Protein AF-0000000073402491 (afdb_homodimer)

Foldseek 3Di:
DDCPPPPPPPPPPPPPPPPQFDKDKDKKWKWKKWWKWKAQFDDPVDTGIDIDIATPQQHFTKMWMKMWTDPDPQKIKIWIAMWGATPVPTATALQRDRRNADGWIWMAGPAWFIKIWFKHAAVQLVWALCQACLHSVHRNQQRADALVQQCNSVLKIWGGKIKTKGDQDQFKIKIKMWWFQPDPVGQAFIKIKIKMWGDDVQKIKMKMKIKTAHQPPADPPGPTTTHQVSHPSAPAQQAHNGARMKMKIWMKMWGDDVQKIKMKIWMKMKGALDCGQNARGHIKMKIKIKIKMKGDPDPFKIKIKMWIKIWMAGPRHDQWFGIKIKIKIKIKMWGHPDPFKIKMKIKMKMFMDTHSGFDDGGSNNGTGPHRIMIMIMMIMMGID/DPPPPPPPPPPPPPPPVPPQFPKDKDKKWKWKKWWKWKAQFDDVVDTGIDIDIATPQQHFTKMWMKMWTDPDPQKIKIWIAMWGAGPRPGATALQRDRRNEGGWIWMAGPAWFIKIWFKHAAVQLVWALCQACLRSVHRNQQRADFLVQQCNSVLKIWGGKIKTKGDQDQFKIKIKMWWAQPDPVGQAFIKIKIKMWGDDVQKIKMKMKIKTAHQPPADPPGPTTTHQVSRPSAPAQQAHNGARMKMKIWMKMWGDDVQKIKMKIWMKMKGALDCGQNAHGHIKMKIKIKIKMKGDPDPFKIKIKMWIKIWMAGPRHDQWFGIKIKIKIKIKMWGHPDPFKIKMKIKMKMFMDTHSGFDDGGSNNGTGPHRIMIMIIMIMMGID

Secondary structure (DSSP, 8-state):
----------------------EEEEEEEEEEEEEEEEEEEEETTEEEEEEEEEE-SSS--EEEEEEEEEEETTEEEEEEEE--B-TTT--BSTTT-TT-SEEEEEEEETTTEEEEEEEE--HHHHHHGGGSTTSTTTTGGGGPPGGGTT-TT-SS-EEEEEEEEPPPBTTEEEEEEEE---SSSTTTTEEEEEEEEEEETTEEEEEEEEEEE--TT--TT--SS--GGG-TTTTSTT-----SEEEEEEEEEEEEETTEEEEEEEEEEEEET--GGG-SS-EEEEEEEEEEEEEESSSSEEEEEEEEEEEEEE-S-SSS-S--EEEEEEEEEEEESSSSEEEEEEEEEEEEESTT-----TTSSS-BSSSEEEEEEEEEEEE-/----------------------EEEEEEEEEEEEEEEEEEEEETTEEEEEEEEEE-SSS--EEEEEEEEEEETTEEEEEEEE--B-TTT--BSTTT-TT-SEEEEEEEETTTEEEEEEEE--HHHHHHGGGSTTSTTTTGGGGPPGGGTT-TT-SS-EEEEEEEE---BTTEEEEEEEE---SSSTTTTEEEEEEEEEEETTEEEEEEEEEEE--TT--TT--SS--GGG-TTTTSTT-----SEEEEEEEEEEEEETTEEEEEEEEEEEEET--GGG-SS-EEEEEEEEEEEEEESSSSEEEEEEEEEEEEEE-S-SSS-SS-EEEEEEEEEEEESSSSEEEEEEEEEEEEESTT-----TTSSS-BSSSEEEEEEEEEEEE-

Nearest PDB structures (foldseek):
  8jto-assembly1_A  TM=9.408E-01  e=2.697E-39  Burkholderia pseudomallei
  8wv0-assembly1_B  TM=9.517E-01  e=4.691E-37  Burkholderia pseudomallei
  8wv0-assembly1_A  TM=9.507E-01  e=8.094E-36  Burkholderia pseudomallei
  4y25-assembly1_A  TM=4.866E-01  e=7.760E-08  Escherichia coli K-12
  6r2q-assembly1_B  TM=3.104E-01  e=4.402E-05  Shewanella baltica

InterPro domains:
  IPR023614 Porin domain superfamily [G3DSA:2.40.160.10] (11-384)
  IPR033900 Porin domain, Gram-negative type [PF13609] (9-353)
  IPR033900 Porin domain, Gram-negative type [cd00342] (23-384)
  IPR050298 Gram-negative bacterial outer membrane porin [PTHR34501] (8-384)

Radius of gyration: 30.48 Å; Cα contacts (8 Å, |Δi|>4): 2407; chains: 2; bounding box: 100×81×113 Å

Sequence (768 aa):
MKNIRFACATAGVLAATAAHAQSSVTLYGLIDAGIMYTNNVASGNSHGGLVQATTGAVNGTRFGLRGTEDLGGGLKALFVLENGFNVENGKLGQDGRLFGRFAYVGLSDDRFGTLTIGRQYDSLVDFVAPLSATAGTFGDASFAHPFDNDNLNHSLRINNAIKYTSNTYAGLKFGGMYAMSNSTDFATNRAYSFGASYTRGPLNVAAGYLQINGSKGTTAGSPGAVDIVESAANGKGGFSLGADRMRSYGGGLNYAFGPATLGFVYTRAEYENTASFGSTGGTVRFDNYELNGKYQLTPAFSVGGAYTYTNGHVENTVKYGSDPKWHQVDLMAVYRLSVRTDVYLEGMYQHASGRNYVAMINTAGGASSTGNQVVAAVGLRTRFMKNIRFACATAGVLAATAAHAQSSVTLYGLIDAGIMYTNNVASGNSHGGLVQATTGAVNGTRFGLRGTEDLGGGLKALFVLENGFNVENGKLGQDGRLFGRFAYVGLSDDRFGTLTIGRQYDSLVDFVAPLSATAGTFGDASFAHPFDNDNLNHSLRINNAIKYTSNTYAGLKFGGMYAMSNSTDFATNRAYSFGASYTRGPLNVAAGYLQINGSKGTTAGSPGAVDIVESAANGKGGFSLGADRMRSYGGGLNYAFGPATLGFVYTRAEYENTASFGSTGGTVRFDNYELNGKYQLTPAFSVGGAYTYTNGHVENTVKYGSDPKWHQVDLMAVYRLSVRTDVYLEGMYQHASGRNYVAMINTAGGASSTGNQVVAAVGLRTRF

Structure (mmCIF, N/CA/C/O backbone):
data_AF-0000000073402491-model_v1
#
loop_
_entity.id
_entity.type
_entity.pdbx_description
1 polymer 'Outer membrane porin OpcP'
#
loop_
_atom_site.group_PDB
_atom_site.id
_atom_site.type_symbol
_atom_site.label_atom_id
_atom_site.label_alt_id
_atom_site.label_comp_id
_atom_site.label_asym_id
_atom_site.label_entity_id
_atom_site.label_seq_id
_atom_site.pdbx_PDB_ins_code
_atom_site.Cartn_x
_atom_site.Cartn_y
_atom_site.Cartn_z
_atom_site.occupancy
_atom_site.B_iso_or_equiv
_atom_site.auth_seq_id
_atom_site.auth_comp_id
_atom_site.auth_asym_id
_atom_site.auth_atom_id
_atom_site.pdbx_PDB_model_num
ATOM 1 N N . MET A 1 1 ? 23.281 13.438 -76.312 1 21.66 1 MET A N 1
ATOM 2 C CA . MET A 1 1 ? 23.078 12.273 -75.438 1 21.66 1 MET A CA 1
ATOM 3 C C . MET A 1 1 ? 22.906 12.695 -74 1 21.66 1 MET A C 1
ATOM 5 O O . MET A 1 1 ? 23.859 13.141 -73.312 1 21.66 1 MET A O 1
ATOM 9 N N . LYS A 1 2 ? 21.812 13.492 -73.812 1 25.69 2 LYS A N 1
ATOM 10 C CA . LYS A 1 2 ? 21.484 14.43 -72.75 1 25.69 2 LYS A CA 1
ATOM 11 C C . LYS A 1 2 ? 21.406 13.727 -71.438 1 25.69 2 LYS A C 1
ATOM 13 O O . LYS A 1 2 ? 21.062 12.547 -71.375 1 25.69 2 LYS A O 1
ATOM 18 N N . ASN A 1 3 ? 22.188 14.227 -70.438 1 23.7 3 ASN A N 1
ATOM 19 C CA . ASN A 1 3 ? 22.547 13.938 -69.062 1 23.7 3 ASN A CA 1
ATOM 20 C C . ASN A 1 3 ? 21.312 13.703 -68.188 1 23.7 3 ASN A C 1
ATOM 22 O O . ASN A 1 3 ? 20.516 14.625 -68 1 23.7 3 ASN A O 1
ATOM 26 N N . ILE A 1 4 ? 20.562 12.766 -68.5 1 27.23 4 ILE A N 1
ATOM 27 C CA . ILE A 1 4 ? 19.344 12.453 -67.75 1 27.23 4 ILE A CA 1
ATOM 28 C C . ILE A 1 4 ? 19.672 12.156 -66.312 1 27.23 4 ILE A C 1
ATOM 30 O O . ILE A 1 4 ? 20.234 11.109 -66 1 27.23 4 ILE A O 1
ATOM 34 N N . ARG A 1 5 ? 20.422 13.078 -65.688 1 25.62 5 ARG A N 1
ATOM 35 C CA . ARG A 1 5 ? 20.766 12.648 -64.312 1 25.62 5 ARG A CA 1
ATOM 36 C C . ARG A 1 5 ? 19.5 12.266 -63.531 1 25.62 5 ARG A C 1
ATOM 38 O O . ARG A 1 5 ? 18.469 12.906 -63.656 1 25.62 5 ARG A O 1
ATOM 45 N N . PHE A 1 6 ? 19.375 10.969 -63.344 1 24.23 6 PHE A N 1
ATOM 46 C CA . PHE A 1 6 ? 18.406 10.266 -62.5 1 24.23 6 PHE A CA 1
ATOM 47 C C . PHE A 1 6 ? 18.391 10.836 -61.094 1 24.23 6 PHE A C 1
ATOM 49 O O . PHE A 1 6 ? 19.438 10.891 -60.438 1 24.23 6 PHE A O 1
ATOM 56 N N . ALA A 1 7 ? 17.703 11.961 -60.875 1 27.27 7 ALA A N 1
ATOM 57 C CA . ALA A 1 7 ? 17.438 12.539 -59.562 1 27.27 7 ALA A CA 1
ATOM 58 C C . ALA A 1 7 ? 16.953 11.469 -58.594 1 27.27 7 ALA A C 1
ATOM 60 O O . ALA A 1 7 ? 15.961 10.781 -58.844 1 27.27 7 ALA A O 1
ATOM 61 N N . CYS A 1 8 ? 17.922 10.742 -57.969 1 23.72 8 CYS A N 1
ATOM 62 C CA . CYS A 1 8 ? 17.719 9.797 -56.875 1 23.72 8 CYS A CA 1
ATOM 63 C C . CYS A 1 8 ? 16.797 10.383 -55.812 1 23.72 8 CYS A C 1
ATOM 65 O O . CYS A 1 8 ? 17.109 11.43 -55.219 1 23.72 8 CYS A O 1
ATOM 67 N N . ALA A 1 9 ? 15.5 10.391 -56 1 24.05 9 ALA A N 1
ATOM 68 C CA . ALA A 1 9 ? 14.492 10.719 -55 1 24.05 9 ALA A CA 1
ATOM 69 C C . ALA A 1 9 ? 14.75 9.984 -53.688 1 24.05 9 ALA A C 1
ATOM 71 O O . ALA A 1 9 ? 14.695 8.758 -53.625 1 24.05 9 ALA A O 1
ATOM 72 N N . THR A 1 10 ? 15.758 10.414 -52.938 1 24.11 10 THR A N 1
ATOM 73 C CA . THR A 1 10 ? 15.938 9.883 -51.594 1 24.11 10 THR A CA 1
ATOM 74 C C . THR A 1 10 ? 14.641 9.984 -50.812 1 24.11 10 THR A C 1
ATOM 76 O O . THR A 1 10 ? 14.078 11.078 -50.656 1 24.11 10 THR A O 1
ATOM 79 N N . ALA A 1 11 ? 13.68 9.055 -50.969 1 25.31 11 ALA A N 1
ATOM 80 C CA . ALA A 1 11 ? 12.508 8.914 -50.125 1 25.31 11 ALA A CA 1
ATOM 81 C C . ALA A 1 11 ? 12.891 8.977 -48.656 1 25.31 11 ALA A C 1
ATOM 83 O O . ALA A 1 11 ? 13.664 8.148 -48.156 1 25.31 11 ALA A O 1
ATOM 8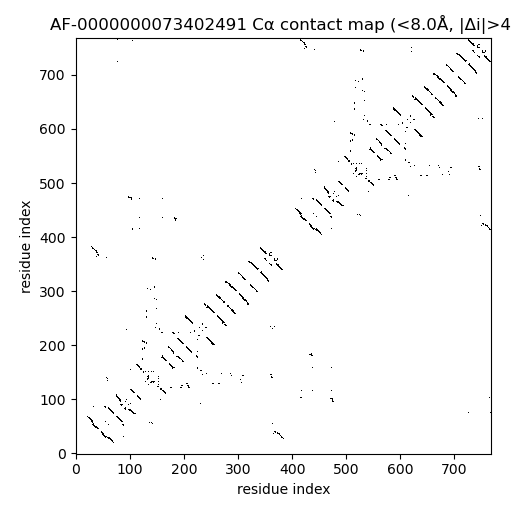4 N N . GLY A 1 12 ? 13.102 10.172 -48.188 1 25.34 12 GLY A N 1
ATOM 85 C CA . GLY A 1 12 ? 13.25 10.367 -46.75 1 25.34 12 GLY A CA 1
ATOM 86 C C . GLY A 1 12 ? 12.203 9.641 -45.938 1 25.34 12 GLY A C 1
ATOM 87 O O . GLY A 1 12 ? 11 9.812 -46.188 1 25.34 12 GLY A O 1
ATOM 88 N N . VAL A 1 13 ? 12.414 8.359 -45.688 1 25.2 13 VAL A N 1
ATOM 89 C CA . VAL A 1 13 ? 11.586 7.633 -44.719 1 25.2 13 VAL A CA 1
ATOM 90 C C . VAL A 1 13 ? 11.344 8.492 -43.469 1 25.2 13 VAL A C 1
ATOM 92 O O . VAL A 1 13 ? 12.289 8.852 -42.781 1 25.2 13 VAL A O 1
ATOM 95 N N . LEU A 1 14 ? 10.438 9.484 -43.562 1 26.42 14 LEU A N 1
ATOM 96 C CA . LEU A 1 14 ? 9.906 10.086 -42.344 1 26.42 14 LEU A CA 1
ATOM 97 C C . LEU A 1 14 ? 9.516 9.016 -41.312 1 26.42 14 LEU A C 1
ATOM 99 O O . LEU A 1 14 ? 8.531 8.297 -41.531 1 26.42 14 LEU A O 1
ATOM 103 N N . ALA A 1 15 ? 10.5 8.336 -40.781 1 28.12 15 ALA A N 1
ATOM 104 C CA . ALA A 1 15 ? 10.203 7.512 -39.625 1 28.12 15 ALA A CA 1
ATOM 105 C C . ALA A 1 15 ? 9.297 8.25 -38.625 1 28.12 15 ALA A C 1
ATOM 107 O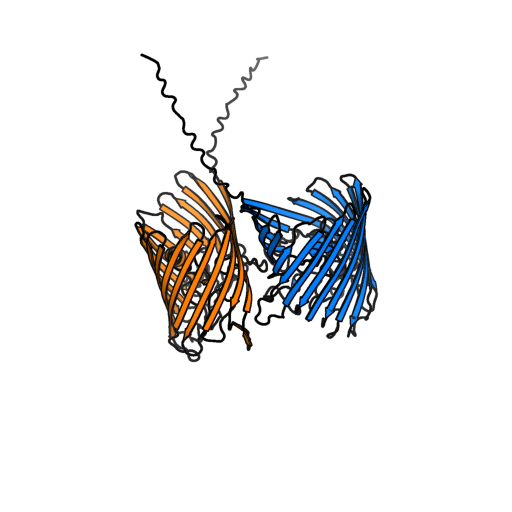 O . ALA A 1 15 ? 9.656 9.32 -38.125 1 28.12 15 ALA A O 1
ATOM 108 N N . ALA A 1 16 ? 8.07 8.242 -38.875 1 29.84 16 ALA A N 1
ATOM 109 C CA . ALA A 1 16 ? 7.105 8.664 -37.844 1 29.84 16 ALA A CA 1
ATOM 110 C C . ALA A 1 16 ? 7.594 8.32 -36.438 1 29.84 16 ALA A C 1
ATOM 112 O O . ALA A 1 16 ? 7.723 7.141 -36.094 1 29.84 16 ALA A O 1
ATOM 113 N N . THR A 1 17 ? 8.477 9.023 -35.906 1 31.31 17 THR A N 1
ATOM 114 C CA . THR A 1 17 ? 8.766 8.906 -34.469 1 31.31 17 THR A CA 1
ATOM 115 C C . THR A 1 17 ? 7.477 8.727 -33.688 1 31.31 17 THR A C 1
ATOM 117 O O . THR A 1 17 ? 6.609 9.602 -33.688 1 31.31 17 THR A O 1
ATOM 120 N N . ALA A 1 18 ? 6.805 7.633 -33.719 1 33.31 18 ALA A N 1
ATOM 121 C CA . ALA A 1 18 ? 5.746 7.359 -32.75 1 33.31 18 ALA A CA 1
ATOM 122 C C . ALA A 1 18 ? 5.965 8.148 -31.469 1 33.31 18 ALA A C 1
ATOM 124 O O . ALA A 1 18 ? 7.074 8.188 -30.938 1 33.31 18 ALA A O 1
ATOM 125 N N . ALA A 1 19 ? 5.285 9.258 -31.266 1 36.12 19 ALA A N 1
ATOM 126 C CA . ALA A 1 19 ? 5.234 10.047 -30.031 1 36.12 19 ALA A CA 1
ATOM 127 C C . ALA A 1 19 ? 5.387 9.156 -28.812 1 36.12 19 ALA A C 1
ATOM 129 O O . ALA A 1 19 ? 4.477 8.398 -28.469 1 36.12 19 ALA A O 1
ATOM 130 N N . HIS A 1 20 ? 6.469 8.492 -28.578 1 43.81 20 HIS A N 1
ATOM 131 C CA . HIS A 1 20 ? 6.766 7.754 -27.359 1 43.81 20 HIS A CA 1
ATOM 132 C C . HIS A 1 20 ? 6.262 8.508 -26.125 1 43.81 20 HIS A C 1
ATOM 134 O O . HIS A 1 20 ? 6.551 9.695 -25.953 1 43.81 20 HIS A O 1
ATOM 140 N N . ALA A 1 21 ? 5.074 8.305 -25.719 1 53.06 21 ALA A N 1
ATOM 141 C CA . ALA A 1 21 ? 4.609 8.82 -24.422 1 53.06 21 ALA A CA 1
ATOM 142 C C . ALA A 1 21 ? 5.77 9.016 -23.453 1 53.06 21 ALA A C 1
ATOM 144 O O . ALA A 1 21 ? 6.492 8.07 -23.141 1 53.06 21 ALA A O 1
ATOM 145 N N . GLN A 1 22 ? 6.387 10.211 -23.391 1 62.53 22 GLN A N 1
ATOM 146 C CA . GLN A 1 22 ? 7.477 10.594 -22.5 1 62.53 22 GLN A CA 1
ATOM 147 C C . GLN A 1 22 ? 7.133 10.281 -21.047 1 62.53 22 GLN A C 1
ATOM 149 O O . GLN A 1 22 ? 6.121 10.758 -20.531 1 62.53 22 GLN A O 1
ATOM 154 N N . SER A 1 23 ? 7.52 9.07 -20.516 1 73.69 23 SER A N 1
ATOM 155 C CA . SER A 1 23 ? 7.398 8.664 -19.109 1 73.69 23 SER A CA 1
ATOM 156 C C . SER A 1 23 ? 8.594 9.148 -18.297 1 73.69 23 SER A C 1
ATOM 158 O O . SER A 1 23 ? 9.711 9.211 -18.797 1 73.69 23 SER A O 1
ATOM 160 N N . SER A 1 24 ? 8.164 9.852 -17.266 1 87.94 24 SER A N 1
ATOM 161 C CA . SER A 1 24 ? 9.211 10.281 -16.344 1 87.94 24 SER A CA 1
ATOM 162 C C . SER A 1 24 ? 8.961 9.75 -14.938 1 87.94 24 SER A C 1
ATOM 164 O O . SER A 1 24 ? 7.809 9.625 -14.508 1 87.94 24 SER A O 1
ATOM 166 N N . VAL A 1 25 ? 9.969 9.148 -14.398 1 93.94 25 VAL A N 1
ATOM 167 C CA . VAL A 1 25 ? 9.984 8.789 -12.984 1 93.94 25 VAL A CA 1
ATOM 168 C C . VAL A 1 25 ? 11.039 9.617 -12.25 1 93.94 25 VAL A C 1
ATOM 170 O O . VAL A 1 25 ? 12.188 9.703 -12.695 1 93.94 25 VAL A O 1
ATOM 173 N N . THR A 1 26 ? 10.609 10.234 -11.172 1 96.19 26 THR A N 1
ATOM 174 C CA . THR A 1 26 ? 11.508 11.094 -10.406 1 96.19 26 THR A CA 1
ATOM 175 C C . THR A 1 26 ? 11.609 10.617 -8.961 1 96.19 26 THR A C 1
ATOM 177 O O . THR A 1 26 ? 10.594 10.352 -8.312 1 96.19 26 THR A O 1
ATOM 180 N N . LEU A 1 27 ? 12.906 10.453 -8.578 1 96.38 27 LEU A N 1
ATOM 181 C CA . LEU A 1 27 ? 13.172 10.297 -7.156 1 96.38 27 LEU A CA 1
ATOM 182 C C . LEU A 1 27 ? 13.273 11.648 -6.465 1 96.38 27 LEU A C 1
ATOM 184 O O . LEU A 1 27 ? 13.922 12.57 -6.98 1 96.38 27 LEU A O 1
ATOM 188 N N . TYR A 1 28 ? 12.602 11.781 -5.344 1 97.69 28 TYR A N 1
ATOM 189 C CA . TYR A 1 28 ? 12.672 13.031 -4.594 1 97.69 28 TYR A CA 1
ATOM 190 C C . TYR A 1 28 ? 12.695 12.766 -3.094 1 97.69 28 TYR A C 1
ATOM 192 O O . TYR A 1 28 ? 12.516 11.625 -2.656 1 97.69 28 TYR A O 1
ATOM 200 N N . GLY A 1 29 ? 13.008 13.867 -2.344 1 98.25 29 GLY A N 1
ATOM 201 C CA . GLY A 1 29 ? 13 13.68 -0.902 1 98.25 29 GLY A CA 1
ATOM 202 C C . GLY A 1 29 ? 13.328 14.945 -0.134 1 98.25 29 GLY A C 1
ATOM 203 O O . GLY A 1 29 ? 13.539 16 -0.731 1 98.25 29 GLY A O 1
ATOM 204 N N . LEU A 1 30 ? 13.18 14.75 1.15 1 98.5 30 LEU A N 1
ATOM 205 C CA . LEU A 1 30 ? 13.453 15.797 2.133 1 98.5 30 LEU A CA 1
ATOM 206 C C . LEU A 1 30 ? 13.992 15.195 3.428 1 98.5 30 LEU A C 1
ATOM 208 O O . LEU A 1 30 ? 13.453 14.203 3.928 1 98.5 30 LEU A O 1
ATOM 212 N N . ILE A 1 31 ? 15.141 15.703 3.883 1 98.62 31 ILE A N 1
ATOM 213 C CA . ILE A 1 31 ? 15.695 15.289 5.164 1 98.62 31 ILE A CA 1
ATOM 214 C C . ILE A 1 31 ? 15.742 16.484 6.117 1 98.62 31 ILE A C 1
ATOM 216 O O . ILE A 1 31 ? 16.328 17.531 5.793 1 98.62 31 ILE A O 1
ATOM 220 N N . ASP A 1 32 ? 15.07 16.391 7.188 1 98.69 32 ASP A N 1
ATOM 221 C CA . ASP A 1 32 ? 15.055 17.375 8.266 1 98.69 32 ASP A CA 1
ATOM 222 C C . ASP A 1 32 ? 15.586 16.781 9.562 1 98.69 32 ASP A C 1
ATOM 224 O O . ASP A 1 32 ? 14.93 15.938 10.18 1 98.69 32 ASP A O 1
ATOM 228 N N . ALA A 1 33 ? 16.75 17.219 9.969 1 98.5 33 ALA A N 1
ATOM 229 C CA . ALA A 1 33 ? 17.406 16.734 11.18 1 98.5 33 ALA A CA 1
ATOM 230 C C . ALA A 1 33 ? 17.906 17.891 12.039 1 98.5 33 ALA A C 1
ATOM 232 O O . ALA A 1 33 ? 18.312 18.938 11.516 1 98.5 33 ALA A O 1
ATOM 233 N N . GLY A 1 34 ? 17.812 17.656 13.359 1 98.19 34 GLY A N 1
ATOM 234 C CA . GLY A 1 34 ? 18.25 18.734 14.242 1 98.19 34 GLY A CA 1
ATOM 235 C C . GLY A 1 34 ? 18.344 18.312 15.695 1 98.19 34 GLY A C 1
ATOM 236 O O . GLY A 1 34 ? 18.5 17.125 15.992 1 98.19 34 GLY A O 1
ATOM 237 N N . ILE A 1 35 ? 18.438 19.344 16.516 1 98.56 35 ILE A N 1
ATOM 238 C CA . ILE A 1 35 ? 18.469 19.188 17.969 1 98.56 35 ILE A CA 1
ATOM 239 C C . ILE A 1 35 ? 17.328 20 18.594 1 98.56 35 ILE A C 1
ATOM 241 O O . ILE A 1 35 ? 17.047 21.125 18.156 1 98.56 35 ILE A O 1
ATOM 245 N N . MET A 1 36 ? 16.719 19.422 19.656 1 98.62 36 MET A N 1
ATOM 246 C CA . MET A 1 36 ? 15.57 20.062 20.297 1 98.62 36 MET A CA 1
ATOM 247 C C . MET A 1 36 ? 15.664 19.969 21.812 1 98.62 36 MET A C 1
ATOM 249 O O . MET A 1 36 ? 16.078 18.938 22.344 1 98.62 36 MET A O 1
ATOM 253 N N . TYR A 1 37 ? 15.352 21.016 22.391 1 98.75 37 TYR A N 1
ATOM 254 C CA . TYR A 1 37 ? 15.125 21.031 23.844 1 98.75 37 TYR A CA 1
ATOM 255 C C . TYR A 1 37 ? 13.648 21.219 24.156 1 98.75 37 TYR A C 1
ATOM 257 O O . TYR A 1 37 ? 12.984 22.078 23.578 1 98.75 37 TYR A O 1
ATOM 265 N N . THR A 1 38 ? 13.094 20.422 25.047 1 98.62 38 THR A N 1
ATOM 266 C CA . THR A 1 38 ? 11.734 20.547 25.578 1 98.62 38 THR A CA 1
ATOM 267 C C . THR A 1 38 ? 11.734 20.484 27.094 1 98.62 38 THR A C 1
ATOM 269 O O . THR A 1 38 ? 12.32 19.578 27.688 1 98.62 38 THR A O 1
ATOM 272 N N . ASN A 1 39 ? 11.039 21.406 27.719 1 98.25 39 ASN A N 1
ATOM 273 C CA . ASN A 1 39 ? 10.977 21.359 29.172 1 98.25 39 ASN A CA 1
ATOM 274 C C . ASN A 1 39 ? 9.781 20.531 29.656 1 98.25 39 ASN A C 1
ATOM 276 O O . ASN A 1 39 ? 8.875 20.234 28.875 1 98.25 39 ASN A O 1
ATOM 280 N N . ASN A 1 40 ? 9.805 20.062 30.922 1 97.06 40 ASN A N 1
ATOM 281 C CA . ASN A 1 40 ? 8.711 19.5 31.703 1 97.06 40 ASN A CA 1
ATOM 282 C C . ASN A 1 40 ? 8.133 18.25 31.016 1 97.06 40 ASN A C 1
ATOM 284 O O . ASN A 1 40 ? 6.922 18.031 31.047 1 97.06 40 ASN A O 1
ATOM 288 N N . VAL A 1 41 ? 8.984 17.562 30.297 1 97.44 41 VAL A N 1
ATOM 289 C CA . VAL A 1 41 ? 8.484 16.359 29.656 1 97.44 41 VAL A CA 1
ATOM 290 C C . VAL A 1 41 ? 8.188 15.281 30.703 1 97.44 41 VAL A C 1
ATOM 292 O O . VAL A 1 41 ? 9.062 14.93 31.5 1 97.44 41 VAL A O 1
ATOM 295 N N . ALA A 1 42 ? 6.973 14.82 30.688 1 94.94 42 ALA A N 1
ATOM 296 C CA . ALA A 1 42 ? 6.582 13.766 31.625 1 94.94 42 ALA A CA 1
ATOM 297 C C . ALA A 1 42 ? 7.25 12.445 31.266 1 94.94 42 ALA A C 1
ATOM 299 O O . ALA A 1 42 ? 7.379 12.102 30.094 1 94.94 42 ALA A O 1
ATOM 300 N N . SER A 1 43 ? 7.695 11.719 32.25 1 91.56 43 SER A N 1
ATOM 301 C CA . SER A 1 43 ? 8.273 10.383 32.125 1 91.56 43 SER A CA 1
ATOM 302 C C . SER A 1 43 ? 7.879 9.5 33.312 1 91.56 43 SER A C 1
ATOM 304 O O . SER A 1 43 ? 8.609 9.414 34.312 1 91.56 43 SER A O 1
ATOM 306 N N . GLY A 1 44 ? 6.812 8.82 33.156 1 86.31 44 GLY A N 1
ATOM 307 C CA . GLY A 1 44 ? 6.285 8.086 34.281 1 86.31 44 GLY A CA 1
ATOM 308 C C . GLY A 1 44 ? 5.953 8.984 35.469 1 86.31 44 GLY A C 1
ATOM 309 O O . GLY A 1 44 ? 5.191 9.938 35.344 1 86.31 44 GLY A O 1
ATOM 310 N N . ASN A 1 45 ? 6.621 8.633 36.594 1 89.25 45 ASN A N 1
ATOM 311 C CA . ASN A 1 45 ? 6.418 9.414 37.812 1 89.25 45 ASN A CA 1
ATOM 312 C C . ASN A 1 45 ? 7.426 10.547 37.906 1 89.25 45 ASN A C 1
ATOM 314 O O . ASN A 1 45 ? 7.453 11.266 38.938 1 89.25 45 ASN A O 1
ATOM 318 N N . SER A 1 46 ? 8.156 10.703 36.906 1 92.44 46 SER A N 1
ATOM 319 C CA . SER A 1 46 ? 9.148 11.773 36.875 1 92.44 46 SER A CA 1
ATOM 320 C C . SER A 1 46 ? 8.922 12.734 35.719 1 92.44 46 SER A C 1
ATOM 322 O O . SER A 1 46 ? 7.969 12.57 34.969 1 92.44 46 SER A O 1
ATOM 324 N N . HIS A 1 47 ? 9.578 13.844 35.75 1 94.12 47 HIS A N 1
ATOM 325 C CA . HIS A 1 47 ? 9.555 14.828 34.656 1 94.12 47 HIS A CA 1
ATOM 326 C C . HIS A 1 47 ? 10.891 15.555 34.562 1 94.12 47 HIS A C 1
ATOM 328 O O . HIS A 1 47 ? 11.719 15.492 35.469 1 94.12 47 HIS A O 1
ATOM 334 N N . GLY A 1 48 ? 11.18 16.156 33.375 1 95.56 48 GLY A N 1
ATOM 335 C CA . GLY A 1 48 ? 12.398 16.938 33.219 1 95.56 48 GLY A CA 1
ATOM 336 C C . GLY A 1 48 ? 12.586 17.484 31.812 1 95.56 48 GLY A C 1
ATOM 337 O O . GLY A 1 48 ? 11.688 17.375 30.984 1 95.56 48 GLY A O 1
ATOM 338 N N . GLY A 1 49 ? 13.688 18.156 31.703 1 97.31 49 GLY A N 1
ATOM 339 C CA . GLY A 1 49 ? 14.078 18.625 30.391 1 97.31 49 GLY A CA 1
ATOM 340 C C . GLY A 1 49 ? 14.547 17.516 29.484 1 97.31 49 GLY A C 1
ATOM 341 O O . GLY A 1 49 ? 15.219 16.578 29.922 1 97.31 49 GLY A O 1
ATOM 342 N N . LEU A 1 50 ? 14.117 17.625 28.219 1 97.75 50 LEU A N 1
ATOM 343 C CA . LEU A 1 50 ? 14.516 16.656 27.203 1 97.75 50 LEU A CA 1
ATOM 344 C C . LEU A 1 50 ? 15.336 17.328 26.109 1 97.75 50 LEU A C 1
ATOM 346 O O . LEU A 1 50 ? 14.891 18.297 25.484 1 97.75 50 LEU A O 1
ATOM 350 N N . VAL A 1 51 ? 16.594 16.875 25.953 1 97.94 51 VAL A N 1
ATOM 351 C CA . VAL A 1 51 ? 17.406 17.219 24.797 1 97.94 51 VAL A CA 1
ATOM 352 C C . VAL A 1 51 ? 17.484 16.031 23.844 1 97.94 51 VAL A C 1
ATOM 354 O O . VAL A 1 51 ? 17.891 14.938 24.25 1 97.94 51 VAL A O 1
ATOM 357 N N . GLN A 1 52 ? 17.125 16.281 22.594 1 97.25 52 GLN A N 1
ATOM 358 C CA . GLN A 1 52 ? 17.078 15.133 21.703 1 97.25 52 GLN A CA 1
ATOM 359 C C . GLN A 1 52 ? 17.469 15.523 20.281 1 97.25 52 GLN A C 1
ATOM 361 O O . GLN A 1 52 ? 17.266 16.672 19.859 1 97.25 52 GLN A O 1
ATOM 366 N N . ALA A 1 53 ? 18.078 14.531 19.578 1 97.75 53 ALA A N 1
ATOM 367 C CA . ALA A 1 53 ? 18.109 14.609 18.125 1 97.75 53 ALA A CA 1
ATOM 368 C C . ALA A 1 53 ? 16.719 14.461 17.531 1 97.75 53 ALA A C 1
ATOM 370 O O . ALA A 1 53 ? 15.883 13.742 18.078 1 97.75 53 ALA A O 1
ATOM 371 N N . THR A 1 54 ? 16.516 15.172 16.438 1 96.5 54 THR A N 1
ATOM 372 C CA . THR A 1 54 ? 15.164 15.133 15.891 1 96.5 54 THR A CA 1
ATOM 373 C C . THR A 1 54 ? 15.18 14.656 14.445 1 96.5 54 THR A C 1
ATOM 375 O O . THR A 1 54 ? 16.188 14.789 13.75 1 96.5 54 THR A O 1
ATOM 378 N N . THR A 1 55 ? 14.156 14.07 14.031 1 96.81 55 THR A N 1
ATOM 379 C CA . THR A 1 55 ? 13.789 13.773 12.656 1 96.81 55 THR A CA 1
ATOM 380 C C . THR A 1 55 ? 12.484 14.469 12.289 1 96.81 55 THR A C 1
ATOM 382 O O . THR A 1 55 ? 11.422 14.117 12.805 1 96.81 55 THR A O 1
ATOM 385 N N . GLY A 1 56 ? 12.57 15.414 11.406 1 96.06 56 GLY A N 1
ATOM 386 C CA . GLY A 1 56 ? 11.344 16.047 10.938 1 96.06 56 GLY A CA 1
ATOM 387 C C . GLY A 1 56 ? 10.672 16.891 12 1 96.06 56 GLY A C 1
ATOM 388 O O . GLY A 1 56 ? 9.445 16.844 12.156 1 96.06 56 GLY A O 1
ATOM 389 N N . ALA A 1 57 ? 11.461 17.609 12.727 1 96.06 57 ALA A N 1
ATOM 390 C CA . ALA A 1 57 ? 10.836 18.516 13.695 1 96.06 57 ALA A CA 1
ATOM 391 C C . ALA A 1 57 ? 9.859 19.453 13.008 1 96.06 57 ALA A C 1
ATOM 393 O O . ALA A 1 57 ? 8.773 19.719 13.516 1 96.06 57 ALA A O 1
ATOM 394 N N . VAL A 1 58 ? 10.2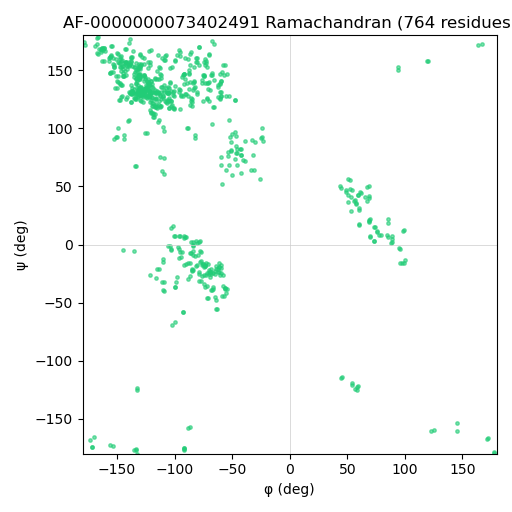81 19.953 11.828 1 97.19 58 VAL A N 1
ATOM 395 C CA . VAL A 1 58 ? 9.406 20.797 11.031 1 97.19 58 VAL A CA 1
ATOM 396 C C . VAL A 1 58 ? 8.758 19.984 9.922 1 97.19 58 VAL A C 1
ATOM 398 O O . VAL A 1 58 ? 7.559 19.688 9.984 1 97.19 58 VAL A O 1
ATOM 401 N N . ASN A 1 59 ? 9.555 19.547 9.008 1 97.62 59 ASN A N 1
ATOM 402 C CA . ASN A 1 59 ? 9.047 18.75 7.895 1 97.62 59 ASN A CA 1
ATOM 403 C C . ASN A 1 59 ? 9.43 17.281 8.047 1 97.62 59 ASN A C 1
ATOM 405 O O . ASN A 1 59 ? 10.617 16.953 8.117 1 97.62 59 ASN A O 1
ATOM 409 N N . GLY A 1 60 ? 8.453 16.406 8.023 1 97.12 60 GLY A N 1
ATOM 410 C CA . GLY A 1 60 ? 8.758 14.992 8.102 1 97.12 60 GLY A CA 1
ATOM 411 C C . GLY A 1 60 ? 9.734 14.531 7.039 1 97.12 60 GLY A C 1
ATOM 412 O O . GLY A 1 60 ? 9.539 14.789 5.852 1 97.12 60 GLY A O 1
ATOM 413 N N . THR A 1 61 ? 10.805 13.852 7.473 1 98.25 61 THR A N 1
ATOM 414 C CA . THR A 1 61 ? 11.789 13.266 6.574 1 98.25 61 THR A CA 1
ATOM 415 C C . THR A 1 61 ? 11.141 12.203 5.688 1 98.25 61 THR A C 1
ATOM 417 O O . THR A 1 61 ? 10.328 11.406 6.16 1 98.25 61 THR A O 1
ATOM 420 N N . ARG A 1 62 ? 11.523 12.281 4.355 1 98.56 62 ARG A N 1
ATOM 421 C CA . ARG A 1 62 ? 10.844 11.398 3.414 1 98.56 62 ARG A CA 1
ATOM 422 C C . ARG A 1 62 ? 11.641 11.242 2.127 1 98.56 62 ARG A C 1
ATOM 424 O O . ARG A 1 62 ? 12.5 12.078 1.818 1 98.56 62 ARG A O 1
ATOM 431 N N . PHE A 1 63 ? 11.375 10.203 1.473 1 97.94 63 PHE A N 1
ATOM 432 C CA . PHE A 1 63 ? 11.711 10.086 0.059 1 97.94 63 PHE A CA 1
ATOM 433 C C . PHE A 1 63 ? 10.57 9.445 -0.717 1 97.94 63 PHE A C 1
ATOM 435 O O . PHE A 1 63 ? 9.656 8.867 -0.124 1 97.94 63 PHE A O 1
ATOM 442 N N . GLY A 1 64 ? 10.602 9.648 -2.023 1 97.88 64 GLY A N 1
ATOM 443 C CA . GLY A 1 64 ? 9.516 9.102 -2.822 1 97.88 64 GLY A CA 1
ATOM 444 C C . GLY A 1 64 ? 9.852 9.016 -4.301 1 97.88 64 GLY A C 1
ATOM 445 O O . GLY A 1 64 ? 10.93 9.438 -4.723 1 97.88 64 GLY A O 1
ATOM 446 N N . LEU A 1 65 ? 8.992 8.289 -5.004 1 97.56 65 LEU A N 1
ATOM 447 C CA . LEU A 1 65 ? 8.961 8.203 -6.457 1 97.56 65 LEU A CA 1
ATOM 448 C C . LEU A 1 65 ? 7.672 8.797 -7.012 1 97.56 65 LEU A C 1
ATOM 450 O O . LEU A 1 65 ? 6.59 8.539 -6.484 1 97.56 65 LEU A O 1
ATOM 454 N N . ARG A 1 66 ? 7.816 9.602 -7.953 1 97.75 66 ARG A N 1
ATOM 455 C CA . ARG A 1 66 ? 6.637 10.062 -8.672 1 97.75 66 ARG A CA 1
ATOM 456 C C . ARG A 1 66 ? 6.828 9.938 -10.18 1 97.75 66 ARG A C 1
ATOM 458 O O . ARG A 1 66 ? 7.945 10.102 -10.68 1 97.75 66 ARG A O 1
ATOM 465 N N . GLY A 1 67 ? 5.719 9.609 -10.859 1 96.75 67 GLY A N 1
ATOM 466 C CA . GLY A 1 67 ? 5.785 9.438 -12.297 1 96.75 67 GLY A CA 1
ATOM 467 C C . GLY A 1 67 ? 4.566 9.984 -13.023 1 96.75 67 GLY A C 1
ATOM 468 O O . GLY A 1 67 ? 3.486 10.086 -12.438 1 96.75 67 GLY A O 1
ATOM 469 N N . THR A 1 68 ? 4.852 10.383 -14.234 1 96.56 68 THR A N 1
ATOM 470 C CA . THR A 1 68 ? 3.789 10.773 -15.148 1 96.56 68 THR A CA 1
ATOM 471 C C . THR A 1 68 ? 4.023 10.172 -16.531 1 96.56 68 THR A C 1
ATOM 473 O O . THR A 1 68 ? 5.168 9.953 -16.938 1 96.56 68 THR A O 1
ATOM 476 N N . GLU A 1 69 ? 2.941 9.836 -17.094 1 96.94 69 GLU A N 1
ATOM 477 C CA . GLU A 1 69 ? 2.951 9.352 -18.469 1 96.94 69 GLU A CA 1
ATOM 478 C C . GLU A 1 69 ? 1.887 10.055 -19.312 1 96.94 69 GLU A C 1
ATOM 480 O O . GLU A 1 69 ? 0.701 10.016 -18.969 1 96.94 69 GLU A O 1
ATOM 485 N N . ASP A 1 70 ? 2.352 10.609 -20.438 1 96.56 70 ASP A N 1
ATOM 486 C CA . ASP A 1 70 ? 1.4 11.195 -21.375 1 96.56 70 ASP A CA 1
ATOM 487 C C . ASP A 1 70 ? 0.654 10.109 -22.156 1 96.56 70 ASP A C 1
ATOM 489 O O . ASP A 1 70 ? 1.275 9.258 -22.781 1 96.56 70 ASP A O 1
ATOM 493 N N . LEU A 1 71 ? -0.646 10.133 -22.078 1 96.5 71 LEU A N 1
ATOM 494 C CA . LEU A 1 71 ? -1.461 9.109 -22.734 1 96.5 71 LEU A CA 1
ATOM 495 C C . LEU A 1 71 ? -2.092 9.656 -24 1 96.5 71 LEU A C 1
ATOM 497 O O . LEU A 1 71 ? -2.83 8.938 -24.688 1 96.5 71 LEU A O 1
ATOM 501 N N . GLY A 1 72 ? -1.833 10.914 -24.266 1 94.69 72 GLY A N 1
ATOM 502 C CA . GLY A 1 72 ? -2.395 11.562 -25.438 1 94.69 72 GLY A CA 1
ATOM 503 C C . GLY A 1 72 ? -3.691 12.297 -25.156 1 94.69 72 GLY A C 1
ATOM 504 O O . GLY A 1 72 ? -4.414 11.953 -24.219 1 94.69 72 GLY A O 1
ATOM 505 N N . GLY A 1 73 ? -4.016 13.43 -25.922 1 95.56 73 GLY A N 1
ATOM 506 C CA . GLY A 1 73 ? -5.27 14.164 -25.844 1 95.56 73 GLY A CA 1
ATOM 507 C C . GLY A 1 73 ? -5.426 14.938 -24.531 1 95.56 73 GLY A C 1
ATOM 508 O O . GLY A 1 73 ? -6.543 15.195 -24.094 1 95.56 73 GLY A O 1
ATOM 509 N N . GLY A 1 74 ? -4.332 15.219 -23.875 1 96.38 74 GLY A N 1
ATOM 510 C CA . GLY A 1 74 ? -4.395 15.953 -22.625 1 96.38 74 GLY A CA 1
ATOM 511 C C . GLY A 1 74 ? -4.57 15.062 -21.406 1 96.38 74 GLY A C 1
ATOM 512 O O . GLY A 1 74 ? -4.695 15.547 -20.281 1 96.38 74 GLY A O 1
ATOM 513 N N . LEU A 1 75 ? -4.602 13.758 -21.594 1 96.88 75 LEU A N 1
ATOM 514 C CA . LEU A 1 75 ? -4.719 12.773 -20.531 1 96.88 75 LEU A CA 1
ATOM 515 C C . LEU A 1 75 ? -3.346 12.25 -20.125 1 96.88 75 LEU A C 1
ATOM 517 O O . LEU A 1 75 ? -2.502 11.977 -20.969 1 96.88 75 LEU A O 1
ATOM 521 N N . LYS A 1 76 ? -3.143 12.188 -18.844 1 97.75 76 LYS A N 1
ATOM 522 C CA . LYS A 1 76 ? -1.902 11.648 -18.297 1 97.75 76 LYS A CA 1
ATOM 523 C C . LYS A 1 76 ? -2.188 10.633 -17.188 1 97.75 76 LYS A C 1
ATOM 525 O O . LYS A 1 76 ? -3.15 10.781 -16.438 1 97.75 76 LYS A O 1
ATOM 530 N N . ALA A 1 77 ? -1.399 9.609 -17.156 1 98.12 77 ALA A N 1
ATOM 531 C CA . ALA A 1 77 ? -1.327 8.766 -15.961 1 98.12 77 ALA A CA 1
ATOM 532 C C . ALA A 1 77 ? -0.295 9.297 -14.969 1 98.12 77 ALA A C 1
ATOM 534 O O . ALA A 1 77 ? 0.708 9.898 -15.375 1 98.12 77 ALA A O 1
ATOM 535 N N . LEU A 1 78 ? -0.573 9.094 -13.758 1 98.38 78 LEU A N 1
ATOM 536 C CA . LEU A 1 78 ? 0.394 9.523 -12.758 1 98.38 78 LEU A CA 1
ATOM 537 C C . LEU A 1 78 ? 0.378 8.586 -11.555 1 98.38 78 LEU A C 1
ATOM 539 O O . LEU A 1 78 ? -0.59 7.848 -11.344 1 98.38 78 LEU A O 1
ATOM 543 N N . PHE A 1 79 ? 1.499 8.57 -10.859 1 98.38 79 PHE A N 1
ATOM 544 C CA . PHE A 1 79 ? 1.553 7.918 -9.555 1 98.38 79 PHE A CA 1
ATOM 545 C C . PHE A 1 79 ? 2.498 8.656 -8.617 1 98.38 79 PHE A C 1
ATOM 547 O O . PHE A 1 79 ? 3.383 9.391 -9.07 1 98.38 79 PHE A O 1
ATOM 554 N N . VAL A 1 80 ? 2.203 8.492 -7.312 1 98.62 80 VAL A N 1
ATOM 555 C CA . VAL A 1 80 ? 3.096 8.961 -6.258 1 98.62 80 VAL A CA 1
ATOM 556 C C . VAL A 1 80 ? 3.258 7.875 -5.199 1 98.62 80 VAL A C 1
ATOM 558 O O . VAL A 1 80 ? 2.27 7.324 -4.707 1 98.62 80 VAL A O 1
ATOM 561 N N . LEU A 1 81 ? 4.484 7.535 -4.914 1 98.69 81 LEU A N 1
ATOM 562 C CA . LEU A 1 81 ? 4.91 6.672 -3.816 1 98.69 81 LEU A CA 1
ATOM 563 C C . LEU A 1 81 ? 5.875 7.406 -2.891 1 98.69 81 LEU A C 1
ATOM 565 O O . LEU A 1 81 ? 6.977 7.777 -3.305 1 98.69 81 LEU A O 1
ATOM 569 N N . GLU A 1 82 ? 5.438 7.613 -1.637 1 98.69 82 GLU A N 1
ATOM 570 C CA . GLU A 1 82 ? 6.258 8.406 -0.726 1 98.69 82 GLU A CA 1
ATOM 571 C C . GLU A 1 82 ? 6.309 7.777 0.664 1 98.69 82 GLU A C 1
ATOM 573 O O . GLU A 1 82 ? 5.27 7.441 1.236 1 98.69 82 GLU A O 1
ATOM 578 N N . ASN A 1 83 ? 7.5 7.625 1.146 1 97.75 83 ASN A N 1
ATOM 579 C CA . ASN A 1 83 ? 7.711 7.098 2.488 1 97.75 83 ASN A CA 1
ATOM 580 C C . ASN A 1 83 ? 7.887 8.219 3.51 1 97.75 83 ASN A C 1
ATOM 582 O O . ASN A 1 83 ? 8.062 9.383 3.141 1 97.75 83 ASN A O 1
ATOM 586 N N . GLY A 1 84 ? 7.719 7.887 4.727 1 97.81 84 GLY A N 1
ATOM 587 C CA . GLY A 1 84 ? 8.273 8.594 5.867 1 97.81 84 GLY A CA 1
ATOM 588 C C . GLY A 1 84 ? 9.25 7.762 6.672 1 97.81 84 GLY A C 1
ATOM 589 O O . GLY A 1 84 ? 8.992 6.594 6.957 1 97.81 84 GLY A O 1
ATOM 590 N N . PHE A 1 85 ? 10.453 8.391 6.941 1 97.81 85 PHE A N 1
ATOM 591 C CA . PHE A 1 85 ? 11.398 7.621 7.742 1 97.81 85 PHE A CA 1
ATOM 592 C C . PHE A 1 85 ? 12.062 8.508 8.789 1 97.81 85 PHE A C 1
ATOM 594 O O . PHE A 1 85 ? 11.93 9.734 8.75 1 97.81 85 PHE A O 1
ATOM 601 N N . ASN A 1 86 ? 12.586 7.805 9.719 1 97.62 86 ASN A N 1
ATOM 602 C CA . ASN A 1 86 ? 13.297 8.469 10.812 1 97.62 86 ASN A CA 1
ATOM 603 C C . ASN A 1 86 ? 14.797 8.523 10.555 1 97.62 86 ASN A C 1
ATOM 605 O O . ASN A 1 86 ? 15.461 7.484 10.484 1 97.62 86 ASN A O 1
ATOM 609 N N . VAL A 1 87 ? 15.305 9.672 10.43 1 97.19 87 VAL A N 1
ATOM 610 C CA . VAL A 1 87 ? 16.719 9.82 10.117 1 97.19 87 VAL A CA 1
ATOM 611 C C . VAL A 1 87 ? 17.562 9.539 11.359 1 97.19 87 VAL A C 1
ATOM 613 O O . VAL A 1 87 ? 18.75 9.242 11.258 1 97.19 87 VAL A O 1
ATOM 616 N N . GLU A 1 88 ? 16.922 9.578 12.516 1 95.81 88 GLU A N 1
ATOM 617 C CA . GLU A 1 88 ? 17.656 9.336 13.766 1 95.81 88 GLU A CA 1
ATOM 618 C C . GLU A 1 88 ? 18 7.859 13.922 1 95.81 88 GLU A C 1
ATOM 620 O O . GLU A 1 88 ? 19.047 7.523 14.477 1 95.81 88 GLU A O 1
ATOM 625 N N . ASN A 1 89 ? 17.109 7.035 13.5 1 97 89 ASN A N 1
ATOM 626 C CA . ASN A 1 89 ? 17.328 5.629 13.812 1 97 89 ASN A CA 1
ATOM 627 C C . ASN A 1 89 ? 17.062 4.734 12.609 1 97 89 ASN A C 1
ATOM 629 O O . ASN A 1 89 ? 17.188 3.51 12.695 1 97 89 ASN A O 1
ATOM 633 N N . GLY A 1 90 ? 16.609 5.262 11.602 1 96.62 90 GLY A N 1
ATOM 634 C CA . GLY A 1 90 ? 16.5 4.531 10.352 1 96.62 90 GLY A CA 1
ATOM 635 C C . GLY A 1 90 ? 15.18 3.791 10.219 1 96.62 90 GLY A C 1
ATOM 636 O O . GLY A 1 90 ? 14.984 3.021 9.273 1 96.62 90 GLY A O 1
ATOM 637 N N . LYS A 1 91 ? 14.195 3.93 11.07 1 96.69 91 LYS A N 1
ATOM 638 C CA . LYS A 1 91 ? 12.93 3.197 11.023 1 96.69 91 LYS A CA 1
ATOM 639 C C . LYS A 1 91 ? 11.953 3.848 10.055 1 96.69 91 LYS A C 1
ATOM 641 O O . LYS A 1 91 ? 12 5.062 9.836 1 96.69 91 LYS A O 1
ATOM 646 N N . LEU A 1 92 ? 11.07 3.029 9.523 1 97.31 92 LEU A N 1
ATOM 647 C CA . LEU A 1 92 ? 9.938 3.541 8.758 1 97.31 92 LEU A CA 1
ATOM 648 C C . LEU A 1 92 ? 8.969 4.301 9.664 1 97.31 92 LEU A C 1
ATOM 650 O O . LEU A 1 92 ? 8.766 3.922 10.82 1 97.31 92 LEU A O 1
ATOM 654 N N . GLY A 1 93 ? 8.344 5.328 9.07 1 96.38 93 GLY A N 1
ATOM 655 C CA . GLY A 1 93 ? 7.301 6.066 9.773 1 96.38 93 GLY A CA 1
ATOM 656 C C . GLY A 1 93 ? 5.91 5.512 9.516 1 96.38 93 GLY A C 1
ATOM 657 O O . GLY A 1 93 ? 5.762 4.43 8.945 1 96.38 93 GLY A O 1
ATOM 658 N N . GLN A 1 94 ? 4.859 6.297 10.102 1 96.56 94 GLN A N 1
ATOM 659 C CA . GLN A 1 94 ? 3.443 6.008 9.914 1 96.56 94 GLN A CA 1
ATOM 660 C C . GLN A 1 94 ? 3.127 4.555 10.266 1 96.56 94 GLN A C 1
ATOM 662 O O . GLN A 1 94 ? 2.463 3.855 9.5 1 96.56 94 GLN A O 1
ATOM 667 N N . ASP A 1 95 ? 3.605 4.156 11.359 1 96.38 95 ASP A N 1
ATOM 668 C CA . ASP A 1 95 ? 3.346 2.836 11.922 1 96.38 95 ASP A CA 1
ATOM 669 C C . ASP A 1 95 ? 3.945 1.738 11.047 1 96.38 95 ASP A C 1
ATOM 671 O O . ASP A 1 95 ? 3.281 0.742 10.75 1 96.38 95 ASP A O 1
ATOM 675 N N . GLY A 1 96 ? 5.148 1.954 10.523 1 96.19 96 GLY A N 1
ATOM 676 C CA . GLY A 1 96 ? 5.957 0.929 9.883 1 96.19 96 GLY A CA 1
ATOM 677 C C . GLY A 1 96 ? 5.613 0.726 8.414 1 96.19 96 GLY A C 1
ATOM 678 O O . GLY A 1 96 ? 5.992 -0.285 7.82 1 96.19 96 GLY A O 1
ATOM 679 N N . ARG A 1 97 ? 4.98 1.615 7.773 1 97.31 97 ARG A N 1
ATOM 680 C CA . ARG A 1 97 ? 4.598 1.496 6.371 1 97.31 97 ARG A CA 1
ATOM 681 C C . ARG A 1 97 ? 5.746 1.897 5.453 1 97.31 97 ARG A C 1
ATOM 683 O O . ARG A 1 97 ? 6.453 2.869 5.723 1 97.31 97 ARG A O 1
ATOM 690 N N . LEU A 1 98 ? 5.938 1.18 4.352 1 98 98 LEU A N 1
ATOM 691 C CA . LEU A 1 98 ? 6.941 1.562 3.363 1 98 98 LEU A CA 1
ATOM 692 C C . LEU A 1 98 ? 6.594 2.904 2.73 1 98 98 LEU A C 1
ATOM 694 O O . LEU A 1 98 ? 7.406 3.83 2.744 1 98 98 LEU A O 1
ATOM 698 N N . PHE A 1 99 ? 5.422 2.943 2.197 1 98.44 99 PHE A N 1
ATOM 699 C CA . PHE A 1 99 ? 4.926 4.199 1.645 1 98.44 99 PHE A CA 1
ATOM 700 C C . PHE A 1 99 ? 3.805 4.766 2.508 1 98.44 99 PHE A C 1
ATOM 702 O O . PHE A 1 99 ? 2.648 4.805 2.084 1 98.44 99 PHE A O 1
ATOM 709 N N . GLY A 1 100 ? 4.258 5.297 3.629 1 98 100 GLY A N 1
ATOM 710 C CA . GLY A 1 100 ? 3.311 5.688 4.66 1 98 100 GLY A CA 1
ATOM 711 C C . GLY A 1 100 ? 2.668 7.035 4.402 1 98 100 GLY A C 1
ATOM 712 O O . GLY A 1 100 ? 1.61 7.34 4.957 1 98 100 GLY A O 1
ATOM 713 N N . ARG A 1 101 ? 3.271 7.824 3.564 1 98.19 101 ARG A N 1
ATOM 714 C CA . ARG A 1 101 ? 2.729 9.156 3.324 1 98.19 101 ARG A CA 1
ATOM 715 C C . ARG A 1 101 ? 1.775 9.156 2.135 1 98.19 101 ARG A C 1
ATOM 717 O O . ARG A 1 101 ? 0.596 9.484 2.275 1 98.19 101 ARG A O 1
ATOM 724 N N . PHE A 1 102 ? 2.311 8.734 1.005 1 98.62 102 PHE A N 1
ATOM 725 C CA . PHE A 1 102 ? 1.488 8.633 -0.194 1 98.62 102 PHE A CA 1
ATOM 726 C C . PHE A 1 102 ? 1.722 7.305 -0.9 1 98.62 102 PHE A C 1
ATOM 728 O O . PHE A 1 102 ? 2.857 6.836 -0.99 1 98.62 102 PHE A O 1
ATOM 735 N N . ALA A 1 103 ? 0.697 6.727 -1.337 1 98.81 103 ALA A N 1
ATOM 736 C CA . ALA A 1 103 ? 0.663 5.625 -2.297 1 98.81 103 ALA A CA 1
ATOM 737 C C . ALA A 1 103 ? -0.604 5.68 -3.146 1 98.81 103 ALA A C 1
ATOM 739 O O . ALA A 1 103 ? -1.668 5.23 -2.713 1 98.81 103 ALA A O 1
ATOM 740 N N . TYR A 1 104 ? -0.432 6.203 -4.379 1 98.75 104 TYR A N 1
ATOM 741 C CA . TYR A 1 104 ? -1.625 6.277 -5.215 1 98.75 104 TYR A CA 1
ATOM 742 C C . TYR A 1 104 ? -1.254 6.332 -6.691 1 98.75 104 TYR A C 1
ATOM 744 O O . TYR A 1 104 ? -0.108 6.629 -7.039 1 98.75 104 TYR A O 1
ATOM 752 N N . VAL A 1 105 ? -2.154 5.977 -7.457 1 98.75 105 VAL A N 1
ATOM 753 C CA . VAL A 1 105 ? -2.113 6.074 -8.914 1 98.75 105 VAL A CA 1
ATOM 754 C C . VAL A 1 105 ? -3.375 6.77 -9.422 1 98.75 105 VAL A C 1
ATOM 756 O O . VAL A 1 105 ? -4.391 6.809 -8.727 1 98.75 105 VAL A O 1
ATOM 759 N N . GLY A 1 106 ? -3.258 7.398 -10.617 1 98.5 106 GLY A N 1
ATOM 760 C CA . GLY A 1 106 ? -4.441 8.078 -11.117 1 98.5 106 GLY A CA 1
ATOM 761 C C . GLY A 1 106 ? -4.285 8.578 -12.539 1 98.5 106 GLY A C 1
ATOM 762 O O . GLY A 1 106 ? -3.322 8.234 -13.219 1 98.5 106 GLY A O 1
ATOM 763 N N . LEU A 1 107 ? -5.316 9.289 -12.938 1 98.56 107 LEU A N 1
ATOM 764 C CA . LEU A 1 107 ? -5.395 9.945 -14.234 1 98.56 107 LEU A CA 1
ATOM 765 C C . LEU A 1 107 ? -5.645 11.438 -14.078 1 98.56 107 LEU A C 1
ATOM 767 O O . LEU A 1 107 ? -6.438 11.852 -13.227 1 98.56 107 LEU A O 1
ATOM 771 N N . SER A 1 108 ? -4.926 12.203 -14.844 1 98.31 108 SER A N 1
ATOM 772 C CA . SER A 1 108 ? -5.109 13.656 -14.883 1 98.31 108 SER A CA 1
ATOM 773 C C . SER A 1 108 ? -5.488 14.117 -16.281 1 98.31 108 SER A C 1
ATOM 775 O O . SER A 1 108 ? -4.938 13.633 -17.281 1 98.31 108 SER A O 1
ATOM 777 N N . ASP A 1 109 ? -6.41 15.016 -16.328 1 98.12 109 ASP A N 1
ATOM 778 C CA . ASP A 1 109 ? -6.875 15.617 -17.578 1 98.12 109 ASP A CA 1
ATOM 779 C C . ASP A 1 109 ? -6.73 17.141 -17.531 1 98.12 109 ASP A C 1
ATOM 781 O O . ASP A 1 109 ? -7.055 17.766 -16.531 1 98.12 109 ASP A O 1
ATOM 785 N N . ASP A 1 110 ? -6.309 17.688 -18.641 1 96.69 110 ASP A N 1
ATOM 786 C CA . ASP A 1 110 ? -6.031 19.125 -18.703 1 96.69 110 ASP A CA 1
ATOM 787 C C . ASP A 1 110 ? -7.316 19.938 -18.578 1 96.69 110 ASP A C 1
ATOM 789 O O . ASP A 1 110 ? -7.273 21.125 -18.281 1 96.69 110 ASP A O 1
ATOM 793 N N . ARG A 1 111 ? -8.438 19.375 -18.844 1 96.06 111 ARG A N 1
ATOM 794 C CA . ARG A 1 111 ? -9.703 20.109 -18.844 1 96.06 111 ARG A CA 1
ATOM 795 C C . ARG A 1 111 ? -10.453 19.891 -17.531 1 96.06 111 ARG A C 1
ATOM 797 O O . ARG A 1 111 ? -11.164 20.797 -17.062 1 96.06 111 ARG A O 1
ATOM 804 N N . PHE A 1 112 ? -10.305 18.656 -16.906 1 96.94 112 PHE A N 1
ATOM 805 C CA . PHE A 1 112 ? -11.305 18.281 -15.914 1 96.94 112 PHE A CA 1
ATOM 806 C C . PHE A 1 112 ? -10.68 18.141 -14.531 1 96.94 112 PHE A C 1
ATOM 808 O O . PHE A 1 112 ? -11.375 18.234 -13.523 1 96.94 112 PHE A O 1
ATOM 815 N N . GLY A 1 113 ? -9.445 17.797 -14.461 1 98.56 113 GLY A N 1
ATOM 816 C CA . GLY A 1 113 ? -8.828 17.594 -13.164 1 98.56 113 GLY A CA 1
ATOM 817 C C . GLY A 1 113 ? -8.172 16.234 -13.008 1 98.56 113 GLY A C 1
ATOM 818 O O . GLY A 1 113 ? -7.754 15.633 -14 1 98.56 113 GLY A O 1
ATOM 819 N N . THR A 1 114 ? -7.992 15.867 -11.773 1 98.81 114 THR A N 1
ATOM 820 C CA . THR A 1 114 ? -7.246 14.648 -11.477 1 98.81 114 THR A CA 1
ATOM 821 C C . THR A 1 114 ? -8.07 13.719 -10.594 1 98.81 114 THR A C 1
ATOM 823 O O . THR A 1 114 ? -8.703 14.156 -9.633 1 98.81 114 THR A O 1
ATOM 826 N N . LEU A 1 115 ? -8.156 12.461 -10.945 1 98.81 115 LEU A N 1
ATOM 827 C CA . LEU A 1 115 ? -8.758 11.391 -10.164 1 98.81 115 LEU A CA 1
ATOM 828 C C . LEU A 1 115 ? -7.707 10.375 -9.727 1 98.81 115 LEU A C 1
ATOM 830 O O . LEU A 1 115 ? -6.969 9.844 -10.562 1 98.81 115 LEU A O 1
ATOM 834 N N . THR A 1 116 ? -7.574 10.125 -8.414 1 98.81 116 THR A N 1
ATOM 835 C CA . THR A 1 116 ? -6.59 9.188 -7.895 1 98.81 116 THR A CA 1
ATOM 836 C C . THR A 1 116 ? -7.254 8.148 -6.996 1 98.81 116 THR A C 1
ATOM 838 O O . THR A 1 116 ? -8.359 8.375 -6.492 1 98.81 116 THR A O 1
ATOM 841 N N . ILE A 1 117 ? -6.605 7.039 -6.77 1 98.81 117 ILE A N 1
ATOM 842 C CA . ILE A 1 117 ? -7.023 6.016 -5.82 1 98.81 117 ILE A CA 1
ATOM 843 C C . ILE A 1 117 ? -5.816 5.516 -5.031 1 98.81 117 ILE A C 1
ATOM 845 O O . ILE A 1 117 ? -4.758 5.254 -5.609 1 98.81 117 ILE A O 1
ATOM 849 N N . GLY A 1 118 ? -5.941 5.441 -3.756 1 98.75 118 GLY A N 1
ATOM 850 C CA . GLY A 1 118 ? -4.887 4.969 -2.879 1 98.75 118 GLY A CA 1
ATOM 851 C C . GLY A 1 118 ? -4.855 5.68 -1.541 1 98.75 118 GLY A C 1
ATOM 852 O O . GLY A 1 118 ? -5.902 6.008 -0.981 1 98.75 118 GLY A O 1
ATOM 853 N N . ARG A 1 119 ? -3.641 5.699 -0.978 1 98.75 119 ARG A N 1
ATOM 854 C CA . ARG A 1 119 ? -3.381 6.363 0.296 1 98.75 119 ARG A CA 1
ATOM 855 C C . ARG A 1 119 ? -2.918 7.801 0.08 1 98.75 119 ARG A C 1
ATOM 857 O O . ARG A 1 119 ? -1.953 8.047 -0.647 1 98.75 119 ARG A O 1
ATOM 864 N N . GLN A 1 120 ? -3.576 8.68 0.729 1 98.31 120 GLN A N 1
ATOM 865 C CA . GLN A 1 120 ? -3.293 10.086 0.477 1 98.31 120 GLN A CA 1
ATOM 866 C C . GLN A 1 120 ? -3.936 10.977 1.539 1 98.31 120 GLN A C 1
ATOM 868 O O . GLN A 1 120 ? -4.52 10.477 2.504 1 98.31 120 GLN A O 1
ATOM 873 N N . TYR A 1 121 ? -3.732 12.312 1.495 1 98.5 121 TYR A N 1
ATOM 874 C CA . TYR A 1 121 ? -4.27 13.242 2.479 1 98.5 121 TYR A CA 1
ATOM 875 C C . TYR A 1 121 ? -5.73 13.562 2.186 1 98.5 121 TYR A C 1
ATOM 877 O O . TYR A 1 121 ? -6.195 13.391 1.056 1 98.5 121 TYR A O 1
ATOM 885 N N . ASP A 1 122 ? -6.445 13.992 3.195 1 98.69 122 ASP A N 1
ATOM 886 C CA . ASP A 1 122 ? -7.82 14.43 3.002 1 98.69 122 ASP A CA 1
ATOM 887 C C . ASP A 1 122 ? -7.871 15.844 2.426 1 98.69 122 ASP A C 1
ATOM 889 O O . ASP A 1 122 ? -6.859 16.562 2.422 1 98.69 122 ASP A O 1
ATOM 893 N N . SER A 1 123 ? -9.062 16.234 2.025 1 98.56 123 SER A N 1
ATOM 894 C CA . SER A 1 123 ? -9.219 17.484 1.289 1 98.56 123 SER A CA 1
ATOM 895 C C . SER A 1 123 ? -9.18 18.688 2.227 1 98.56 123 SER A C 1
ATOM 897 O O . SER A 1 123 ? -8.914 19.812 1.794 1 98.56 123 SER A O 1
ATOM 899 N N . LEU A 1 124 ? -9.492 18.516 3.477 1 98.62 124 LEU A N 1
ATOM 900 C CA . LEU A 1 124 ? -9.266 19.594 4.438 1 98.62 124 LEU A CA 1
ATOM 901 C C . LEU A 1 124 ? -7.793 19.984 4.484 1 98.62 124 LEU A C 1
ATOM 903 O O . LEU A 1 124 ? -7.461 21.172 4.461 1 98.62 124 LEU A O 1
ATOM 907 N N . VAL A 1 125 ? -6.977 19 4.504 1 98.31 125 VAL A N 1
ATOM 908 C CA . VAL A 1 125 ? -5.531 19.234 4.496 1 98.31 125 VAL A CA 1
ATOM 909 C C . VAL A 1 125 ? -5.121 19.891 3.184 1 98.31 125 VAL A C 1
ATOM 911 O O . VAL A 1 125 ? -4.398 20.891 3.188 1 98.31 125 VAL A O 1
ATOM 914 N N . ASP A 1 126 ? -5.617 19.391 2.086 1 98.19 126 ASP A N 1
ATOM 915 C CA . ASP A 1 126 ? -5.211 19.891 0.773 1 98.19 126 ASP A CA 1
ATOM 916 C C . ASP A 1 126 ? -5.488 21.375 0.639 1 98.19 126 ASP A C 1
ATOM 918 O O . ASP A 1 126 ? -4.711 22.109 0.016 1 98.19 126 ASP A O 1
ATOM 922 N N . PHE A 1 127 ? -6.543 21.828 1.219 1 98.62 127 PHE A N 1
ATOM 923 C CA . PHE A 1 127 ? -7.008 23.141 0.833 1 98.62 127 PHE A CA 1
ATOM 924 C C . PHE A 1 127 ? -6.805 24.141 1.969 1 98.62 127 PHE A C 1
ATOM 926 O O . PHE A 1 127 ? -6.512 25.312 1.729 1 98.62 127 PHE A O 1
ATOM 933 N N . VAL A 1 128 ? -6.891 23.719 3.203 1 98.75 128 VAL A N 1
ATOM 934 C CA . VAL A 1 128 ? -6.879 24.672 4.312 1 98.75 128 VAL A CA 1
ATOM 935 C C . VAL A 1 128 ? -5.48 24.734 4.922 1 98.75 128 VAL A C 1
ATOM 937 O O . VAL A 1 128 ? -5.008 25.812 5.293 1 98.75 128 VAL A O 1
ATOM 940 N N . ALA A 1 129 ? -4.785 23.641 5 1 98.12 129 ALA A N 1
ATOM 941 C CA . ALA A 1 129 ? -3.484 23.578 5.66 1 98.12 129 ALA A CA 1
ATOM 942 C C . ALA A 1 129 ? -2.514 24.594 5.051 1 98.12 129 ALA A C 1
ATOM 944 O O . ALA A 1 129 ? -1.725 25.219 5.762 1 98.12 129 ALA A O 1
ATOM 945 N N . PRO A 1 130 ? -2.553 24.812 3.713 1 97.5 130 PRO A N 1
ATOM 946 C CA . PRO A 1 130 ? -1.59 25.75 3.121 1 97.5 130 PRO A CA 1
ATOM 947 C C . PRO A 1 130 ? -1.732 27.172 3.662 1 97.5 130 PRO A C 1
ATOM 949 O O . PRO A 1 130 ? -0.823 27.984 3.504 1 97.5 130 PRO A O 1
ATOM 952 N N . LEU A 1 131 ? -2.816 27.469 4.289 1 98.19 131 LEU A N 1
ATOM 953 C CA . LEU A 1 131 ? -3.059 28.812 4.805 1 98.19 131 LEU A CA 1
ATOM 954 C C . LEU A 1 131 ? -2.672 28.906 6.277 1 98.19 131 LEU A C 1
ATOM 956 O O . LEU A 1 131 ? -2.623 30 6.84 1 98.19 131 LEU A O 1
ATOM 960 N N . SER A 1 132 ? -2.428 27.766 6.859 1 98.06 132 SER A N 1
ATOM 961 C CA . SER A 1 132 ? -2.127 27.688 8.281 1 98.06 132 SER A CA 1
ATOM 962 C C . SER A 1 132 ? -0.622 27.672 8.531 1 98.06 132 SER A C 1
ATOM 964 O O . SER A 1 132 ? 0.164 27.5 7.598 1 98.06 132 SER A O 1
ATOM 966 N N . ALA A 1 133 ? -0.298 27.906 9.766 1 96.31 133 ALA A N 1
ATOM 967 C CA . ALA A 1 133 ? 1.099 27.766 10.18 1 96.31 133 ALA A CA 1
ATOM 968 C C . ALA A 1 133 ? 1.593 26.344 9.992 1 96.31 133 ALA A C 1
ATOM 970 O O . ALA A 1 133 ? 2.801 26.094 9.961 1 96.31 133 ALA A O 1
ATOM 971 N N . THR A 1 134 ? 0.691 25.422 9.891 1 93.81 134 THR A N 1
ATOM 972 C CA . THR A 1 134 ? 1.065 24.031 9.711 1 93.81 134 THR A CA 1
ATOM 973 C C . THR A 1 134 ? 1.418 23.75 8.25 1 93.81 134 THR A C 1
ATOM 975 O O . THR A 1 134 ? 1.743 22.609 7.895 1 93.81 134 THR A O 1
ATOM 978 N N . ALA A 1 135 ? 1.361 24.719 7.449 1 89.88 135 ALA A N 1
ATOM 979 C CA . ALA A 1 135 ? 1.758 24.547 6.055 1 89.88 135 ALA A CA 1
ATOM 980 C C . ALA A 1 135 ? 3.176 23.984 5.957 1 89.88 135 ALA A C 1
ATOM 982 O O . ALA A 1 135 ? 4.059 24.375 6.727 1 89.88 135 ALA A O 1
ATOM 983 N N . GLY A 1 136 ? 3.412 23.172 4.918 1 89.12 136 GLY A N 1
ATOM 984 C CA . GLY A 1 136 ? 4.727 22.609 4.668 1 89.12 136 GLY A CA 1
ATOM 985 C C . GLY A 1 136 ? 5.797 23.656 4.449 1 89.12 136 GLY A C 1
ATOM 986 O O . GLY A 1 136 ? 6.98 23.406 4.684 1 89.12 136 GLY A O 1
ATOM 987 N N . THR A 1 137 ? 5.484 24.766 4.047 1 87.81 137 THR A N 1
ATOM 988 C CA . THR A 1 137 ? 6.418 25.844 3.76 1 87.81 137 THR A CA 1
ATOM 989 C C . THR A 1 137 ? 6.617 26.719 4.988 1 87.81 137 THR A C 1
ATOM 991 O O . THR A 1 137 ? 7.223 27.797 4.902 1 87.81 137 THR A O 1
ATOM 994 N N . PHE A 1 138 ? 6.066 26.344 6.09 1 93.88 138 PHE A N 1
ATOM 995 C CA . PHE A 1 138 ? 6.117 27.109 7.336 1 93.88 138 PHE A CA 1
ATOM 996 C C . PHE A 1 138 ? 6.488 26.203 8.508 1 93.88 138 PHE A C 1
ATOM 998 O O . PHE A 1 138 ? 7.543 25.562 8.492 1 93.88 138 PHE A O 1
ATOM 1005 N N . GLY A 1 139 ? 5.73 26.125 9.508 1 95.31 139 GLY A N 1
ATOM 1006 C CA . GLY A 1 139 ? 6.105 25.375 10.688 1 95.31 139 GLY A CA 1
ATOM 1007 C C . GLY A 1 139 ? 5.691 23.922 10.617 1 95.31 139 GLY A C 1
ATOM 1008 O O . GLY A 1 139 ? 6.207 23.078 11.359 1 95.31 139 GLY A O 1
ATOM 1009 N N . ASP A 1 140 ? 4.777 23.609 9.68 1 96.19 140 ASP A N 1
ATOM 1010 C CA . ASP A 1 140 ? 4.352 22.234 9.414 1 96.19 140 ASP A CA 1
ATOM 1011 C C . ASP A 1 140 ? 4.078 21.484 10.719 1 96.19 140 ASP A C 1
ATOM 1013 O O . ASP A 1 140 ? 3.271 21.922 11.539 1 96.19 140 ASP A O 1
ATOM 1017 N N . ALA A 1 141 ? 4.82 20.469 11.086 1 96.31 141 ALA A N 1
ATOM 1018 C CA . ALA A 1 141 ? 4.516 19.578 12.203 1 96.31 141 ALA A CA 1
ATOM 1019 C C . ALA A 1 141 ? 4.645 20.297 13.539 1 96.31 141 ALA A C 1
ATOM 1021 O O . ALA A 1 141 ? 3.826 20.094 14.438 1 96.31 141 ALA A O 1
ATOM 1022 N N . SER A 1 142 ? 5.605 21.141 13.703 1 96.25 142 SER A N 1
ATOM 1023 C CA . SER A 1 142 ? 5.875 21.797 14.984 1 96.25 142 SER A CA 1
ATOM 1024 C C . SER A 1 142 ? 4.785 22.797 15.336 1 96.25 142 SER A C 1
ATOM 1026 O O . SER A 1 142 ? 4.508 23.031 16.516 1 96.25 142 SER A O 1
ATOM 1028 N N . PHE A 1 143 ? 4.137 23.344 14.328 1 98.12 143 PHE A N 1
ATOM 1029 C CA . PHE A 1 143 ? 3.172 24.422 14.555 1 98.12 143 PHE A CA 1
ATOM 1030 C C . PHE A 1 143 ? 1.747 23.875 14.5 1 98.12 143 PHE A C 1
ATOM 1032 O O . PHE A 1 143 ? 0.793 24.641 14.359 1 98.12 143 PHE A O 1
ATOM 1039 N N . ALA A 1 144 ? 1.643 22.562 14.594 1 98 144 ALA A N 1
ATOM 1040 C CA . ALA A 1 144 ? 0.313 21.969 14.57 1 98 144 ALA A CA 1
ATOM 1041 C C . ALA A 1 144 ? -0.538 22.469 15.734 1 98 144 ALA A C 1
ATOM 1043 O O . ALA A 1 144 ? -0.013 22.797 16.797 1 98 144 ALA A O 1
ATOM 1044 N N . HIS A 1 145 ? -1.897 22.578 15.445 1 98.25 145 HIS A N 1
ATOM 1045 C CA . HIS A 1 145 ? -2.805 22.766 16.578 1 98.25 145 HIS A CA 1
ATOM 1046 C C . HIS A 1 145 ? -2.654 21.656 17.594 1 98.25 145 HIS A C 1
ATOM 1048 O O . HIS A 1 145 ? -2.199 20.562 17.266 1 98.25 145 HIS A O 1
ATOM 1054 N N . PRO A 1 146 ? -2.996 21.938 18.875 1 97.19 146 PRO A N 1
ATOM 1055 C CA . PRO A 1 146 ? -2.822 20.922 19.906 1 97.19 146 PRO A CA 1
ATOM 1056 C C . PRO A 1 146 ? -3.377 19.562 19.5 1 97.19 146 PRO A C 1
ATOM 1058 O O . PRO A 1 146 ? -4.535 19.469 19.078 1 97.19 146 PRO A O 1
ATOM 1061 N N . PHE A 1 147 ? -2.494 18.516 19.562 1 96.81 147 PHE A N 1
ATOM 1062 C CA . PHE A 1 147 ? -2.822 17.125 19.297 1 96.81 147 PHE A CA 1
ATOM 1063 C C . PHE A 1 147 ? -3.121 16.906 17.812 1 96.81 147 PHE A C 1
ATOM 1065 O O . PHE A 1 147 ? -3.551 15.828 17.406 1 96.81 147 PHE A O 1
ATOM 1072 N N . ASP A 1 148 ? -2.893 17.969 16.984 1 97.44 148 ASP A N 1
ATOM 1073 C CA . ASP A 1 148 ? -3.4 17.906 15.617 1 97.44 148 ASP A CA 1
ATOM 1074 C C . ASP A 1 148 ? -4.863 17.484 15.594 1 97.44 148 ASP A C 1
ATOM 1076 O O . ASP A 1 148 ? -5.246 16.594 14.82 1 97.44 148 ASP A O 1
ATOM 1080 N N . ASN A 1 149 ? -5.668 18.094 16.484 1 98.06 149 ASN A N 1
ATOM 1081 C CA . ASN A 1 149 ? -7.035 17.641 16.703 1 98.06 149 ASN A CA 1
ATOM 1082 C C . ASN A 1 149 ? -7.883 17.75 15.438 1 98.06 149 ASN A C 1
ATOM 1084 O O . ASN A 1 149 ? -8.898 17.078 15.305 1 98.06 149 ASN A O 1
ATOM 1088 N N . ASP A 1 150 ? -7.543 18.562 14.547 1 98.44 150 ASP A N 1
ATOM 1089 C CA . ASP A 1 150 ? -8.336 18.828 13.352 1 98.44 150 ASP A CA 1
ATOM 1090 C C . ASP A 1 150 ? -7.73 18.125 12.133 1 98.44 150 ASP A C 1
ATOM 1092 O O . ASP A 1 150 ? -8.234 18.266 11.016 1 98.44 150 ASP A O 1
ATOM 1096 N N . ASN A 1 151 ? -6.625 17.484 12.25 1 97.81 151 ASN A N 1
ATOM 1097 C CA . ASN A 1 151 ? -5.852 16.75 11.258 1 97.81 151 ASN A CA 1
ATOM 1098 C C . ASN A 1 151 ? -5.23 17.688 10.219 1 97.81 151 ASN A C 1
ATOM 1100 O O . ASN A 1 151 ? -4.84 17.25 9.141 1 97.81 151 ASN A O 1
ATOM 1104 N N . LEU A 1 152 ? -5.09 18.906 10.484 1 97.75 152 LEU A N 1
ATOM 1105 C CA . LEU A 1 152 ? -4.512 19.844 9.516 1 97.75 152 LEU A CA 1
ATOM 1106 C C . LEU A 1 152 ? -3.039 19.516 9.273 1 97.75 152 LEU A C 1
ATOM 1108 O O . LEU A 1 152 ? -2.488 19.875 8.227 1 97.75 152 LEU A O 1
ATOM 1112 N N . ASN A 1 153 ? -2.453 18.891 10.211 1 96.94 153 ASN A N 1
ATOM 1113 C CA . ASN A 1 153 ? -1.068 18.469 10.039 1 96.94 153 ASN A CA 1
ATOM 1114 C C . ASN A 1 153 ? -0.983 17.031 9.547 1 96.94 153 ASN A C 1
ATOM 1116 O O . ASN A 1 153 ? 0.079 16.406 9.617 1 96.94 153 ASN A O 1
ATOM 1120 N N . HIS A 1 154 ? -2.031 16.469 9.227 1 96.12 154 HIS A N 1
ATOM 1121 C CA . HIS A 1 154 ? -2.127 15.188 8.539 1 96.12 154 HIS A CA 1
ATOM 1122 C C . HIS A 1 154 ? -1.454 14.078 9.344 1 96.12 154 HIS A C 1
ATOM 1124 O O . HIS A 1 154 ? -0.643 13.32 8.805 1 96.12 154 HIS A O 1
ATOM 1130 N N . SER A 1 155 ? -1.689 14.094 10.594 1 94.19 155 SER A N 1
ATOM 1131 C CA . SER A 1 155 ? -1.171 12.969 11.375 1 94.19 155 SER A CA 1
ATOM 1132 C C . SER A 1 155 ? -1.906 11.68 11.039 1 94.19 155 SER A C 1
ATOM 1134 O O . SER A 1 155 ? -1.401 10.586 11.297 1 94.19 155 SER A O 1
ATOM 1136 N N . LEU A 1 156 ? -3.127 11.859 10.578 1 95.62 156 LEU A N 1
ATOM 1137 C CA . LEU A 1 156 ? -3.844 10.742 9.961 1 95.62 156 LEU A CA 1
ATOM 1138 C C . LEU A 1 156 ? -3.848 10.875 8.445 1 95.62 156 LEU A C 1
ATOM 1140 O O . LEU A 1 156 ? -4.215 11.914 7.902 1 95.62 156 LEU A O 1
ATOM 1144 N N . ARG A 1 157 ? -3.369 9.883 7.859 1 97.56 157 ARG A N 1
ATOM 1145 C CA . ARG A 1 157 ? -3.506 9.75 6.414 1 97.56 157 ARG A CA 1
ATOM 1146 C C . ARG A 1 157 ? -4.645 8.797 6.059 1 97.56 157 ARG A C 1
ATOM 1148 O O . ARG A 1 157 ? -5.062 7.984 6.883 1 97.56 157 ARG A O 1
ATOM 1155 N N . ILE A 1 158 ? -5.148 8.953 4.855 1 98.75 158 ILE A N 1
ATOM 1156 C CA . ILE A 1 158 ? -6.371 8.242 4.492 1 98.75 158 ILE A CA 1
ATOM 1157 C C . ILE A 1 158 ? -6.043 7.117 3.514 1 98.75 158 ILE A C 1
ATOM 1159 O O . ILE A 1 158 ? -5.508 7.367 2.43 1 98.75 158 ILE A O 1
ATOM 1163 N N . ASN A 1 159 ? -6.387 5.863 3.867 1 98.69 159 ASN A N 1
ATOM 1164 C CA . ASN A 1 159 ? -6.266 4.676 3.031 1 98.69 159 ASN A CA 1
ATOM 1165 C C . ASN A 1 159 ? -7.488 4.496 2.135 1 98.69 159 ASN A C 1
ATOM 1167 O O . ASN A 1 159 ? -8.531 5.102 2.375 1 98.69 159 ASN A O 1
ATOM 1171 N N . ASN A 1 160 ? -7.406 3.645 1.136 1 98.69 160 ASN A N 1
ATOM 1172 C CA . ASN A 1 160 ? -8.539 3.18 0.346 1 98.69 160 ASN A CA 1
ATOM 1173 C C . ASN A 1 160 ? -9.312 4.348 -0.26 1 98.69 160 ASN A C 1
ATOM 1175 O O . ASN A 1 160 ? -10.547 4.32 -0.31 1 98.69 160 ASN A O 1
ATOM 1179 N N . ALA A 1 161 ? -8.609 5.371 -0.674 1 98.81 161 ALA A N 1
ATOM 1180 C CA . ALA A 1 161 ? -9.336 6.602 -0.993 1 98.81 161 ALA A CA 1
ATOM 1181 C C . ALA A 1 161 ? -9.406 6.816 -2.502 1 98.81 161 ALA A C 1
ATOM 1183 O O . ALA A 1 161 ? -8.398 6.691 -3.203 1 98.81 161 ALA A O 1
ATOM 1184 N N . ILE A 1 162 ? -10.594 7.102 -2.971 1 98.75 162 ILE A N 1
ATOM 1185 C CA . ILE A 1 162 ? -10.781 7.742 -4.266 1 98.75 162 ILE A CA 1
ATOM 1186 C C . ILE A 1 162 ? -10.891 9.25 -4.082 1 98.75 162 ILE A C 1
ATOM 1188 O O . ILE A 1 162 ? -11.68 9.727 -3.266 1 98.75 162 ILE A O 1
ATOM 1192 N N . LYS A 1 163 ? -10.094 10.062 -4.828 1 98.75 163 LYS A N 1
ATOM 1193 C CA . LYS A 1 163 ? -10.055 11.508 -4.645 1 98.75 163 LYS A CA 1
ATOM 1194 C C . LYS A 1 163 ? -10.055 12.242 -5.984 1 98.75 163 LYS A C 1
ATOM 1196 O O . LYS A 1 163 ? -9.32 11.867 -6.902 1 98.75 163 LYS A O 1
ATOM 1201 N N . TYR A 1 164 ? -10.875 13.172 -6.059 1 98.88 164 TYR A N 1
ATOM 1202 C CA . TYR A 1 164 ? -10.914 14.078 -7.199 1 98.88 164 TYR A CA 1
ATOM 1203 C C . TYR A 1 164 ? -10.453 15.477 -6.805 1 98.88 164 TYR A C 1
ATOM 1205 O O . TYR A 1 164 ? -10.82 15.984 -5.742 1 98.88 164 TYR A O 1
ATOM 1213 N N . THR A 1 165 ? -9.641 16.078 -7.605 1 98.88 165 THR A N 1
ATOM 1214 C CA . THR A 1 165 ? -9.242 17.469 -7.492 1 98.88 165 THR A CA 1
ATOM 1215 C C . THR A 1 165 ? -9.391 18.188 -8.836 1 98.88 165 THR A C 1
ATOM 1217 O O . THR A 1 165 ? -8.852 17.734 -9.844 1 98.88 165 THR A O 1
ATOM 1220 N N . SER A 1 166 ? -9.961 19.344 -8.867 1 98.81 166 SER A N 1
ATOM 1221 C CA . SER A 1 166 ? -10.195 20.078 -10.102 1 98.81 166 SER A CA 1
ATOM 1222 C C . SER A 1 166 ? -8.938 20.812 -10.555 1 98.81 166 SER A C 1
ATOM 1224 O O . SER A 1 166 ? -8.008 21 -9.766 1 98.81 166 SER A O 1
ATOM 1226 N N . ASN A 1 167 ? -8.945 21.156 -11.82 1 98.12 167 ASN A N 1
ATOM 1227 C CA . ASN A 1 167 ? -8.031 22.203 -12.234 1 98.12 167 ASN A CA 1
ATOM 1228 C C . ASN A 1 167 ? -8.398 23.547 -11.602 1 98.12 167 ASN A C 1
ATOM 1230 O O . ASN A 1 167 ? -9.383 23.641 -10.867 1 98.12 167 ASN A O 1
ATOM 1234 N N . THR A 1 168 ? -7.504 24.5 -11.828 1 98 168 THR A N 1
ATOM 1235 C CA . THR A 1 168 ? -7.84 25.844 -11.375 1 98 168 THR A CA 1
ATOM 1236 C C . THR A 1 168 ? -8.68 26.578 -12.422 1 98 168 THR A C 1
ATOM 1238 O O . THR A 1 168 ? -8.234 26.766 -13.562 1 98 168 THR A O 1
ATOM 1241 N N . TYR A 1 169 ? -9.906 26.984 -12.086 1 98 169 TYR A N 1
ATOM 1242 C CA . TYR A 1 169 ? -10.805 27.75 -12.953 1 98 169 TYR A CA 1
ATOM 1243 C C . TYR A 1 169 ? -10.945 29.188 -12.461 1 98 169 TYR A C 1
ATOM 1245 O O . TYR A 1 169 ? -11.75 29.469 -11.57 1 98 169 TYR A O 1
ATOM 1253 N N . ALA A 1 170 ? -10.227 30.109 -13.016 1 97.69 170 ALA A N 1
ATOM 1254 C CA . ALA A 1 170 ? -10.258 31.531 -12.648 1 97.69 170 ALA A CA 1
ATOM 1255 C C . ALA A 1 170 ? -10.031 31.719 -11.148 1 97.69 170 ALA A C 1
ATOM 1257 O O . ALA A 1 170 ? -10.797 32.406 -10.484 1 97.69 170 ALA A O 1
ATOM 1258 N N . GLY A 1 171 ? -9.117 30.953 -10.664 1 98.12 171 GLY A N 1
ATOM 1259 C CA . GLY A 1 171 ? -8.719 31.078 -9.273 1 98.12 171 GLY A CA 1
ATOM 1260 C C . GLY A 1 171 ? -9.406 30.078 -8.359 1 98.12 171 GLY A C 1
ATOM 1261 O O . GLY A 1 171 ? -8.984 29.891 -7.219 1 98.12 171 GLY A O 1
ATOM 1262 N N . LEU A 1 172 ? -10.461 29.469 -8.82 1 98.69 172 LEU A N 1
ATOM 1263 C CA . LEU A 1 172 ? -11.219 28.516 -8.023 1 98.69 172 LEU A CA 1
ATOM 1264 C C . LEU A 1 172 ? -10.688 27.109 -8.211 1 98.69 172 LEU A C 1
ATOM 1266 O O . LEU A 1 172 ? -10.477 26.656 -9.344 1 98.69 172 LEU A O 1
ATOM 1270 N N . LYS A 1 173 ? -10.43 26.438 -7.164 1 98.75 173 LYS A N 1
ATOM 1271 C CA . LYS A 1 173 ? -10.078 25.016 -7.125 1 98.75 173 LYS A CA 1
ATOM 1272 C C . LYS A 1 173 ? -10.914 24.281 -6.086 1 98.75 173 LYS A C 1
ATOM 1274 O O . LYS A 1 173 ? -11.195 24.812 -5.012 1 98.75 173 LYS A O 1
ATOM 1279 N N . PHE A 1 174 ? -11.328 23.062 -6.355 1 98.88 174 PHE A N 1
ATOM 1280 C CA . PHE A 1 174 ? -12.133 22.297 -5.41 1 98.88 174 PHE A CA 1
ATOM 1281 C C . PHE A 1 174 ? -11.859 20.797 -5.555 1 98.88 174 PHE A C 1
ATOM 1283 O O . PHE A 1 174 ? -11.234 20.359 -6.527 1 98.88 174 PHE A O 1
ATOM 1290 N N . GLY A 1 175 ? -12.266 20.031 -4.562 1 98.69 175 GLY A N 1
ATOM 1291 C CA . GLY A 1 175 ? -12.047 18.594 -4.59 1 98.69 175 GLY A CA 1
ATOM 1292 C C . GLY A 1 175 ? -12.836 17.844 -3.531 1 98.69 175 GLY A C 1
ATOM 1293 O O . GLY A 1 175 ? -13.484 18.469 -2.686 1 98.69 175 GLY A O 1
ATOM 1294 N N . GLY A 1 176 ? -12.773 16.562 -3.65 1 98.75 176 GLY A N 1
ATOM 1295 C CA . GLY A 1 176 ? -13.438 15.648 -2.725 1 98.75 176 GLY A CA 1
ATOM 1296 C C . GLY A 1 176 ? -12.812 14.266 -2.709 1 98.75 176 GLY A C 1
ATOM 1297 O O . GLY A 1 176 ? -12.086 13.891 -3.631 1 98.75 176 GLY A O 1
ATOM 1298 N N . MET A 1 177 ? -13.125 13.586 -1.608 1 98.69 177 MET A N 1
ATOM 1299 C CA . MET A 1 177 ? -12.539 12.273 -1.378 1 98.69 177 MET A CA 1
ATOM 1300 C C . MET A 1 177 ? -13.516 11.352 -0.654 1 98.69 177 MET A C 1
ATOM 1302 O O . MET A 1 177 ? -14.242 11.797 0.238 1 98.69 177 MET A O 1
ATOM 1306 N N . TYR A 1 178 ? -13.602 10.141 -1.055 1 98.62 178 TYR A N 1
ATOM 1307 C CA . TYR A 1 178 ? -14.281 9.062 -0.345 1 98.62 178 TYR A CA 1
ATOM 1308 C C . TYR A 1 178 ? -13.344 7.883 -0.113 1 98.62 178 TYR A C 1
ATOM 1310 O O . TYR A 1 178 ? -12.688 7.41 -1.045 1 98.62 178 TYR A O 1
ATOM 1318 N N . ALA A 1 179 ? -13.266 7.469 1.141 1 98.81 179 ALA A N 1
ATOM 1319 C CA . ALA A 1 179 ? -12.406 6.344 1.511 1 98.81 179 ALA A CA 1
ATOM 1320 C C . ALA A 1 179 ? -13.242 5.172 2.021 1 98.81 179 ALA A C 1
ATOM 1322 O O . ALA A 1 179 ? -14.055 5.328 2.934 1 98.81 179 ALA A O 1
ATOM 1323 N N . MET A 1 180 ? -12.945 4.059 1.511 1 98.12 180 MET A N 1
ATOM 1324 C CA . MET A 1 180 ? -13.766 2.873 1.751 1 98.12 180 MET A CA 1
ATOM 1325 C C . MET A 1 180 ? -13.336 2.168 3.035 1 98.12 180 MET A C 1
ATOM 1327 O O . MET A 1 180 ? -12.164 2.219 3.416 1 98.12 180 MET A O 1
ATOM 1331 N N . SER A 1 181 ? -14.336 1.447 3.588 1 97.31 181 SER A N 1
ATOM 1332 C CA . SER A 1 181 ? -14.102 0.672 4.801 1 97.31 181 SER A CA 1
ATOM 1333 C C . SER A 1 181 ? -13.32 -0.604 4.5 1 97.31 181 SER A C 1
ATOM 1335 O O . SER A 1 181 ? -12.672 -1.167 5.383 1 97.31 181 SER A O 1
ATOM 1337 N N . ASN A 1 182 ? -13.484 -1.066 3.258 1 96.75 182 ASN A N 1
ATOM 1338 C CA . ASN A 1 182 ? -12.992 -2.379 2.857 1 96.75 182 ASN A CA 1
ATOM 1339 C C . ASN A 1 182 ? -13.445 -3.467 3.828 1 96.75 182 ASN A C 1
ATOM 1341 O O . ASN A 1 182 ? -12.672 -4.367 4.16 1 96.75 182 ASN A O 1
ATOM 1345 N N . SER A 1 183 ? -14.594 -3.303 4.285 1 94.62 183 SER A N 1
ATOM 1346 C CA . SER A 1 183 ? -15.266 -4.223 5.191 1 94.62 183 SER A CA 1
ATOM 1347 C C . SER A 1 183 ? -16.703 -4.496 4.746 1 94.62 183 SER A C 1
ATOM 1349 O O . SER A 1 183 ? -17.297 -3.684 4.035 1 94.62 183 SER A O 1
ATOM 1351 N N . THR A 1 184 ? -17.188 -5.648 5.203 1 94.06 184 THR A N 1
ATOM 1352 C CA . THR A 1 184 ? -18.594 -5.918 4.934 1 94.06 184 THR A CA 1
ATOM 1353 C C . THR A 1 184 ? -19.484 -4.992 5.754 1 94.06 184 THR A C 1
ATOM 1355 O O . THR A 1 184 ? -20.672 -4.832 5.445 1 94.06 184 THR A O 1
ATOM 1358 N N . ASP A 1 185 ? -18.906 -4.551 6.789 1 92.31 185 ASP A N 1
ATOM 1359 C CA . ASP A 1 185 ? -19.562 -3.447 7.48 1 92.31 185 ASP A CA 1
ATOM 1360 C C . ASP A 1 185 ? -19.234 -2.109 6.832 1 92.31 185 ASP A C 1
ATOM 1362 O O . ASP A 1 185 ? -18.312 -1.411 7.277 1 92.31 185 ASP A O 1
ATOM 1366 N N . PHE A 1 186 ? -20.031 -1.688 5.984 1 90.44 186 PHE A N 1
ATOM 1367 C CA . PHE A 1 186 ? -19.75 -0.614 5.039 1 90.44 186 PHE A CA 1
ATOM 1368 C C . PHE A 1 186 ? -19.531 0.708 5.766 1 90.44 186 PHE A C 1
ATOM 1370 O O . PHE A 1 186 ? -18.828 1.587 5.273 1 90.44 186 PHE A O 1
ATOM 1377 N N . ALA A 1 187 ? -20.078 0.838 6.914 1 91.38 187 A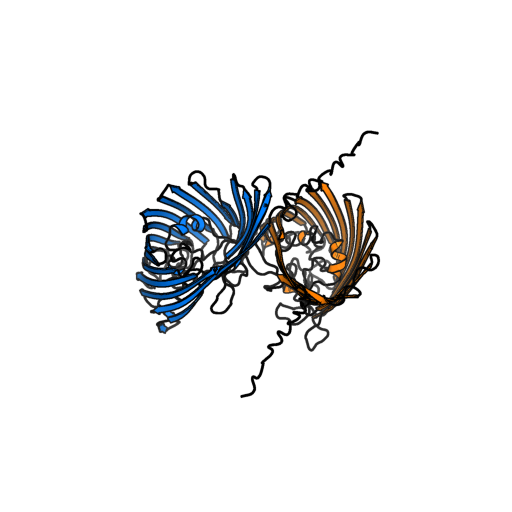LA A N 1
ATOM 1378 C CA . ALA A 1 187 ? -20.109 2.145 7.57 1 91.38 187 ALA A CA 1
ATOM 1379 C C . ALA A 1 187 ? -18.953 2.291 8.555 1 91.38 187 ALA A C 1
ATOM 1381 O O . ALA A 1 187 ? -18.734 3.373 9.102 1 91.38 187 ALA A O 1
ATOM 1382 N N . THR A 1 188 ? -18.234 1.21 8.68 1 92.81 188 THR A N 1
ATOM 1383 C CA . THR A 1 188 ? -17.172 1.283 9.664 1 92.81 188 THR A CA 1
ATOM 1384 C C . THR A 1 188 ? -15.867 1.773 9.023 1 92.81 188 THR A C 1
ATOM 1386 O O . THR A 1 188 ? -15.594 1.476 7.863 1 92.81 188 THR A O 1
ATOM 1389 N N . ASN A 1 189 ? -15.133 2.594 9.805 1 97.44 189 ASN A N 1
ATOM 1390 C CA . ASN A 1 189 ? -13.82 3.08 9.406 1 97.44 189 ASN A CA 1
ATOM 1391 C C . ASN A 1 189 ? -13.805 3.549 7.953 1 97.44 189 ASN A C 1
ATOM 1393 O O . ASN A 1 189 ? -12.961 3.121 7.164 1 97.44 189 ASN A O 1
ATOM 1397 N N . ARG A 1 190 ? -14.703 4.309 7.566 1 98.25 190 ARG A N 1
ATOM 1398 C CA . ARG A 1 190 ? -14.789 5.012 6.289 1 98.25 190 ARG A CA 1
ATOM 1399 C C . ARG A 1 190 ? -14.617 6.516 6.48 1 98.25 190 ARG A C 1
ATOM 1401 O O . ARG A 1 190 ? -14.75 7.023 7.594 1 98.25 190 ARG A O 1
ATOM 1408 N N . ALA A 1 191 ? -14.281 7.23 5.41 1 98.69 191 ALA A N 1
ATOM 1409 C CA . ALA A 1 191 ? -14.062 8.672 5.527 1 98.69 191 ALA A CA 1
ATOM 1410 C C . ALA A 1 191 ? -14.531 9.406 4.277 1 98.69 191 ALA A C 1
ATOM 1412 O O . ALA A 1 191 ? -14.586 8.82 3.191 1 98.69 191 ALA A O 1
ATOM 1413 N N . TYR A 1 192 ? -14.914 10.562 4.379 1 98.12 192 TYR A N 1
ATOM 1414 C CA . TYR A 1 192 ? -15.109 11.453 3.242 1 98.12 192 TYR A CA 1
ATOM 1415 C C . TYR A 1 192 ? -14.664 12.875 3.574 1 98.12 192 TYR A C 1
ATOM 1417 O O . TYR A 1 192 ? -14.625 13.266 4.742 1 98.12 192 TYR A O 1
ATOM 1425 N N . SER A 1 193 ? -14.289 13.625 2.68 1 98.88 193 SER A N 1
ATOM 1426 C CA . SER A 1 193 ? -13.711 14.961 2.805 1 98.88 193 SER A CA 1
ATOM 1427 C C . SER A 1 193 ? -13.977 15.789 1.553 1 98.88 193 SER A C 1
ATOM 1429 O O . SER A 1 193 ? -14.078 15.25 0.451 1 98.88 193 SER A O 1
ATOM 1431 N N . PHE A 1 194 ? -14.117 17.094 1.771 1 98.75 194 PHE A N 1
ATOM 1432 C CA . PHE A 1 194 ? -14.297 18.062 0.694 1 98.75 194 PHE A CA 1
ATOM 1433 C C . PHE A 1 194 ? -13.555 19.359 1.004 1 98.75 194 PHE A C 1
ATOM 1435 O O . PHE A 1 194 ? -13.273 19.656 2.166 1 98.75 194 PHE A O 1
ATOM 1442 N N . GLY A 1 195 ? -13.219 20.109 -0.047 1 98.88 195 GLY A N 1
ATOM 1443 C CA . GLY A 1 195 ? -12.617 21.406 0.147 1 98.88 195 GLY A CA 1
ATOM 1444 C C . GLY A 1 195 ? -12.602 22.25 -1.114 1 98.88 195 GLY A C 1
ATOM 1445 O O . GLY A 1 195 ? -12.859 21.75 -2.207 1 98.88 195 GLY A O 1
ATOM 1446 N N . ALA A 1 196 ? -12.383 23.453 -0.929 1 98.88 196 ALA A N 1
ATOM 1447 C CA . ALA A 1 196 ? -12.25 24.406 -2.025 1 98.88 196 ALA A CA 1
ATOM 1448 C C . ALA A 1 196 ? -11.367 25.578 -1.625 1 98.88 196 ALA A C 1
ATOM 1450 O O . ALA A 1 196 ? -11.266 25.906 -0.442 1 98.88 196 ALA A O 1
ATOM 1451 N N . SER A 1 197 ? -10.75 26.156 -2.588 1 98.88 197 SER A N 1
ATOM 1452 C CA . SER A 1 197 ? -9.945 27.359 -2.402 1 98.88 197 SER A CA 1
ATOM 1453 C C . SER A 1 197 ? -10.156 28.359 -3.541 1 98.88 197 SER A C 1
ATOM 1455 O O . SER A 1 197 ? -10.609 27.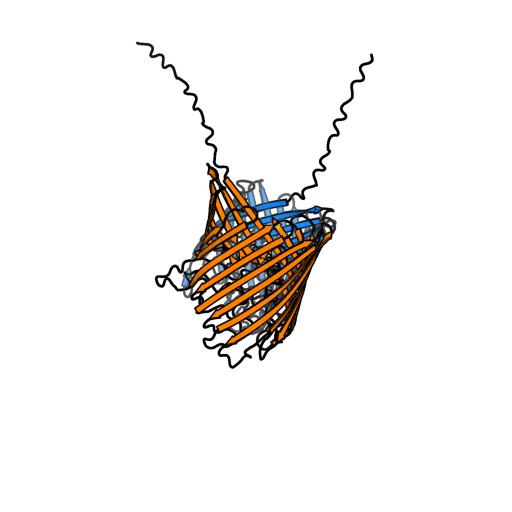969 -4.625 1 98.88 197 SER A O 1
ATOM 1457 N N . TYR A 1 198 ? -9.93 29.562 -3.289 1 98.81 198 TYR A N 1
ATOM 1458 C CA . TYR A 1 198 ? -10.016 30.656 -4.254 1 98.81 198 TYR A CA 1
ATOM 1459 C C . TYR A 1 198 ? -8.844 31.625 -4.086 1 98.81 198 TYR A C 1
ATOM 1461 O O . TYR A 1 198 ? -8.562 32.062 -2.975 1 98.81 198 TYR A O 1
ATOM 1469 N N . THR A 1 199 ? -8.234 31.891 -5.145 1 98.25 199 THR A N 1
ATOM 1470 C CA . THR A 1 199 ? -7.117 32.812 -5.16 1 98.25 199 THR A CA 1
ATOM 1471 C C . THR A 1 199 ? -7.41 34 -6.086 1 98.25 199 THR A C 1
ATOM 1473 O O . THR A 1 199 ? -7.738 33.812 -7.262 1 98.25 199 THR A O 1
ATOM 1476 N N . ARG A 1 200 ? -7.289 35.188 -5.602 1 97.81 200 ARG A N 1
ATOM 1477 C CA . ARG A 1 200 ? -7.422 36.406 -6.375 1 97.81 200 ARG A CA 1
ATOM 1478 C C . ARG A 1 200 ? -6.383 37.438 -5.945 1 97.81 200 ARG A C 1
ATOM 1480 O O . ARG A 1 200 ? -6.547 38.094 -4.918 1 97.81 200 ARG A O 1
ATOM 1487 N N . GLY A 1 201 ? -5.352 37.625 -6.812 1 96.94 201 GLY A N 1
ATOM 1488 C CA . GLY A 1 201 ? -4.254 38.5 -6.414 1 96.94 201 GLY A CA 1
ATOM 1489 C C . GLY A 1 201 ? -3.578 38.031 -5.129 1 96.94 201 GLY A C 1
ATOM 1490 O O . GLY A 1 201 ? -3.168 36.875 -5.008 1 96.94 201 GLY A O 1
ATOM 1491 N N . PRO A 1 202 ? -3.551 39 -4.168 1 97.62 202 PRO A N 1
ATOM 1492 C CA . PRO A 1 202 ? -2.859 38.688 -2.916 1 97.62 202 PRO A CA 1
ATOM 1493 C C . PRO A 1 202 ? -3.738 37.938 -1.934 1 97.62 202 PRO A C 1
ATOM 1495 O O . PRO A 1 202 ? -3.279 37.562 -0.854 1 97.62 202 PRO A O 1
ATOM 1498 N N . LEU A 1 203 ? -4.953 37.688 -2.293 1 98.5 203 LEU A N 1
ATOM 1499 C CA . LEU A 1 203 ? -5.91 37.062 -1.384 1 98.5 203 LEU A CA 1
ATOM 1500 C C . LEU A 1 203 ? -6.062 35.562 -1.695 1 98.5 203 LEU A C 1
ATOM 1502 O O . LEU A 1 203 ? -6.266 35.188 -2.852 1 98.5 203 LEU A O 1
ATOM 1506 N N . ASN A 1 204 ? -5.91 34.75 -0.723 1 98.62 204 ASN A N 1
ATOM 1507 C CA . ASN A 1 204 ? -6.242 33.344 -0.774 1 98.62 204 ASN A CA 1
ATOM 1508 C C . ASN A 1 204 ? -7.277 32.969 0.284 1 98.62 204 ASN A C 1
ATOM 1510 O O . ASN A 1 204 ? -7.176 33.406 1.436 1 98.62 204 ASN A O 1
ATOM 1514 N N . VAL A 1 205 ? -8.273 32.281 -0.072 1 98.88 205 VAL A N 1
ATOM 1515 C CA . VAL A 1 205 ? -9.289 31.781 0.845 1 98.88 205 VAL A CA 1
ATOM 1516 C C . VAL A 1 205 ? -9.523 30.297 0.604 1 98.88 205 VAL A C 1
ATOM 1518 O O . VAL A 1 205 ? -9.383 29.812 -0.523 1 98.88 205 VAL A O 1
ATOM 1521 N N . ALA A 1 206 ? -9.812 29.562 1.666 1 98.94 206 ALA A N 1
ATOM 1522 C CA . ALA A 1 206 ? -10.117 28.141 1.512 1 98.94 206 ALA A CA 1
ATOM 1523 C C . ALA A 1 206 ? -11.023 27.656 2.641 1 98.94 206 ALA A C 1
ATOM 1525 O O . ALA A 1 206 ? -11.07 28.266 3.711 1 98.94 206 ALA A O 1
ATOM 1526 N N . ALA A 1 207 ? -11.758 26.625 2.414 1 98.94 207 ALA A N 1
ATOM 1527 C CA . ALA A 1 207 ? -12.562 25.906 3.393 1 98.94 207 ALA A CA 1
ATOM 1528 C C . ALA A 1 207 ? -12.531 24.406 3.117 1 98.94 207 ALA A C 1
ATOM 1530 O O . ALA A 1 207 ? -12.234 23.969 2 1 98.94 207 ALA A O 1
ATOM 1531 N N . GLY A 1 208 ? -12.805 23.641 4.16 1 98.88 208 GLY A N 1
ATOM 1532 C CA . GLY A 1 208 ? -12.797 22.203 3.982 1 98.88 208 GLY A CA 1
ATOM 1533 C C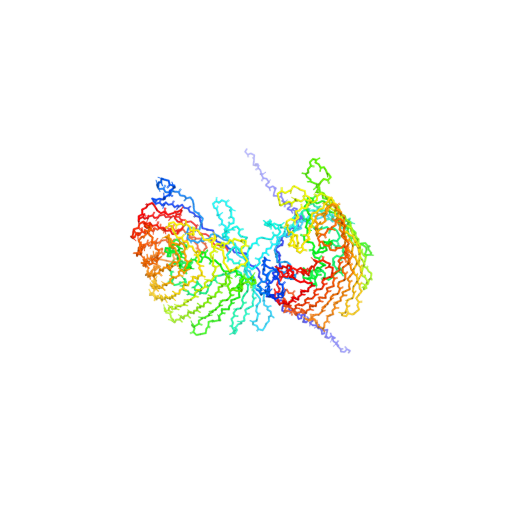 . GLY A 1 208 ? -13.508 21.453 5.098 1 98.88 208 GLY A C 1
ATOM 1534 O O . GLY A 1 208 ? -13.914 22.062 6.094 1 98.88 208 GLY A O 1
ATOM 1535 N N . TYR A 1 209 ? -13.703 20.203 4.844 1 98.88 209 TYR A N 1
ATOM 1536 C CA . TYR A 1 209 ? -14.438 19.297 5.723 1 98.88 209 TYR A CA 1
ATOM 1537 C C . TYR A 1 209 ? -13.859 17.875 5.648 1 98.88 209 TYR A C 1
ATOM 1539 O O . TYR A 1 209 ? -13.516 17.406 4.566 1 98.88 209 TYR A O 1
ATOM 1547 N N . LEU A 1 210 ? -13.75 17.25 6.812 1 98.88 210 LEU A N 1
ATOM 1548 C CA . LEU A 1 210 ? -13.359 15.844 6.953 1 98.88 210 LEU A CA 1
ATOM 1549 C C . LEU A 1 210 ? -14.25 15.133 7.961 1 98.88 210 LEU A C 1
ATOM 1551 O O . LEU A 1 210 ? -14.523 15.656 9.047 1 98.88 210 LEU A O 1
ATOM 1555 N N . GLN A 1 211 ? -14.758 13.984 7.605 1 98.81 211 GLN A N 1
ATOM 1556 C CA . GLN A 1 211 ? -15.438 13.094 8.547 1 98.81 211 GLN A CA 1
ATOM 1557 C C . GLN A 1 211 ? -14.867 11.68 8.477 1 98.81 211 GLN A C 1
ATOM 1559 O O . GLN A 1 211 ? -14.656 11.148 7.387 1 98.81 211 GLN A O 1
ATOM 1564 N N . ILE A 1 212 ? -14.594 11.117 9.57 1 98.38 212 ILE A N 1
ATOM 1565 C CA . ILE A 1 212 ? -14.164 9.727 9.727 1 98.38 212 ILE A CA 1
ATOM 1566 C C . ILE A 1 212 ? -15.133 8.984 10.641 1 98.38 212 ILE A C 1
ATOM 1568 O O . ILE A 1 212 ? -15.406 9.438 11.758 1 98.38 212 ILE A O 1
ATOM 1572 N N . ASN A 1 213 ? -15.562 7.863 10.195 1 98.31 213 ASN A N 1
ATOM 1573 C CA . ASN A 1 213 ? -16.453 7.031 11 1 98.31 213 ASN A CA 1
ATOM 1574 C C . ASN A 1 213 ? -15.75 5.781 11.508 1 98.31 213 ASN A C 1
ATOM 1576 O O . ASN A 1 213 ? -15.016 5.133 10.766 1 98.31 213 ASN A O 1
ATOM 1580 N N . GLY A 1 214 ? -16 5.484 12.766 1 96.75 214 GLY A N 1
ATOM 1581 C CA . GLY A 1 214 ? -15.633 4.195 13.336 1 96.75 214 GLY A CA 1
ATOM 1582 C C . GLY A 1 214 ? -14.133 3.992 13.438 1 96.75 214 GLY A C 1
ATOM 1583 O O . GLY A 1 214 ? -13.617 2.957 13.008 1 96.75 214 GLY A O 1
ATOM 1584 N N . SER A 1 215 ? -13.414 4.934 13.984 1 95.25 215 SER A N 1
ATOM 1585 C CA . SER A 1 215 ? -11.961 4.84 14.016 1 95.25 215 SER A CA 1
ATOM 1586 C C . SER A 1 215 ? -11.477 4.211 15.32 1 95.25 215 SER A C 1
ATOM 1588 O O . SER A 1 215 ? -10.281 3.965 15.484 1 95.25 215 SER A O 1
ATOM 1590 N N . LYS A 1 216 ? -12.352 3.965 16.266 1 94.81 216 LYS A N 1
ATOM 1591 C CA . LYS A 1 216 ? -11.945 3.43 17.562 1 94.81 216 LYS A CA 1
ATOM 1592 C C . LYS A 1 216 ? -11.258 2.078 17.406 1 94.81 216 LYS A C 1
ATOM 1594 O O . LYS A 1 216 ? -11.789 1.175 16.766 1 94.81 216 LYS A O 1
ATOM 1599 N N . GLY A 1 217 ? -10.133 2.037 17.984 1 93.69 217 GLY A N 1
ATOM 1600 C CA . GLY A 1 217 ? -9.422 0.769 18.078 1 93.69 217 GLY A CA 1
ATOM 1601 C C . GLY A 1 217 ? -8.766 0.363 16.766 1 93.69 217 GLY A C 1
ATOM 1602 O O . GLY A 1 217 ? -8.258 -0.755 16.641 1 93.69 217 GLY A O 1
ATOM 1603 N N . THR A 1 218 ? -8.688 1.202 15.82 1 96.19 218 THR A N 1
ATOM 1604 C CA . THR A 1 218 ? -8.078 0.845 14.539 1 96.19 218 THR A CA 1
ATOM 1605 C C . THR A 1 218 ? -6.559 0.784 14.664 1 96.19 218 THR A C 1
ATOM 1607 O O . THR A 1 218 ? -5.965 1.541 15.43 1 96.19 218 THR A O 1
ATOM 1610 N N . THR A 1 219 ? -5.934 -0.122 13.938 1 93.81 219 THR A N 1
ATOM 1611 C CA . THR A 1 219 ? -4.496 -0.355 13.875 1 93.81 219 THR A CA 1
ATOM 1612 C C . THR A 1 219 ? -4.035 -0.499 12.43 1 93.81 219 THR A C 1
ATOM 1614 O O . THR A 1 219 ? -4.844 -0.398 11.5 1 93.81 219 THR A O 1
ATOM 1617 N N . ALA A 1 220 ? -2.781 -0.774 12.258 1 89.44 220 ALA A N 1
ATOM 1618 C CA . ALA A 1 220 ? -2.236 -0.981 10.922 1 89.44 220 ALA A CA 1
ATOM 1619 C C . ALA A 1 220 ? -2.852 -2.213 10.266 1 89.44 220 ALA A C 1
ATOM 1621 O O . ALA A 1 220 ? -2.832 -2.344 9.039 1 89.44 220 ALA A O 1
ATOM 1622 N N . GLY A 1 221 ? -3.369 -3.072 11.07 1 90.38 221 GLY A N 1
ATOM 1623 C CA . GLY A 1 221 ? -3.986 -4.281 10.547 1 90.38 221 GLY A CA 1
ATOM 1624 C C . GLY A 1 221 ? -5.438 -4.086 10.148 1 90.38 221 GLY A C 1
ATOM 1625 O O . GLY A 1 221 ? -6.039 -4.969 9.531 1 90.38 221 GLY A O 1
ATOM 1626 N N . SER A 1 222 ? -5.988 -2.91 10.453 1 92.94 222 SER A N 1
ATOM 1627 C CA . SER A 1 222 ? -7.383 -2.648 10.109 1 92.94 222 SER A CA 1
ATOM 1628 C C . SER A 1 222 ? -7.539 -2.35 8.617 1 92.94 222 SER A C 1
ATOM 1630 O O . SER A 1 222 ? -6.727 -1.625 8.039 1 92.94 222 SER A O 1
ATOM 1632 N N . PRO A 1 223 ? -8.555 -2.857 7.996 1 92.5 223 PRO A N 1
ATOM 1633 C CA . PRO A 1 223 ? -8.695 -2.717 6.547 1 92.5 223 PRO A CA 1
ATOM 1634 C C . PRO A 1 223 ? -9.227 -1.347 6.137 1 92.5 223 PRO A C 1
ATOM 1636 O O . PRO A 1 223 ? -9.164 -0.986 4.957 1 92.5 223 PRO A O 1
ATOM 1639 N N . GLY A 1 224 ? -9.664 -0.537 7.004 1 96.19 224 GLY A N 1
ATOM 1640 C CA . GLY A 1 224 ? -10.461 0.633 6.672 1 96.19 224 GLY A CA 1
ATOM 1641 C C . GLY A 1 224 ? -9.625 1.862 6.375 1 96.19 224 GLY A C 1
ATOM 1642 O O . GLY A 1 224 ? -8.453 1.747 6.008 1 96.19 224 GLY A O 1
ATOM 1643 N N . ALA A 1 225 ? -10.156 3.033 6.488 1 98.12 225 ALA A N 1
ATOM 1644 C CA . ALA A 1 225 ? -9.656 4.309 5.98 1 98.12 225 ALA A CA 1
ATOM 1645 C C . ALA A 1 225 ? -8.516 4.832 6.848 1 98.12 225 ALA A C 1
ATOM 1647 O O . ALA A 1 225 ? -7.621 5.527 6.355 1 98.12 225 ALA A O 1
ATOM 1648 N N . VAL A 1 226 ? -8.57 4.512 8.125 1 97.88 226 VAL A N 1
ATOM 1649 C CA . VAL A 1 226 ? -7.531 5.125 8.953 1 97.88 226 VAL A CA 1
ATOM 1650 C C . VAL A 1 226 ? -6.992 4.102 9.945 1 97.88 226 VAL A C 1
ATOM 1652 O O . VAL A 1 226 ? -7.664 3.111 10.25 1 97.88 226 VAL A O 1
ATOM 1655 N N . ASP A 1 227 ? -5.828 4.359 10.367 1 97.31 227 ASP A N 1
ATOM 1656 C CA . ASP A 1 227 ? -5.113 3.775 11.5 1 97.31 227 ASP A CA 1
ATOM 1657 C C . ASP A 1 227 ? -4.738 4.848 12.523 1 97.31 227 ASP A C 1
ATOM 1659 O O . ASP A 1 227 ? -3.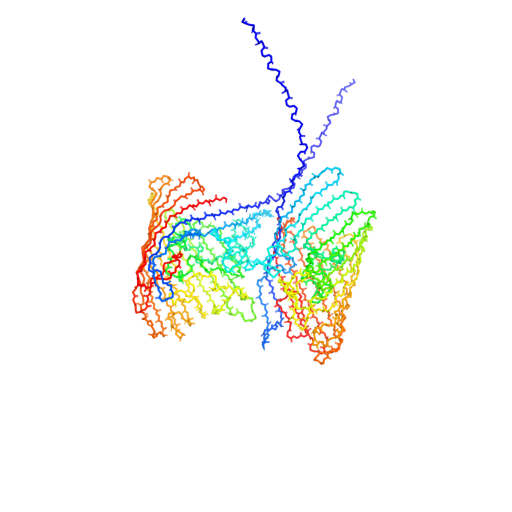818 5.637 12.289 1 97.31 227 ASP A O 1
ATOM 1663 N N . ILE A 1 228 ? -5.352 4.715 13.672 1 96.62 228 ILE A N 1
ATOM 1664 C CA . ILE A 1 228 ? -5.16 5.824 14.602 1 96.62 228 ILE A CA 1
ATOM 1665 C C . ILE A 1 228 ? -3.789 5.711 15.266 1 96.62 228 ILE A C 1
ATOM 1667 O O . ILE A 1 228 ? -3.295 6.68 15.852 1 96.62 228 ILE A O 1
ATOM 1671 N N . VAL A 1 229 ? -3.16 4.598 15.18 1 96.12 229 VAL A N 1
ATOM 1672 C CA . VAL A 1 229 ? -1.893 4.355 15.852 1 96.12 229 VAL A CA 1
ATOM 1673 C C . VAL A 1 229 ? -0.771 5.105 15.141 1 96.12 229 VAL A C 1
ATOM 1675 O O . VAL A 1 229 ? 0.297 5.336 15.711 1 96.12 229 VAL A O 1
ATOM 1678 N N . GLU A 1 230 ? -0.969 5.52 13.922 1 96 230 GLU A N 1
ATOM 1679 C CA . GLU A 1 230 ? 0.096 6.195 13.188 1 96 230 GLU A CA 1
ATOM 1680 C C . GLU A 1 230 ? 0.31 7.613 13.695 1 96 230 GLU A C 1
ATOM 1682 O O . GLU A 1 230 ? 1.33 8.242 13.406 1 96 230 GLU A O 1
ATOM 1687 N N . SER A 1 231 ? -0.639 8.148 14.391 1 94.94 231 SER A N 1
ATOM 1688 C CA . SER A 1 231 ? -0.493 9.484 14.961 1 94.94 231 SER A CA 1
ATOM 1689 C C . SER A 1 231 ? 0.318 9.445 16.25 1 94.94 231 SER A C 1
ATOM 1691 O O . SER A 1 231 ? -0.049 8.758 17.203 1 94.94 231 SER A O 1
ATOM 1693 N N . ALA A 1 232 ? 1.281 10.305 16.328 1 88.69 232 ALA A N 1
ATOM 1694 C CA . ALA A 1 232 ? 2.137 10.359 17.5 1 88.69 232 ALA A CA 1
ATOM 1695 C C . ALA A 1 232 ? 1.409 11.016 18.672 1 88.69 232 ALA A C 1
ATOM 1697 O O . ALA A 1 232 ? 1.843 10.906 19.828 1 88.69 232 ALA A O 1
ATOM 1698 N N . ALA A 1 233 ? 0.347 11.695 18.375 1 90.94 233 ALA A N 1
ATOM 1699 C CA . ALA A 1 233 ? -0.383 12.406 19.422 1 90.94 233 ALA A CA 1
ATOM 1700 C C . ALA A 1 233 ? -1.383 11.484 20.125 1 90.94 233 ALA A C 1
ATOM 1702 O O . ALA A 1 233 ? -1.88 11.797 21.203 1 90.94 233 ALA A O 1
ATOM 1703 N N . ASN A 1 234 ? -1.732 10.414 19.453 1 93.5 234 ASN A N 1
ATOM 1704 C CA . ASN A 1 234 ? -2.711 9.508 20.047 1 93.5 234 ASN A CA 1
ATOM 1705 C C . ASN A 1 234 ? -2.203 8.898 21.344 1 93.5 234 ASN A C 1
ATOM 1707 O O . ASN A 1 234 ? -1.081 8.391 21.406 1 93.5 234 ASN A O 1
ATOM 1711 N N . GLY A 1 235 ? -3.035 9.07 22.344 1 92.75 235 GLY A N 1
ATOM 1712 C CA . GLY A 1 235 ? -2.707 8.492 23.641 1 92.75 235 GLY A CA 1
ATOM 1713 C C . GLY A 1 235 ? -1.817 9.383 24.484 1 92.75 235 GLY A C 1
ATOM 1714 O O . GLY A 1 235 ? -1.308 8.953 25.516 1 92.75 235 GLY A O 1
ATOM 1715 N N . LYS A 1 236 ? -1.565 10.57 24.031 1 92.12 236 LYS A N 1
ATOM 1716 C CA . LYS A 1 236 ? -0.727 11.492 24.781 1 92.12 236 LYS A CA 1
ATOM 1717 C C . LYS A 1 236 ? -1.569 12.562 25.469 1 92.12 236 LYS A C 1
ATOM 1719 O O . LYS A 1 236 ? -2.537 13.062 24.906 1 92.12 236 LYS A O 1
ATOM 1724 N N . GLY A 1 237 ? -1.179 12.867 26.703 1 93.38 237 GLY A N 1
ATOM 1725 C CA . GLY A 1 237 ? -1.819 13.938 27.438 1 93.38 237 GLY A CA 1
ATOM 1726 C C . GLY A 1 237 ? -3.303 13.719 27.656 1 93.38 237 GLY A C 1
ATOM 1727 O O . GLY A 1 237 ? -4.07 14.672 27.766 1 93.38 237 GLY A O 1
ATOM 1728 N N . GLY A 1 238 ? -3.756 12.461 27.5 1 95.38 238 GLY A N 1
ATOM 1729 C CA . GLY A 1 238 ? -5.152 12.109 27.703 1 95.38 238 GLY A CA 1
ATOM 1730 C C . GLY A 1 238 ? -5.961 12.117 26.422 1 95.38 238 GLY A C 1
ATOM 1731 O O . GLY A 1 238 ? -7.141 11.75 26.422 1 95.38 238 GLY A O 1
ATOM 1732 N N . PHE A 1 239 ? -5.309 12.492 25.359 1 96.19 239 PHE A N 1
ATOM 1733 C CA . PHE A 1 239 ? -6.012 12.602 24.094 1 96.19 239 PHE A CA 1
ATOM 1734 C C . PHE A 1 239 ? -6.086 11.242 23.406 1 96.19 239 PHE A C 1
ATOM 1736 O O . PHE A 1 239 ? -5.121 10.477 23.422 1 96.19 239 PHE A O 1
ATOM 1743 N N . SER A 1 240 ? -7.277 11 22.828 1 95.12 240 SER A N 1
ATOM 1744 C CA . SER A 1 240 ? -7.484 9.828 21.984 1 95.12 240 SER A CA 1
ATOM 1745 C C . SER A 1 240 ? -8.102 10.219 20.641 1 95.12 240 SER A C 1
ATOM 1747 O O . SER A 1 240 ? -9.109 10.93 20.594 1 95.12 240 SER A O 1
ATOM 1749 N N . LEU A 1 241 ? -7.543 9.656 19.625 1 94 241 LEU A N 1
ATOM 1750 C CA . LEU A 1 241 ? -8.016 9.961 18.281 1 94 241 LEU A CA 1
ATOM 1751 C C . LEU A 1 241 ? -9.227 9.094 17.922 1 94 241 LEU A C 1
ATOM 1753 O O . LEU A 1 241 ? -9.992 9.438 17.031 1 94 241 LEU A O 1
ATOM 1757 N N . GLY A 1 242 ? -9.414 7.996 18.562 1 95.94 242 GLY A N 1
ATOM 1758 C CA . GLY A 1 242 ? -10.516 7.086 18.266 1 95.94 242 GLY A CA 1
ATOM 1759 C C . GLY A 1 242 ? -11.867 7.645 18.656 1 95.94 242 GLY A C 1
ATOM 1760 O O . GLY A 1 242 ? -12.039 8.172 19.766 1 95.94 242 GLY A O 1
ATOM 1761 N N . ALA A 1 243 ? -12.82 7.543 17.766 1 97.75 243 ALA A N 1
ATOM 1762 C CA . ALA A 1 243 ? -14.195 7.98 18 1 97.75 243 ALA A CA 1
ATOM 1763 C C . ALA A 1 243 ? -15.164 7.215 17.094 1 97.75 243 ALA A C 1
ATOM 1765 O O . ALA A 1 243 ? -14.758 6.602 16.109 1 97.75 243 ALA A O 1
ATOM 1766 N N . ASP A 1 244 ? -16.484 7.242 17.469 1 97.94 244 ASP A N 1
ATOM 1767 C CA . ASP A 1 244 ? -17.484 6.715 16.547 1 97.94 244 ASP A CA 1
ATOM 1768 C C . ASP A 1 244 ? -17.578 7.574 15.289 1 97.94 244 ASP A C 1
ATOM 1770 O O . ASP A 1 244 ? -17.75 7.051 14.188 1 97.94 244 ASP A O 1
ATOM 1774 N N . ARG A 1 245 ? -17.453 8.828 15.531 1 98.06 245 ARG A N 1
ATOM 1775 C CA . ARG A 1 245 ? -17.438 9.781 14.43 1 98.06 245 ARG A CA 1
ATOM 1776 C C . ARG A 1 245 ? -16.547 10.984 14.758 1 98.06 245 ARG A C 1
ATOM 1778 O O . ARG A 1 245 ? -16.719 11.625 15.797 1 98.06 245 ARG A O 1
ATOM 1785 N N . MET A 1 246 ? -15.633 11.227 13.938 1 98.19 246 MET A N 1
ATOM 1786 C CA . MET A 1 246 ? -14.812 12.43 14 1 98.19 246 MET A CA 1
ATOM 1787 C C . MET A 1 246 ? -15.133 13.367 12.844 1 98.19 246 MET A C 1
ATOM 1789 O O . MET A 1 246 ? -15.188 12.945 11.688 1 98.19 246 MET A O 1
ATOM 1793 N N . ARG A 1 247 ? -15.406 14.594 13.141 1 98.62 247 ARG A N 1
ATOM 1794 C CA . ARG A 1 247 ? -15.57 15.633 12.125 1 98.62 247 ARG A CA 1
ATOM 1795 C C . ARG A 1 247 ? -14.586 16.781 12.336 1 98.62 247 ARG A C 1
ATOM 1797 O O . ARG A 1 247 ? -14.312 17.156 13.477 1 98.62 247 ARG A O 1
ATOM 1804 N N . SER A 1 248 ? -14.023 17.25 11.32 1 98.75 248 SER A N 1
ATOM 1805 C CA . SER A 1 248 ? -13.188 18.438 11.297 1 98.75 248 SER A CA 1
ATOM 1806 C C . SER A 1 248 ? -13.531 19.344 10.117 1 98.75 248 SER A C 1
ATOM 1808 O O . SER A 1 248 ? -13.609 18.875 8.977 1 98.75 248 SER A O 1
ATOM 1810 N N . TYR A 1 249 ? -13.812 20.562 10.391 1 98.75 249 TYR A N 1
ATOM 1811 C CA . TYR A 1 249 ? -14.117 21.5 9.312 1 98.75 249 TYR A CA 1
ATOM 1812 C C . TYR A 1 249 ? -13.664 22.906 9.672 1 98.75 249 TYR A C 1
ATOM 1814 O O . TYR A 1 249 ? -13.461 23.219 10.844 1 98.75 249 TYR A O 1
ATOM 1822 N N . GLY A 1 250 ? -13.43 23.719 8.648 1 98.44 250 GLY A N 1
ATOM 1823 C CA . GLY A 1 250 ? -12.969 25.078 8.867 1 98.44 250 GLY A CA 1
ATOM 1824 C C . GLY A 1 250 ? -12.586 25.781 7.582 1 98.44 250 GLY A C 1
ATOM 1825 O O . GLY A 1 250 ? -13.031 25.406 6.496 1 98.44 250 GLY A O 1
ATOM 1826 N N . GLY A 1 251 ? -11.922 26.875 7.812 1 98.75 251 GLY A N 1
ATOM 1827 C CA . GLY A 1 251 ? -11.469 27.719 6.719 1 98.75 251 GLY A CA 1
ATOM 1828 C C . GLY A 1 251 ? -10.43 28.734 7.145 1 98.75 251 GLY A C 1
ATOM 1829 O O . GLY A 1 251 ? -10.102 28.844 8.328 1 98.75 251 GLY A O 1
ATOM 1830 N N . GLY A 1 252 ? -9.844 29.328 6.141 1 98.75 252 GLY A N 1
ATOM 1831 C CA . GLY A 1 252 ? -8.836 30.344 6.402 1 98.75 252 GLY A CA 1
ATOM 1832 C C . GLY A 1 252 ? -8.68 31.344 5.27 1 98.75 252 GLY A C 1
ATOM 1833 O O . GLY A 1 252 ? -9.328 31.203 4.23 1 98.75 252 GLY A O 1
ATOM 1834 N N . LEU A 1 253 ? -7.965 32.312 5.516 1 98.44 253 LEU A N 1
ATOM 1835 C CA . LEU A 1 253 ? -7.586 33.312 4.516 1 98.44 253 LEU A CA 1
ATOM 1836 C C . LEU A 1 253 ? -6.172 33.812 4.77 1 98.44 253 LEU A C 1
ATOM 1838 O O . LEU A 1 253 ? -5.691 33.781 5.906 1 98.44 253 LEU A O 1
ATOM 1842 N N . ASN A 1 254 ? -5.48 34.094 3.768 1 97.38 254 ASN A N 1
ATOM 1843 C CA . ASN A 1 254 ? -4.219 34.844 3.852 1 97.38 254 ASN A CA 1
ATOM 1844 C C . ASN A 1 254 ? -4.164 35.969 2.844 1 97.38 254 ASN A C 1
ATOM 1846 O O . ASN A 1 254 ? -4.871 35.969 1.835 1 97.38 254 ASN A O 1
ATOM 1850 N N . TYR A 1 255 ? -3.441 37 3.193 1 98.25 255 TYR A N 1
ATOM 1851 C CA . TYR A 1 255 ? -3.236 38.156 2.355 1 98.25 255 TYR A CA 1
ATOM 1852 C C . TYR A 1 255 ? -1.766 38.562 2.318 1 98.25 255 TYR A C 1
ATOM 1854 O O . TYR A 1 255 ? -1.131 38.719 3.363 1 98.25 255 TYR A O 1
ATOM 1862 N N . ALA A 1 256 ? -1.29 38.75 1.089 1 97.25 256 ALA A N 1
ATOM 1863 C CA . ALA A 1 256 ? 0.105 39.156 0.919 1 97.25 256 ALA A CA 1
ATOM 1864 C C . ALA A 1 256 ? 0.23 40.656 0.771 1 97.25 256 ALA A C 1
ATOM 1866 O O . ALA A 1 256 ? -0.521 41.281 0.015 1 97.25 256 ALA A O 1
ATOM 1867 N N . PHE A 1 257 ? 1.128 41.156 1.529 1 96 257 PHE A N 1
ATOM 1868 C CA . PHE A 1 257 ? 1.528 42.562 1.48 1 96 257 PHE A CA 1
ATOM 1869 C C . PHE A 1 257 ? 3.027 42.688 1.238 1 96 257 PHE A C 1
ATOM 1871 O O . PHE A 1 257 ? 3.805 42.812 2.184 1 96 257 PHE A O 1
ATOM 1878 N N . GLY A 1 258 ? 3.389 42.875 -0.056 1 96.12 258 GLY A N 1
ATOM 1879 C CA . GLY A 1 258 ? 4.82 42.875 -0.314 1 96.12 258 GLY A CA 1
ATOM 1880 C C . GLY A 1 258 ? 5.516 41.625 0.215 1 96.12 258 GLY A C 1
ATOM 1881 O O . GLY A 1 258 ? 5.129 40.5 -0.116 1 96.12 258 GLY A O 1
ATOM 1882 N N . PRO A 1 259 ? 6.5 41.844 1.135 1 97 259 PRO A N 1
ATOM 1883 C CA . PRO A 1 259 ? 7.25 40.719 1.657 1 97 259 PRO A CA 1
ATOM 1884 C C . PRO A 1 259 ? 6.543 40.031 2.822 1 97 259 PRO A C 1
ATOM 1886 O O . PRO A 1 259 ? 7.055 39.031 3.369 1 97 259 PRO A O 1
ATOM 1889 N N . ALA A 1 260 ? 5.367 40.531 3.139 1 97.94 260 ALA A N 1
ATOM 1890 C CA . ALA A 1 260 ? 4.652 40 4.297 1 97.94 260 ALA A CA 1
ATOM 1891 C C . ALA A 1 260 ? 3.398 39.25 3.869 1 97.94 260 ALA A C 1
ATOM 1893 O O . ALA A 1 260 ? 2.748 39.625 2.887 1 97.94 260 ALA A O 1
ATOM 1894 N N . THR A 1 261 ? 3.121 38.188 4.57 1 97.81 261 THR A N 1
ATOM 1895 C CA . THR A 1 261 ? 1.851 37.469 4.449 1 97.81 261 THR A CA 1
ATOM 1896 C C . THR A 1 261 ? 1.203 37.281 5.816 1 97.81 261 THR A C 1
ATOM 1898 O O . THR A 1 261 ? 1.861 36.875 6.77 1 97.81 261 THR A O 1
ATOM 1901 N N . LEU A 1 262 ? -0.042 37.688 5.934 1 98.5 262 LEU A N 1
ATOM 1902 C CA . LEU A 1 262 ? -0.825 37.5 7.148 1 98.5 262 LEU A CA 1
ATOM 1903 C C . LEU A 1 262 ? -1.994 36.531 6.895 1 98.5 262 LEU A C 1
ATOM 1905 O O . LEU A 1 262 ? -2.609 36.594 5.828 1 98.5 262 LEU A O 1
ATOM 1909 N N . GLY A 1 263 ? -2.258 35.688 7.938 1 98.44 263 GLY A N 1
ATOM 1910 C CA . GLY A 1 263 ? -3.324 34.719 7.734 1 98.44 263 GLY A CA 1
ATOM 1911 C C . GLY A 1 263 ? -4.137 34.469 8.992 1 98.44 263 GLY A C 1
ATOM 1912 O O . GLY A 1 263 ? -3.676 34.75 10.102 1 98.44 263 GLY A O 1
ATOM 1913 N N . PHE A 1 264 ? -5.316 34.031 8.797 1 98.88 264 PHE A N 1
ATOM 1914 C CA . PHE A 1 264 ? -6.227 33.594 9.836 1 98.88 264 PHE A CA 1
ATOM 1915 C C . PHE A 1 264 ? -6.863 32.25 9.461 1 98.88 264 PHE A C 1
ATOM 1917 O O . PHE A 1 264 ? -7.297 32.062 8.32 1 98.88 264 PHE A O 1
ATOM 1924 N N . VAL A 1 265 ? -6.848 31.297 10.375 1 98.94 265 VAL A N 1
ATOM 1925 C CA . VAL A 1 265 ? -7.473 30 10.156 1 98.94 265 VAL A CA 1
ATOM 1926 C C . VAL A 1 265 ? -8.344 29.641 11.359 1 98.94 265 VAL A C 1
ATOM 1928 O O . VAL A 1 265 ? -7.941 29.844 12.508 1 98.94 265 VAL A O 1
ATOM 1931 N N . TYR A 1 266 ? -9.555 29.203 11.078 1 98.94 266 TYR A N 1
ATOM 1932 C CA . TYR A 1 266 ? -10.453 28.625 12.078 1 98.94 266 TYR A CA 1
ATOM 1933 C C . TYR A 1 266 ? -10.82 27.188 11.711 1 98.94 266 TYR A C 1
ATOM 1935 O O . TYR A 1 266 ? -11.172 26.906 10.57 1 98.94 266 TYR A O 1
ATOM 1943 N N . THR A 1 267 ? -10.688 26.328 12.68 1 98.88 267 THR A N 1
ATOM 1944 C CA . THR A 1 267 ? -11.211 24.984 12.5 1 98.88 267 THR A CA 1
ATOM 1945 C C . THR A 1 267 ? -11.969 24.531 13.742 1 98.88 267 THR A C 1
ATOM 1947 O O . THR A 1 267 ? -11.664 24.953 14.859 1 98.88 267 THR A O 1
ATOM 1950 N N . ARG A 1 268 ? -12.914 23.656 13.586 1 98.88 268 ARG A N 1
ATOM 1951 C CA . ARG A 1 268 ? -13.602 22.922 14.641 1 98.88 268 ARG A CA 1
ATOM 1952 C C . ARG A 1 268 ? -13.461 21.422 14.438 1 98.88 268 ARG A C 1
ATOM 1954 O O . ARG A 1 268 ? -13.633 20.922 13.328 1 98.88 268 ARG A O 1
ATOM 1961 N N . ALA A 1 269 ? -13.133 20.766 15.445 1 98.75 269 ALA A N 1
ATOM 1962 C CA . ALA A 1 269 ? -13.062 19.312 15.438 1 98.75 269 ALA A CA 1
ATOM 1963 C C . ALA A 1 269 ? -13.961 18.703 16.516 1 98.75 269 ALA A C 1
ATOM 1965 O O . ALA A 1 269 ? -14.047 19.234 17.625 1 98.75 269 ALA A O 1
ATOM 1966 N N . GLU A 1 270 ? -14.648 17.625 16.188 1 98.81 270 GLU A N 1
ATOM 1967 C CA . GLU A 1 270 ? -15.547 16.938 17.094 1 98.81 270 GLU A CA 1
ATOM 1968 C C . GLU A 1 270 ? -15.289 15.43 17.094 1 98.81 270 GLU A C 1
ATOM 1970 O O . GLU A 1 270 ? -15.234 14.812 16.031 1 98.81 270 GLU A O 1
ATOM 1975 N N . TYR A 1 271 ? -15.117 14.938 18.219 1 98.5 271 TYR A N 1
ATOM 1976 C CA . TYR A 1 271 ? -14.961 13.5 18.438 1 98.5 271 TYR A CA 1
ATOM 1977 C C . TYR A 1 271 ? -16.141 12.945 19.234 1 98.5 271 TYR A C 1
ATOM 1979 O O . TYR A 1 271 ? -16.219 13.133 20.453 1 98.5 271 TYR A O 1
ATOM 1987 N N . GLU A 1 272 ? -16.984 12.211 18.562 1 98.62 272 GLU A N 1
ATOM 1988 C CA . GLU A 1 272 ? -18.188 11.672 19.203 1 98.62 272 GLU A CA 1
ATOM 1989 C C . GLU A 1 272 ? -17.922 10.281 19.781 1 98.62 272 GLU A C 1
ATOM 1991 O O . GLU A 1 272 ? -17.281 9.445 19.125 1 98.62 272 GLU A O 1
ATOM 1996 N N . ASN A 1 273 ? -18.453 10.07 20.984 1 98.06 273 ASN A N 1
ATOM 1997 C CA . ASN A 1 273 ? -18.297 8.797 21.688 1 98.06 273 ASN A CA 1
ATOM 1998 C C . ASN A 1 273 ? -16.828 8.383 21.766 1 98.06 273 ASN A C 1
ATOM 2000 O O . ASN A 1 273 ? -16.469 7.293 21.328 1 98.06 273 ASN A O 1
ATOM 2004 N N . THR A 1 274 ? -16.016 9.219 22.281 1 97.69 274 THR A N 1
ATOM 2005 C CA . THR A 1 274 ? -14.57 9.047 22.406 1 97.69 274 THR A CA 1
ATOM 2006 C C . THR A 1 274 ? -14.18 8.797 23.859 1 97.69 274 THR A C 1
ATOM 2008 O O . THR A 1 274 ? -14.984 8.992 24.781 1 97.69 274 THR A O 1
ATOM 2011 N N . ALA A 1 275 ? -13 8.305 24.031 1 96.88 275 ALA A N 1
ATOM 2012 C CA . ALA A 1 275 ? -12.453 8.125 25.375 1 96.88 275 ALA A CA 1
ATOM 2013 C C . ALA A 1 275 ? -11.484 9.25 25.719 1 96.88 275 ALA A C 1
ATOM 2015 O O . ALA A 1 275 ? -10.844 9.219 26.781 1 96.88 275 ALA A O 1
ATOM 2016 N N . SER A 1 276 ? -11.375 10.234 24.938 1 97.19 276 SER A N 1
ATOM 2017 C CA . SER A 1 276 ? -10.438 11.328 25.156 1 97.19 276 SER A CA 1
ATOM 2018 C C . SER A 1 276 ? -10.719 12.047 26.469 1 97.19 276 SER A C 1
ATOM 2020 O O . SER A 1 276 ? -11.875 12.312 26.797 1 97.19 276 SER A O 1
ATOM 2022 N N . PHE A 1 277 ? -9.578 12.219 27.219 1 98 277 PHE A N 1
ATOM 2023 C CA . PHE A 1 277 ? -9.617 12.969 28.453 1 98 277 PHE A CA 1
ATOM 2024 C C . PHE A 1 277 ? -10.625 12.367 29.422 1 98 277 PHE A C 1
ATOM 2026 O O . PHE A 1 277 ? -11.375 13.094 30.078 1 98 277 PHE A O 1
ATOM 2033 N N . GLY A 1 278 ? -10.711 11.031 29.359 1 96.88 278 GLY A N 1
ATOM 2034 C CA . GLY A 1 278 ? -11.508 10.297 30.328 1 96.88 278 GLY A CA 1
ATOM 2035 C C . GLY A 1 278 ? -12.992 10.336 30.031 1 96.88 278 GLY A C 1
ATOM 2036 O O . GLY A 1 278 ? -13.82 9.953 30.859 1 96.88 278 GLY A O 1
ATOM 2037 N N . SER A 1 279 ? -13.352 10.867 28.859 1 97.88 279 SER A N 1
ATOM 2038 C CA . SER A 1 279 ? -14.758 10.883 28.484 1 97.88 279 SER A CA 1
ATOM 2039 C C . SER A 1 279 ? -15.328 9.469 28.406 1 97.88 279 SER A C 1
ATOM 2041 O O . SER A 1 279 ? -14.664 8.555 27.906 1 97.88 279 SER A O 1
ATOM 2043 N N . THR A 1 280 ? -16.562 9.25 28.891 1 96.31 280 THR A N 1
ATOM 2044 C CA . THR A 1 280 ? -17.25 7.969 28.844 1 96.31 280 THR A CA 1
ATOM 2045 C C . THR A 1 280 ? -18.406 8.016 27.859 1 96.31 280 THR A C 1
ATOM 2047 O O . THR A 1 280 ? -19.578 7.891 28.25 1 96.31 280 THR A O 1
ATOM 2050 N N . GLY A 1 281 ? -18.078 8.266 26.625 1 92.56 281 GLY A N 1
ATOM 2051 C CA . GLY A 1 281 ? -19.078 8.188 25.562 1 92.56 281 GLY A CA 1
ATOM 2052 C C . GLY A 1 281 ? -19.641 9.539 25.172 1 92.56 281 GLY A C 1
ATOM 2053 O O . GLY A 1 281 ? -20.688 9.617 24.516 1 92.56 281 GLY A O 1
ATOM 2054 N N . GLY A 1 282 ? -19.078 10.57 25.578 1 97.44 282 GLY A N 1
ATOM 2055 C CA . GLY A 1 282 ? -19.484 11.914 25.188 1 97.44 282 GLY A CA 1
ATOM 2056 C C . GLY A 1 282 ? -18.75 12.43 23.969 1 97.44 282 GLY A C 1
ATOM 2057 O O . GLY A 1 282 ? -18.031 11.68 23.297 1 97.44 282 GLY A O 1
ATOM 2058 N N . THR A 1 283 ? -19.047 13.688 23.688 1 98.56 283 THR A N 1
ATOM 2059 C CA . THR A 1 283 ? -18.375 14.375 22.594 1 98.56 283 THR A CA 1
ATOM 2060 C C . THR A 1 283 ? -17.281 15.289 23.109 1 98.56 283 THR A C 1
ATOM 2062 O O . THR A 1 283 ? -17.469 16 24.094 1 98.56 283 THR A O 1
ATOM 2065 N N . VAL A 1 284 ? -16.141 15.188 22.531 1 98.69 284 VAL A N 1
ATOM 2066 C CA . VAL A 1 284 ? -15.062 16.141 22.75 1 98.69 284 VAL A CA 1
ATOM 2067 C C . VAL A 1 284 ? -14.922 17.062 21.547 1 98.69 284 VAL A C 1
ATOM 2069 O O . VAL A 1 284 ? -14.836 16.578 20.406 1 98.69 284 VAL A O 1
ATOM 2072 N N . ARG A 1 285 ? -14.875 18.328 21.828 1 98.75 285 ARG A N 1
ATOM 2073 C CA . ARG A 1 285 ? -14.828 19.312 20.766 1 98.75 285 ARG A CA 1
ATOM 2074 C C . ARG A 1 285 ? -13.656 20.266 20.953 1 98.75 285 ARG A C 1
ATOM 2076 O O . ARG A 1 285 ? -13.305 20.609 22.078 1 98.75 285 ARG A O 1
ATOM 2083 N N . PHE A 1 286 ? -13.086 20.703 19.844 1 98.81 286 PHE A N 1
ATOM 2084 C CA . PHE A 1 286 ? -12.047 21.719 19.812 1 98.81 286 PHE A CA 1
ATOM 2085 C C . PHE A 1 286 ? -12.391 22.812 18.812 1 98.81 286 PHE A C 1
ATOM 2087 O O . PHE A 1 286 ? -12.719 22.531 17.656 1 98.81 286 PHE A O 1
ATOM 2094 N N . ASP A 1 287 ? -12.352 24.047 19.219 1 98.88 287 ASP A N 1
ATOM 2095 C CA . ASP A 1 287 ? -12.32 25.203 18.328 1 98.88 287 ASP A CA 1
ATOM 2096 C C . ASP A 1 287 ? -10.922 25.828 18.281 1 98.88 287 ASP A C 1
ATOM 2098 O O . ASP A 1 287 ? -10.414 26.281 19.297 1 98.88 287 ASP A O 1
ATOM 2102 N N . ASN A 1 288 ? -10.344 25.812 17.141 1 98.94 288 ASN A N 1
ATOM 2103 C CA . ASN A 1 288 ? -9.016 26.391 16.953 1 98.94 288 ASN A CA 1
ATOM 2104 C C . ASN A 1 288 ? -9.078 27.719 16.219 1 98.94 288 ASN A C 1
ATOM 2106 O O . ASN A 1 288 ? -9.633 27.812 15.125 1 98.94 288 ASN A O 1
ATOM 2110 N N . TYR A 1 289 ? -8.547 28.75 16.828 1 98.94 289 TYR A N 1
ATOM 2111 C CA . TYR A 1 289 ? -8.352 30.062 16.219 1 98.94 289 TYR A CA 1
ATOM 2112 C C . TYR A 1 289 ? -6.867 30.359 16.031 1 98.94 289 TYR A C 1
ATOM 2114 O O . TYR A 1 289 ? -6.109 30.406 17.016 1 98.94 289 TYR A O 1
ATOM 2122 N N . GLU A 1 290 ? -6.465 30.547 14.789 1 98.94 290 GLU A N 1
ATOM 2123 C CA . GLU A 1 290 ? -5.043 30.766 14.516 1 98.94 290 GLU A CA 1
ATOM 2124 C C . GLU A 1 290 ? -4.812 32.062 13.758 1 98.94 290 GLU A C 1
ATOM 2126 O O . GLU A 1 290 ? -5.465 32.312 12.742 1 98.94 290 GLU A O 1
ATOM 2131 N N . LEU A 1 291 ? -3.977 32.906 14.258 1 98.88 291 LEU A N 1
ATOM 2132 C CA . LEU A 1 291 ? -3.357 34 13.516 1 98.88 291 LEU A CA 1
ATOM 2133 C C . LEU A 1 291 ? -1.912 33.656 13.164 1 98.88 291 LEU A C 1
ATOM 2135 O O . LEU A 1 291 ? -1.17 33.125 13.992 1 98.88 291 LEU A O 1
ATOM 2139 N N . ASN A 1 292 ? -1.566 33.875 11.875 1 98.75 292 ASN A N 1
ATOM 2140 C CA . ASN A 1 292 ? -0.193 33.562 11.484 1 98.75 292 ASN A CA 1
ATOM 2141 C C . ASN A 1 292 ? 0.361 34.625 10.539 1 98.75 292 ASN A C 1
ATOM 2143 O O . ASN A 1 292 ? -0.4 35.406 9.938 1 98.75 292 ASN A O 1
ATOM 2147 N N . GLY A 1 293 ? 1.677 34.688 10.516 1 98.5 293 GLY A N 1
ATOM 2148 C CA . GLY A 1 293 ? 2.359 35.656 9.68 1 98.5 293 GLY A CA 1
ATOM 2149 C C . GLY A 1 293 ? 3.771 35.25 9.312 1 98.5 293 GLY A C 1
ATOM 2150 O O . GLY A 1 293 ? 4.461 34.594 10.109 1 98.5 293 GLY A O 1
ATOM 2151 N N . LYS A 1 294 ? 4.141 35.656 8.141 1 97.75 294 LYS A N 1
ATOM 2152 C CA . LYS A 1 294 ? 5.496 35.469 7.629 1 97.75 294 LYS A CA 1
ATOM 2153 C C . LYS A 1 294 ? 6.039 36.75 7.016 1 97.75 294 LYS A C 1
ATOM 2155 O O . LYS A 1 294 ? 5.281 37.562 6.484 1 97.75 294 LYS A O 1
ATOM 2160 N N . TYR A 1 295 ? 7.348 36.875 7.129 1 98.25 295 TYR A N 1
ATOM 2161 C CA . TYR A 1 295 ? 8.023 38.062 6.566 1 98.25 295 TYR A CA 1
ATOM 2162 C C . TYR A 1 295 ? 9.352 37.656 5.938 1 98.25 295 TYR A C 1
ATOM 2164 O O . TYR A 1 295 ? 10.211 37.062 6.598 1 98.25 295 TYR A O 1
ATOM 2172 N N . GLN A 1 296 ? 9.484 38.062 4.664 1 97.94 296 GLN A N 1
ATOM 2173 C CA . GLN A 1 296 ? 10.742 37.844 3.963 1 97.94 296 GLN A CA 1
ATOM 2174 C C . GLN A 1 296 ? 11.695 39.031 4.168 1 97.94 296 GLN A C 1
ATOM 2176 O O . GLN A 1 296 ? 11.633 40.031 3.43 1 97.94 296 GLN A O 1
ATOM 2181 N N . LEU A 1 297 ? 12.602 38.844 5.051 1 97.94 297 LEU A N 1
ATOM 2182 C CA . LEU A 1 297 ? 13.516 39.938 5.391 1 97.94 297 LEU A CA 1
ATOM 2183 C C . LEU A 1 297 ? 14.5 40.188 4.25 1 97.94 297 LEU A C 1
ATOM 2185 O O . LEU A 1 297 ? 14.773 41.344 3.918 1 97.94 297 LEU A O 1
ATOM 2189 N N . THR A 1 298 ? 15.07 39.156 3.719 1 97.62 298 THR A N 1
ATOM 2190 C CA . THR A 1 298 ? 15.914 39.156 2.531 1 97.62 298 THR A CA 1
ATOM 2191 C C . THR A 1 298 ? 15.594 37.938 1.66 1 97.62 298 THR A C 1
ATOM 2193 O O . THR A 1 298 ? 14.828 37.062 2.064 1 97.62 298 THR A O 1
ATOM 2196 N N . PRO A 1 299 ? 16.234 37.875 0.564 1 95.56 299 PRO A N 1
ATOM 2197 C CA . PRO A 1 299 ? 15.977 36.688 -0.264 1 95.56 299 PRO A CA 1
ATOM 2198 C C . PRO A 1 299 ? 16.375 35.406 0.423 1 95.56 299 PRO A C 1
ATOM 2200 O O . PRO A 1 299 ? 15.82 34.344 0.116 1 95.56 299 PRO A O 1
ATOM 2203 N N . ALA A 1 300 ? 17.234 35.406 1.399 1 97.75 300 ALA A N 1
ATOM 2204 C CA . ALA A 1 300 ? 17.75 34.188 2.025 1 97.75 300 ALA A CA 1
ATOM 2205 C C . ALA A 1 300 ? 17.203 34.031 3.441 1 97.75 300 ALA A C 1
ATOM 2207 O O . ALA A 1 300 ? 17.328 32.969 4.043 1 97.75 300 ALA A O 1
ATOM 2208 N N . PHE A 1 301 ? 16.609 35.062 3.961 1 98.31 301 PHE A N 1
ATOM 2209 C CA . PHE A 1 301 ? 16.281 35.031 5.379 1 98.31 301 PHE A CA 1
ATOM 2210 C C . PHE A 1 301 ? 14.812 35.406 5.594 1 98.31 301 PHE A C 1
ATOM 2212 O O . PHE A 1 301 ? 14.375 36.469 5.199 1 98.31 301 PHE A O 1
ATOM 2219 N N . SER A 1 302 ? 14.125 34.5 6.23 1 98.06 302 SER A N 1
ATOM 2220 C CA . SER A 1 302 ? 12.719 34.75 6.531 1 98.06 302 SER A CA 1
ATOM 2221 C C . SER A 1 302 ? 12.406 34.438 7.996 1 98.06 302 SER A C 1
ATOM 2223 O O . SER A 1 302 ? 13.102 33.656 8.633 1 98.06 302 SER A O 1
ATOM 2225 N N . VAL A 1 303 ? 11.359 35.156 8.508 1 98.56 303 VAL A N 1
ATOM 2226 C CA . VAL A 1 303 ? 10.859 34.938 9.859 1 98.56 303 VAL A CA 1
ATOM 2227 C C . VAL A 1 303 ? 9.336 34.781 9.828 1 98.56 303 VAL A C 1
ATOM 2229 O O . VAL A 1 303 ? 8.688 35.219 8.875 1 98.56 303 VAL A O 1
ATOM 2232 N N . GLY A 1 304 ? 8.82 34.094 10.789 1 98.38 304 GLY A N 1
ATOM 2233 C CA . GLY A 1 304 ? 7.379 33.938 10.906 1 98.38 304 GLY A CA 1
ATOM 2234 C C . GLY A 1 304 ? 6.938 33.5 12.289 1 98.38 304 GLY A C 1
ATOM 2235 O O . GLY A 1 304 ? 7.77 33.188 13.141 1 98.38 304 GLY A O 1
ATOM 2236 N N . GLY A 1 305 ? 5.699 33.562 12.492 1 98.62 305 GLY A N 1
ATOM 2237 C CA . GLY A 1 305 ? 5.109 33.156 13.75 1 98.62 305 GLY A CA 1
ATOM 2238 C C . GLY A 1 305 ? 3.613 32.938 13.664 1 98.62 305 GLY A C 1
ATOM 2239 O O . GLY A 1 305 ? 2.994 33.219 12.641 1 98.62 305 GLY A O 1
ATOM 2240 N N . ALA A 1 306 ? 3.096 32.281 14.703 1 98.88 306 ALA A N 1
ATOM 2241 C CA . ALA A 1 306 ? 1.662 32 14.797 1 98.88 306 ALA A CA 1
ATOM 2242 C C . ALA A 1 306 ? 1.208 31.969 16.25 1 98.88 306 ALA A C 1
ATOM 2244 O O . ALA A 1 306 ? 1.996 31.656 17.141 1 98.88 306 ALA A O 1
ATOM 2245 N N . TYR A 1 307 ? 0.047 32.406 16.469 1 98.88 307 TYR A N 1
ATOM 2246 C CA . TYR A 1 307 ? -0.675 32.25 17.734 1 98.88 307 TYR A CA 1
ATOM 2247 C C . TYR A 1 307 ? -1.94 31.422 17.531 1 98.88 307 TYR A C 1
ATOM 2249 O O . TYR A 1 307 ? -2.762 31.734 16.656 1 98.88 307 TYR A O 1
ATOM 2257 N N . THR A 1 308 ? -2.047 30.375 18.312 1 98.88 308 THR A N 1
ATOM 2258 C CA . THR A 1 308 ? -3.236 29.531 18.25 1 98.88 308 THR A CA 1
ATOM 2259 C C . THR A 1 308 ? -3.928 29.484 19.609 1 98.88 308 THR A C 1
ATOM 2261 O O . THR A 1 308 ? -3.287 29.234 20.625 1 98.88 308 THR A O 1
ATOM 2264 N N . TYR A 1 309 ? -5.164 29.875 19.609 1 98.88 309 TYR A N 1
ATOM 2265 C CA . TYR A 1 309 ? -6.059 29.656 20.75 1 98.88 309 TYR A CA 1
ATOM 2266 C C . TYR A 1 309 ? -6.996 28.484 20.484 1 98.88 309 TYR A C 1
ATOM 2268 O O . TYR A 1 309 ? -7.742 28.484 19.5 1 98.88 309 TYR A O 1
ATOM 2276 N N . THR A 1 310 ? -6.926 27.469 21.312 1 98.88 310 THR A N 1
ATOM 2277 C CA . THR A 1 310 ? -7.805 26.297 21.203 1 98.88 310 THR A CA 1
ATOM 2278 C C . THR A 1 310 ? -8.75 26.219 22.391 1 98.88 310 THR A C 1
ATOM 2280 O O . THR A 1 310 ? -8.305 26.109 23.531 1 98.88 310 THR A O 1
ATOM 2283 N N . ASN A 1 311 ? -10.016 26.281 22.094 1 98.88 311 ASN A N 1
ATOM 2284 C CA . ASN A 1 311 ? -11.078 26.141 23.094 1 98.88 311 ASN A CA 1
ATOM 2285 C C . ASN A 1 311 ? -11.672 24.734 23.062 1 98.88 311 ASN A C 1
ATOM 2287 O O . ASN A 1 311 ? -12.32 24.344 22.094 1 98.88 311 ASN A O 1
ATOM 2291 N N . GLY A 1 312 ? -11.492 24 24.219 1 98.69 312 GLY A N 1
ATOM 2292 C CA . GLY A 1 312 ? -11.984 22.625 24.297 1 98.69 312 GLY A CA 1
ATOM 2293 C C . GLY A 1 312 ? -13.273 22.5 25.078 1 98.69 312 GLY A C 1
ATOM 2294 O O . GLY A 1 312 ? -13.578 23.344 25.922 1 98.69 312 GLY A O 1
ATOM 2295 N N . HIS A 1 313 ? -14.047 21.5 24.766 1 98.75 313 HIS A N 1
ATOM 2296 C CA . HIS A 1 313 ? -15.219 21.062 25.5 1 98.75 313 HIS A CA 1
ATOM 2297 C C . HIS A 1 313 ? -15.289 19.547 25.594 1 98.75 313 HIS A C 1
ATOM 2299 O O . HIS A 1 313 ? -15.281 18.859 24.578 1 98.75 313 HIS A O 1
ATOM 2305 N N . VAL A 1 314 ? -15.328 19.094 26.797 1 98.62 314 VAL A N 1
ATOM 2306 C CA . VAL A 1 314 ? -15.297 17.656 27.047 1 98.62 314 VAL A CA 1
ATOM 2307 C C . VAL A 1 314 ? -16.562 17.234 27.766 1 98.62 314 VAL A C 1
ATOM 2309 O O . VAL A 1 314 ? -16.828 17.672 28.891 1 98.62 314 VAL A O 1
ATOM 2312 N N . GLU A 1 315 ? -17.297 16.375 27.125 1 98.44 315 GLU A N 1
ATOM 2313 C CA . GLU A 1 315 ? -18.516 15.844 27.734 1 98.44 315 GLU A CA 1
ATOM 2314 C C . GLU A 1 315 ? -18.234 14.539 28.484 1 98.44 315 GLU A C 1
ATOM 2316 O O . GLU A 1 315 ? -17.375 13.758 28.078 1 98.44 315 GLU A O 1
ATOM 2321 N N . ASN A 1 316 ? -18.969 14.312 29.625 1 98.06 316 ASN A N 1
ATOM 2322 C CA . ASN A 1 316 ? -19.031 13.055 30.359 1 98.06 316 ASN A CA 1
ATOM 2323 C C . ASN A 1 316 ? -17.672 12.648 30.891 1 98.06 316 ASN A C 1
ATOM 2325 O O . ASN A 1 316 ? -17.219 11.523 30.672 1 98.06 316 ASN A O 1
ATOM 2329 N N . THR A 1 317 ? -16.969 13.617 31.453 1 97.69 317 THR A N 1
ATOM 2330 C CA . THR A 1 317 ? -15.688 13.344 32.094 1 97.69 317 THR A CA 1
ATOM 2331 C C . THR A 1 317 ? -15.758 13.664 33.594 1 97.69 317 THR A C 1
ATOM 2333 O O . THR A 1 317 ? -16.453 14.594 34 1 97.69 317 THR A O 1
ATOM 2336 N N . VAL A 1 318 ? -15.086 12.859 34.406 1 96.62 318 VAL A N 1
ATOM 2337 C CA . VAL A 1 318 ? -14.992 13.094 35.844 1 96.62 318 VAL A CA 1
ATOM 2338 C C . VAL A 1 318 ? -13.57 13.516 36.219 1 96.62 318 VAL A C 1
ATOM 2340 O O . VAL A 1 318 ? -13.375 14.484 36.938 1 96.62 318 VAL A O 1
ATOM 2343 N N . LYS A 1 319 ? -12.68 12.93 35.625 1 96.62 319 LYS A N 1
ATOM 2344 C CA . LYS A 1 319 ? -11.273 13.133 35.969 1 96.62 319 LYS A CA 1
ATOM 2345 C C . LYS A 1 319 ? -10.773 14.492 35.469 1 96.62 319 LYS A C 1
ATOM 2347 O O . LYS A 1 319 ? -9.977 15.148 36.156 1 96.62 319 LYS A O 1
ATOM 2352 N N . TYR A 1 320 ? -11.25 14.914 34.406 1 98.12 320 TYR A N 1
ATOM 2353 C CA . TYR A 1 320 ? -10.805 16.156 33.781 1 98.12 320 TYR A CA 1
ATOM 2354 C C . TYR A 1 320 ? -11.883 17.234 33.906 1 98.12 320 TYR A C 1
ATOM 2356 O O . TYR A 1 320 ? -13.062 16.922 34.094 1 98.12 320 TYR A O 1
ATOM 2364 N N . GLY A 1 321 ? -11.43 18.438 33.781 1 98.06 321 GLY A N 1
ATOM 2365 C CA . GLY A 1 321 ? -12.398 19.516 33.625 1 98.06 321 GLY A CA 1
ATOM 2366 C C . GLY A 1 321 ? -13.102 19.5 32.281 1 98.06 321 GLY A C 1
ATOM 2367 O O . GLY A 1 321 ? -12.586 18.953 31.312 1 98.06 321 GLY A O 1
ATOM 2368 N N . SER A 1 322 ? -14.172 20.172 32.188 1 98.19 322 SER A N 1
ATOM 2369 C CA . SER A 1 322 ? -15 20.078 30.984 1 98.19 322 SER A CA 1
ATOM 2370 C C . SER A 1 322 ? -14.602 21.109 29.938 1 98.19 322 SER A C 1
ATOM 2372 O O . SER A 1 322 ? -15 21.031 28.781 1 98.19 322 SER A O 1
ATOM 2374 N N . ASP A 1 323 ? -13.867 22.125 30.312 1 98.31 323 ASP A N 1
ATOM 2375 C CA . ASP A 1 323 ? -13.648 23.234 29.406 1 98.31 323 ASP A CA 1
ATOM 2376 C C . ASP A 1 323 ? -12.172 23.641 29.375 1 98.31 323 ASP A C 1
ATOM 2378 O O . ASP A 1 323 ? -11.828 24.781 29.719 1 98.31 323 ASP A O 1
ATOM 2382 N N . PRO A 1 324 ? -11.352 22.781 28.859 1 98.44 324 PRO A N 1
ATOM 2383 C CA . PRO A 1 324 ? -9.93 23.141 28.766 1 98.44 324 PRO A CA 1
ATOM 2384 C C . PRO A 1 324 ? -9.656 24.172 27.672 1 98.44 324 PRO A C 1
ATOM 2386 O O . PRO A 1 324 ? -10.438 24.297 26.734 1 98.44 324 PRO A O 1
ATOM 2389 N N . LYS A 1 325 ? -8.5 24.859 27.812 1 98.75 325 LYS A N 1
ATOM 2390 C CA . LYS A 1 325 ? -7.984 25.797 26.812 1 98.75 325 LYS A CA 1
ATOM 2391 C C . LYS A 1 325 ? -6.488 25.578 26.578 1 98.75 325 LYS A C 1
ATOM 2393 O O . LYS A 1 325 ? -5.762 25.203 27.5 1 98.75 325 LYS A O 1
ATOM 2398 N N . TRP A 1 326 ? -6.066 25.797 25.391 1 98.75 326 TRP A N 1
ATOM 2399 C CA . TRP A 1 326 ? -4.645 25.844 25.062 1 98.75 326 TRP A CA 1
ATOM 2400 C C . TRP A 1 326 ? -4.293 27.156 24.359 1 98.75 326 TRP A C 1
ATOM 2402 O O . TRP A 1 326 ? -5.023 27.594 23.469 1 98.75 326 TRP A O 1
ATOM 2412 N N . HIS A 1 327 ? -3.273 27.812 24.781 1 98.88 327 HIS A N 1
ATOM 2413 C CA . HIS A 1 327 ? -2.613 28.906 24.094 1 98.88 327 HIS A CA 1
ATOM 2414 C C . HIS A 1 327 ? -1.231 28.5 23.594 1 98.88 327 HIS A C 1
ATOM 2416 O O . HIS A 1 327 ? -0.404 28.016 24.375 1 98.88 327 HIS A O 1
ATOM 2422 N N . GLN A 1 328 ? -1.033 28.703 22.359 1 98.81 328 GLN A N 1
ATOM 2423 C CA . GLN A 1 328 ? 0.268 28.328 21.812 1 98.81 328 GLN A CA 1
ATOM 2424 C C . GLN A 1 328 ? 0.852 29.453 20.969 1 98.81 328 GLN A C 1
ATOM 2426 O O . GLN A 1 328 ? 0.146 30.062 20.156 1 98.81 328 GLN A O 1
ATOM 2431 N N . VAL A 1 329 ? 2.07 29.812 21.188 1 98.88 329 VAL A N 1
ATOM 2432 C CA . VAL A 1 329 ? 2.844 30.766 20.406 1 98.88 329 VAL A CA 1
ATOM 2433 C C . VAL A 1 329 ? 4 30.031 19.719 1 98.88 329 VAL A C 1
ATOM 2435 O O . VAL A 1 329 ? 4.738 29.281 20.344 1 98.88 329 VAL A O 1
ATOM 2438 N N . ASP A 1 330 ? 4.125 30.266 18.438 1 98.75 330 ASP A N 1
ATOM 2439 C CA . ASP A 1 330 ? 5.16 29.641 17.625 1 98.75 330 ASP A CA 1
ATOM 2440 C C . ASP A 1 330 ? 5.988 30.703 16.891 1 98.75 330 ASP A C 1
ATOM 2442 O O . ASP A 1 330 ? 5.434 31.625 16.312 1 98.75 330 ASP A O 1
ATOM 2446 N N . LEU A 1 331 ? 7.27 30.578 16.922 1 98.81 331 LEU A N 1
ATOM 2447 C CA . LEU A 1 331 ? 8.188 31.438 16.188 1 98.81 331 LEU A CA 1
ATOM 2448 C C . LEU A 1 331 ? 9.203 30.609 15.398 1 98.81 331 LEU A C 1
ATOM 2450 O O . LEU A 1 331 ? 9.633 29.547 15.859 1 98.81 331 LEU A O 1
ATOM 2454 N N . MET A 1 332 ? 9.578 31.172 14.219 1 98.44 332 MET A N 1
ATOM 2455 C CA . MET A 1 332 ? 10.547 30.453 13.383 1 98.44 332 MET A CA 1
ATOM 2456 C C . MET A 1 332 ? 11.383 31.438 12.57 1 98.44 332 MET A C 1
ATOM 2458 O O . MET A 1 332 ? 10.867 32.438 12.094 1 98.44 332 MET A O 1
ATOM 2462 N N . ALA A 1 333 ? 12.625 31.156 12.445 1 98.81 333 ALA A N 1
ATOM 2463 C CA . ALA A 1 333 ? 13.547 31.812 11.516 1 98.81 333 ALA A CA 1
ATOM 2464 C C . ALA A 1 333 ? 14.195 30.781 10.586 1 98.81 333 ALA A C 1
ATOM 2466 O O . ALA A 1 333 ? 14.625 29.719 11.031 1 98.81 333 ALA A O 1
ATOM 2467 N N . VAL A 1 334 ? 14.234 31.109 9.297 1 98.56 334 VAL A N 1
ATOM 2468 C CA . VAL A 1 334 ? 14.812 30.219 8.305 1 98.56 334 VAL A CA 1
ATOM 2469 C C . VAL A 1 334 ? 15.852 30.969 7.477 1 98.56 334 VAL A C 1
ATOM 2471 O O . VAL A 1 334 ? 15.586 32.062 6.988 1 98.56 334 VAL A O 1
ATOM 2474 N N . TYR A 1 335 ? 16.984 30.391 7.363 1 98.81 335 TYR A N 1
ATOM 2475 C CA . TYR A 1 335 ? 18.047 30.906 6.5 1 98.81 335 TYR A CA 1
ATOM 2476 C C . TYR A 1 335 ? 18.375 29.906 5.387 1 98.81 335 TYR A C 1
ATOM 2478 O O . TYR A 1 335 ? 18.891 28.828 5.652 1 98.81 335 TYR A O 1
ATOM 2486 N N . ARG A 1 336 ? 18.172 30.391 4.207 1 98.44 336 ARG A N 1
ATOM 2487 C CA . ARG A 1 336 ? 18.422 29.547 3.043 1 98.44 336 ARG A CA 1
ATOM 2488 C C . ARG A 1 336 ? 19.891 29.609 2.633 1 98.44 336 ARG A C 1
ATOM 2490 O O . ARG A 1 336 ? 20.406 30.672 2.285 1 98.44 336 ARG A O 1
ATOM 2497 N N . LEU A 1 337 ? 20.422 28.422 2.613 1 98.44 337 LEU A N 1
ATOM 2498 C CA . LEU A 1 337 ? 21.797 28.328 2.121 1 98.44 337 LEU A CA 1
ATOM 2499 C C . LEU A 1 337 ? 21.812 28.141 0.606 1 98.44 337 LEU A C 1
ATOM 2501 O O . LEU A 1 337 ? 22.781 28.531 -0.056 1 98.44 337 LEU A O 1
ATOM 2505 N N . SER A 1 338 ? 20.812 27.516 0.037 1 97.81 338 SER A N 1
ATOM 2506 C CA . SER A 1 338 ? 20.5 27.344 -1.381 1 97.81 338 SER A CA 1
ATOM 2507 C C . SER A 1 338 ? 19 27.156 -1.604 1 97.81 338 SER A C 1
ATOM 2509 O O . SER A 1 338 ? 18.219 27.25 -0.666 1 97.81 338 SER A O 1
ATOM 2511 N N . VAL A 1 339 ? 18.703 26.875 -2.785 1 95.38 339 VAL A N 1
ATOM 2512 C CA . VAL A 1 339 ? 17.297 26.641 -3.1 1 95.38 339 VAL A CA 1
ATOM 2513 C C . VAL A 1 339 ? 16.844 25.312 -2.49 1 95.38 339 VAL A C 1
ATOM 2515 O O . VAL A 1 339 ? 15.656 25.078 -2.287 1 95.38 339 VAL A O 1
ATOM 2518 N N . ARG A 1 340 ? 17.75 24.438 -2.096 1 97.31 340 ARG A N 1
ATOM 2519 C CA . ARG A 1 340 ? 17.406 23.094 -1.658 1 97.31 340 ARG A CA 1
ATOM 2520 C C . ARG A 1 340 ? 17.703 22.891 -0.176 1 97.31 340 ARG A C 1
ATOM 2522 O O . ARG A 1 340 ? 17.234 21.938 0.441 1 97.31 340 ARG A O 1
ATOM 2529 N N . THR A 1 341 ? 18.594 23.75 0.315 1 98.5 341 THR A N 1
ATOM 2530 C CA . THR A 1 341 ? 19.094 23.516 1.665 1 98.5 341 THR A CA 1
ATOM 2531 C C . THR A 1 341 ? 18.922 24.766 2.533 1 98.5 341 THR A C 1
ATOM 2533 O O . THR A 1 341 ? 19.25 25.875 2.107 1 98.5 341 THR A O 1
ATOM 2536 N N . ASP A 1 342 ? 18.406 24.562 3.744 1 98.5 342 ASP A N 1
ATOM 2537 C CA . ASP A 1 342 ? 18.297 25.672 4.684 1 98.5 342 ASP A CA 1
ATOM 2538 C C . ASP A 1 342 ? 18.5 25.203 6.121 1 98.5 342 ASP A C 1
ATOM 2540 O O . ASP A 1 342 ? 18.562 24 6.383 1 98.5 342 ASP A O 1
ATOM 2544 N N . VAL A 1 343 ? 18.781 26.141 7.016 1 98.69 343 VAL A N 1
ATOM 2545 C CA . VAL A 1 343 ? 18.797 25.938 8.461 1 98.69 343 VAL A CA 1
ATOM 2546 C C . VAL A 1 343 ? 17.672 26.734 9.102 1 98.69 343 VAL A C 1
ATOM 2548 O O . VAL A 1 343 ? 17.234 27.75 8.57 1 98.69 343 VAL A O 1
ATOM 2551 N N . TYR A 1 344 ? 17.203 26.203 10.281 1 98.56 344 TYR A N 1
ATOM 2552 C CA . TYR A 1 344 ? 16.125 26.922 10.945 1 98.56 344 TYR A CA 1
ATOM 2553 C C . TYR A 1 344 ? 16.328 26.938 12.461 1 98.56 344 TYR A C 1
ATOM 2555 O O . TYR A 1 344 ? 17.031 26.078 13 1 98.56 344 TYR A O 1
ATOM 2563 N N . LEU A 1 345 ? 15.789 27.906 13.016 1 98.62 345 LEU A N 1
ATOM 2564 C CA . LEU A 1 345 ? 15.578 28.047 14.453 1 98.62 345 LEU A CA 1
ATOM 2565 C C . LEU A 1 345 ? 14.102 28.234 14.773 1 98.62 345 LEU A C 1
ATOM 2567 O O . LEU A 1 345 ? 13.43 29.062 14.164 1 98.62 345 LEU A O 1
ATOM 2571 N N . GLU A 1 346 ? 13.594 27.359 15.703 1 98 346 GLU A N 1
ATOM 2572 C CA . GLU A 1 346 ? 12.203 27.547 16.094 1 98 346 GLU A CA 1
ATOM 2573 C C . GLU A 1 346 ? 12.062 27.562 17.625 1 98 346 GLU A C 1
ATOM 2575 O O . GLU A 1 346 ? 12.883 26.984 18.328 1 98 346 GLU A O 1
ATOM 2580 N N . GLY A 1 347 ? 11.078 28.219 18.062 1 98.56 347 GLY A N 1
ATOM 2581 C CA . GLY A 1 347 ? 10.648 28.281 19.438 1 98.56 347 GLY A CA 1
ATOM 2582 C C . GLY A 1 347 ? 9.141 28.25 19.609 1 98.56 347 GLY A C 1
ATOM 2583 O O . GLY A 1 347 ? 8.422 28.938 18.875 1 98.56 347 GLY A O 1
ATOM 2584 N N . MET A 1 348 ? 8.703 27.375 20.516 1 98.69 348 MET A N 1
ATOM 2585 C CA . MET A 1 348 ? 7.273 27.266 20.812 1 98.69 348 MET A CA 1
ATOM 2586 C C . MET A 1 348 ? 7.012 27.312 22.312 1 98.69 348 MET A C 1
ATOM 2588 O O . MET A 1 348 ? 7.824 26.828 23.094 1 98.69 348 MET A O 1
ATOM 2592 N N . TYR A 1 349 ? 5.941 27.922 22.656 1 98.81 349 TYR A N 1
ATOM 2593 C CA . TYR A 1 349 ? 5.41 27.906 24.016 1 98.81 349 TYR A CA 1
ATOM 2594 C C . TYR A 1 349 ? 3.924 27.562 24.016 1 98.81 349 TYR A C 1
ATOM 2596 O O . TYR A 1 349 ? 3.156 28.109 23.219 1 98.81 349 TYR A O 1
ATOM 2604 N N . GLN A 1 350 ? 3.51 26.672 24.906 1 98.88 350 GLN A N 1
ATOM 2605 C CA . GLN A 1 350 ? 2.1 26.312 25.031 1 98.88 350 GLN A CA 1
ATOM 2606 C C . GLN A 1 350 ? 1.669 26.328 26.5 1 98.88 350 GLN A C 1
ATOM 2608 O O . GLN A 1 350 ? 2.404 25.859 27.375 1 98.88 350 GLN A O 1
ATOM 2613 N N . HIS A 1 351 ? 0.527 26.922 26.781 1 98.88 351 HIS A N 1
ATOM 2614 C CA . HIS A 1 351 ? -0.122 26.906 28.078 1 98.88 351 HIS A CA 1
ATOM 2615 C C . HIS A 1 351 ? -1.505 26.266 28 1 98.88 351 HIS A C 1
ATOM 2617 O O . HIS A 1 351 ? -2.365 26.734 27.25 1 98.88 351 HIS A O 1
ATOM 2623 N N . ALA A 1 352 ? -1.672 25.25 28.75 1 98.69 352 ALA A N 1
ATOM 2624 C CA . ALA A 1 352 ? -2.969 24.594 28.875 1 98.69 352 ALA A CA 1
ATOM 2625 C C . ALA A 1 352 ? -3.633 24.938 30.219 1 98.69 352 ALA A C 1
ATOM 2627 O O . ALA A 1 352 ? -2.979 24.938 31.25 1 98.69 352 ALA A O 1
ATOM 2628 N N . SER A 1 353 ? -4.875 25.25 30.188 1 98.5 353 SER A N 1
ATOM 2629 C CA . SER A 1 353 ? -5.637 25.484 31.406 1 98.5 353 SER A CA 1
ATOM 2630 C C . SER A 1 353 ? -6.832 24.531 31.5 1 98.5 353 SER A C 1
ATOM 2632 O O . SER A 1 353 ? -7.34 24.062 30.484 1 98.5 353 SER A O 1
ATOM 2634 N N . GLY A 1 354 ? -7.312 24.297 32.719 1 97.94 354 GLY A N 1
ATOM 2635 C CA . GLY A 1 354 ? -8.352 23.328 33.031 1 97.94 354 GLY A CA 1
ATOM 2636 C C . GLY A 1 354 ? -7.871 22.25 34 1 97.94 354 GLY A C 1
ATOM 2637 O O . GLY A 1 354 ? -6.672 21.984 34.094 1 97.94 354 GLY A O 1
ATOM 2638 N N . ARG A 1 355 ? -8.828 21.641 34.656 1 98 355 ARG A N 1
ATOM 2639 C CA . ARG A 1 355 ? -8.484 20.625 35.625 1 98 355 ARG A CA 1
ATOM 2640 C C . ARG A 1 355 ? -7.855 19.406 34.938 1 98 355 ARG A C 1
ATOM 2642 O O . ARG A 1 355 ? -8.477 18.781 34.094 1 98 355 ARG A O 1
ATOM 2649 N N . ASN A 1 356 ? -6.555 19.062 35.281 1 97.5 356 ASN A N 1
ATOM 2650 C CA . ASN A 1 356 ? -5.797 17.875 34.906 1 97.5 356 ASN A CA 1
ATOM 2651 C C . ASN A 1 356 ? -5.363 17.922 33.469 1 97.5 356 ASN A C 1
ATOM 2653 O O . ASN A 1 356 ? -5.035 16.891 32.875 1 97.5 356 ASN A O 1
ATOM 2657 N N . TYR A 1 357 ? -5.426 19.062 32.844 1 98.06 357 TYR A N 1
ATOM 2658 C CA . TYR A 1 357 ? -4.91 19.219 31.484 1 98.06 357 TYR A CA 1
ATOM 2659 C C . TYR A 1 357 ? -3.457 19.688 31.5 1 98.06 357 TYR A C 1
ATOM 2661 O O . TYR A 1 357 ? -3.055 20.453 32.375 1 98.06 357 TYR A O 1
ATOM 2669 N N . VAL A 1 358 ? -2.709 19.234 30.516 1 97.69 358 VAL A N 1
ATOM 2670 C CA . VAL A 1 358 ? -1.294 19.578 30.422 1 97.69 358 VAL A CA 1
ATOM 2671 C C . VAL A 1 358 ? -0.978 20.078 29.016 1 97.69 358 VAL A C 1
ATOM 2673 O O . VAL A 1 358 ? -1.757 19.859 28.078 1 97.69 358 VAL A O 1
ATOM 2676 N N . ALA A 1 359 ? 0.104 20.688 28.891 1 98.06 359 ALA A N 1
ATOM 2677 C CA . ALA A 1 359 ? 0.579 21.125 27.578 1 98.06 359 ALA A CA 1
ATOM 2678 C C . ALA A 1 359 ? 1.115 19.938 26.781 1 98.06 359 ALA A C 1
ATOM 2680 O O . ALA A 1 359 ? 1.654 18.984 27.344 1 98.06 359 ALA A O 1
ATOM 2681 N N . MET A 1 360 ? 0.901 20.047 25.562 1 96.62 360 MET A N 1
ATOM 2682 C CA . MET A 1 360 ? 1.4 19.047 24.625 1 96.62 360 MET A CA 1
ATOM 2683 C C . MET A 1 360 ? 1.669 19.656 23.25 1 96.62 360 MET A C 1
ATOM 2685 O O . MET A 1 360 ? 0.799 19.641 22.375 1 96.62 360 MET A O 1
ATOM 2689 N N . ILE A 1 361 ? 2.881 20.078 23.031 1 96.88 361 ILE A N 1
ATOM 2690 C CA . ILE A 1 361 ? 3.289 20.578 21.734 1 96.88 361 ILE A CA 1
ATOM 2691 C C . ILE A 1 361 ? 3.658 19.406 20.828 1 96.88 361 ILE A C 1
ATOM 2693 O O . ILE A 1 361 ? 4.375 18.484 21.234 1 96.88 361 ILE A O 1
ATOM 2697 N N . ASN A 1 362 ? 3.158 19.484 19.609 1 94 362 ASN A N 1
ATOM 2698 C CA . ASN A 1 362 ? 3.465 18.422 18.641 1 94 362 ASN A CA 1
ATOM 2699 C C . ASN A 1 362 ? 4.969 18.297 18.406 1 94 362 ASN A C 1
ATOM 2701 O O . ASN A 1 362 ? 5.684 19.297 18.391 1 94 362 ASN A O 1
ATOM 2705 N N . THR A 1 363 ? 5.531 17.078 18.266 1 90.81 363 THR A N 1
ATOM 2706 C CA . THR A 1 363 ? 6.906 16.719 17.953 1 90.81 363 THR A CA 1
ATOM 2707 C C . THR A 1 363 ? 7.824 16.969 19.141 1 90.81 363 THR A C 1
ATOM 2709 O O . THR A 1 363 ? 9.039 16.797 19.047 1 90.81 363 THR A O 1
ATOM 2712 N N . ALA A 1 364 ? 7.266 17.406 20.312 1 94.88 364 ALA A N 1
ATOM 2713 C CA . ALA A 1 364 ? 8.086 17.891 21.422 1 94.88 364 ALA A CA 1
ATOM 2714 C C . ALA A 1 364 ? 8.703 16.719 22.188 1 94.88 364 ALA A C 1
ATOM 2716 O O . ALA A 1 364 ? 9.461 16.922 23.141 1 94.88 364 ALA A O 1
ATOM 2717 N N . GLY A 1 365 ? 8.336 15.547 21.844 1 92 365 GLY A N 1
ATOM 2718 C CA . GLY A 1 365 ? 8.875 14.367 22.5 1 92 365 GLY A CA 1
ATOM 2719 C C . GLY A 1 365 ? 7.949 13.789 23.562 1 92 365 GLY A C 1
ATOM 2720 O O . GLY A 1 365 ? 8.172 12.688 24.047 1 92 365 GLY A O 1
ATOM 2721 N N . GLY A 1 366 ? 6.984 14.562 23.984 1 93.56 366 GLY A N 1
ATOM 2722 C CA . GLY A 1 366 ? 6.02 14.07 24.953 1 93.56 366 GLY A CA 1
ATOM 2723 C C . GLY A 1 366 ? 5.176 15.18 25.562 1 93.56 366 GLY A C 1
ATOM 2724 O O . GLY A 1 366 ? 5.449 16.359 25.359 1 93.56 366 GLY A O 1
ATOM 2725 N N . ALA A 1 367 ? 4.188 14.719 26.328 1 96.25 367 ALA A N 1
ATOM 2726 C CA . ALA A 1 367 ? 3.359 15.688 27.047 1 96.25 367 ALA A CA 1
ATOM 2727 C C . ALA A 1 367 ? 4.117 16.297 28.219 1 96.25 367 ALA A C 1
ATOM 2729 O O . ALA A 1 367 ? 5.031 15.672 28.766 1 96.25 367 ALA A O 1
ATOM 2730 N N . SER A 1 368 ? 3.703 17.453 28.547 1 97.94 368 SER A N 1
ATOM 2731 C CA . SER A 1 368 ? 4.246 18.125 29.719 1 97.94 368 SER A CA 1
ATOM 2732 C C . SER A 1 368 ? 3.703 17.5 31.016 1 97.94 368 SER A C 1
ATOM 2734 O O . SER A 1 368 ? 2.652 16.859 31 1 97.94 368 SER A O 1
ATOM 2736 N N . SER A 1 369 ? 4.426 17.688 32.062 1 97.06 369 SER A N 1
ATOM 2737 C CA . SER A 1 369 ? 3.922 17.328 33.406 1 97.06 369 SER A CA 1
ATOM 2738 C C . SER A 1 369 ? 3.066 18.453 33.969 1 97.06 369 SER A C 1
ATOM 2740 O O . SER A 1 369 ? 2.428 18.281 35.031 1 97.06 369 SER A O 1
ATOM 2742 N N . THR A 1 370 ? 3.012 19.609 33.344 1 97.19 370 THR A N 1
ATOM 2743 C CA . THR A 1 370 ? 2.27 20.781 33.812 1 97.19 370 THR A CA 1
ATOM 2744 C C . THR A 1 370 ? 1.458 21.391 32.656 1 97.19 370 THR A C 1
ATOM 2746 O O . THR A 1 370 ? 1.432 20.859 31.562 1 97.19 370 THR A O 1
ATOM 2749 N N . GLY A 1 371 ? 0.857 22.484 33 1 98.19 371 GLY A N 1
ATOM 2750 C CA . GLY A 1 371 ? 0.089 23.203 31.984 1 98.19 371 GLY A CA 1
ATOM 2751 C C . GLY A 1 371 ? 0.951 24.031 31.062 1 98.19 371 GLY A C 1
ATOM 2752 O O . GLY A 1 371 ? 0.438 24.688 30.156 1 98.19 371 GLY A O 1
ATOM 2753 N N . ASN A 1 372 ? 2.27 23.969 31.25 1 98.44 372 ASN A N 1
ATOM 2754 C CA . ASN A 1 372 ? 3.186 24.766 30.453 1 98.44 372 ASN A CA 1
ATOM 2755 C C . ASN A 1 372 ? 4.254 23.906 29.781 1 98.44 372 ASN A C 1
ATOM 2757 O O . ASN A 1 372 ? 4.738 22.938 30.375 1 98.44 372 ASN A O 1
ATOM 2761 N N . GLN A 1 373 ? 4.641 24.281 28.562 1 98.5 373 GLN A N 1
ATOM 2762 C CA . GLN A 1 373 ? 5.734 23.625 27.844 1 98.5 373 GLN A CA 1
ATOM 2763 C C . GLN A 1 373 ? 6.438 24.594 26.906 1 98.5 373 GLN A C 1
ATOM 2765 O O . GLN A 1 373 ? 5.789 25.406 26.25 1 98.5 373 GLN A O 1
ATOM 2770 N N . VAL A 1 374 ? 7.727 24.578 26.922 1 98.69 374 VAL A N 1
ATOM 2771 C CA . VAL A 1 374 ? 8.57 25.359 26.016 1 98.69 374 VAL A CA 1
ATOM 2772 C C . VAL A 1 374 ? 9.438 24.422 25.188 1 98.69 374 VAL A C 1
ATOM 2774 O O . VAL A 1 374 ? 9.984 23.438 25.703 1 98.69 374 VAL A O 1
ATOM 2777 N N . VAL A 1 375 ? 9.531 24.688 23.891 1 98.69 375 VAL A N 1
ATOM 2778 C CA . VAL A 1 375 ? 10.359 23.922 22.969 1 98.69 375 VAL A CA 1
ATOM 2779 C C . VAL A 1 375 ? 11.281 24.875 22.203 1 98.69 375 VAL A C 1
ATOM 2781 O O . VAL A 1 375 ? 10.852 25.953 21.781 1 98.69 375 VAL A O 1
ATOM 2784 N N . ALA A 1 376 ? 12.508 24.578 22.078 1 98.69 376 ALA A N 1
ATOM 2785 C CA . ALA A 1 376 ? 13.469 25.219 21.188 1 98.69 376 ALA A CA 1
ATOM 2786 C C . ALA A 1 376 ? 14.188 24.188 20.328 1 98.69 376 ALA A C 1
ATOM 2788 O O . ALA A 1 376 ? 14.617 23.141 20.812 1 98.69 376 ALA A O 1
ATOM 2789 N N . ALA A 1 377 ? 14.266 24.5 19.016 1 98.31 377 ALA A N 1
ATOM 2790 C CA . ALA A 1 377 ? 14.906 23.531 18.125 1 98.31 377 ALA A CA 1
ATOM 2791 C C . ALA A 1 377 ? 15.688 24.25 17.016 1 98.31 377 ALA A C 1
ATOM 2793 O O . ALA A 1 377 ? 15.312 25.328 16.578 1 98.31 377 ALA A O 1
ATOM 2794 N N . VAL A 1 378 ? 16.734 23.672 16.609 1 98.62 378 VAL A N 1
ATOM 2795 C CA . VAL A 1 378 ? 17.516 24.047 15.438 1 98.62 378 VAL A CA 1
ATOM 2796 C C . VAL A 1 378 ? 17.672 22.844 14.516 1 98.62 378 VAL A C 1
ATOM 2798 O O . VAL A 1 378 ? 17.797 21.719 14.977 1 98.62 378 VAL A O 1
ATOM 2801 N N . GLY A 1 379 ? 17.609 23.156 13.203 1 98.44 379 GLY A N 1
ATOM 2802 C CA . GLY A 1 379 ? 17.719 22.016 12.297 1 98.44 379 GLY A CA 1
ATOM 2803 C C . GLY A 1 379 ? 18.234 22.406 10.922 1 98.44 379 GLY A C 1
ATOM 2804 O O . GLY A 1 379 ? 18.328 23.594 10.602 1 98.44 379 GLY A O 1
ATOM 2805 N N . LEU A 1 380 ? 18.672 21.375 10.219 1 98.69 380 LEU A N 1
ATOM 2806 C CA . LEU A 1 380 ? 19.078 21.422 8.82 1 98.69 380 LEU A CA 1
ATOM 2807 C C . LEU A 1 380 ? 18.109 20.641 7.945 1 98.69 380 LEU A C 1
ATOM 2809 O O . LEU A 1 380 ? 17.719 19.516 8.289 1 98.69 380 LEU A O 1
ATOM 2813 N N . ARG A 1 381 ? 17.703 21.344 6.84 1 98.06 381 ARG A N 1
ATOM 2814 C CA . ARG A 1 381 ? 16.812 20.672 5.891 1 98.06 381 ARG A CA 1
ATOM 2815 C C . ARG A 1 381 ? 17.406 20.703 4.484 1 98.06 381 ARG A C 1
ATOM 2817 O O . ARG A 1 381 ? 17.906 21.734 4.035 1 98.06 381 ARG A O 1
ATOM 2824 N N . THR A 1 382 ? 17.328 19.578 3.834 1 98.62 382 THR A N 1
ATOM 2825 C CA . THR A 1 382 ? 17.75 19.5 2.438 1 98.62 382 THR A CA 1
ATOM 2826 C C . THR A 1 382 ? 16.703 18.75 1.61 1 98.62 382 THR A C 1
ATOM 2828 O O . THR A 1 382 ? 16.109 17.781 2.082 1 98.62 382 THR A O 1
ATOM 2831 N N . ARG A 1 383 ? 16.547 19.328 0.484 1 98.06 383 ARG A N 1
ATOM 2832 C CA . ARG A 1 383 ? 15.633 18.734 -0.485 1 98.06 383 ARG A CA 1
ATOM 2833 C C . ARG A 1 383 ? 16.375 18.266 -1.725 1 98.06 383 ARG A C 1
ATOM 2835 O O . ARG A 1 383 ? 17.359 18.875 -2.135 1 98.06 383 ARG A O 1
ATOM 2842 N N . PHE A 1 384 ? 15.844 17.203 -2.361 1 97.12 384 PHE A N 1
ATOM 2843 C CA . PHE A 1 384 ? 16.469 16.688 -3.578 1 97.12 384 PHE A CA 1
ATOM 2844 C C . PHE A 1 384 ? 15.414 16.203 -4.566 1 97.12 384 PHE A C 1
ATOM 2846 O O . PHE A 1 384 ? 14.289 15.891 -4.18 1 97.12 384 PHE A O 1
ATOM 2853 N N . MET B 1 1 ? 79.562 21.906 -13.141 1 24.53 1 MET B N 1
ATOM 2854 C CA . MET B 1 1 ? 78.188 22.375 -12.992 1 24.53 1 MET B CA 1
ATOM 2855 C C . MET B 1 1 ? 77.312 21.844 -14.117 1 24.53 1 MET B C 1
ATOM 2857 O O . MET B 1 1 ? 77.312 22.359 -15.234 1 24.53 1 MET B O 1
ATOM 2861 N N . LYS B 1 2 ? 77.375 20.516 -14.219 1 27.28 2 LYS B N 1
ATOM 2862 C CA . LYS B 1 2 ? 77 19.672 -15.336 1 27.28 2 LYS B CA 1
ATOM 2863 C C . LYS B 1 2 ? 75.438 19.734 -15.523 1 27.28 2 LYS B C 1
ATOM 2865 O O . LYS B 1 2 ? 74.688 19.641 -14.555 1 27.28 2 LYS B O 1
ATOM 2870 N N . ASN B 1 3 ? 75.062 20.484 -16.531 1 26.89 3 ASN B N 1
ATOM 2871 C CA . ASN B 1 3 ? 73.75 20.859 -16.969 1 26.89 3 ASN B CA 1
ATOM 2872 C C . ASN B 1 3 ? 72.875 19.641 -17.188 1 26.89 3 ASN B C 1
ATOM 2874 O O . ASN B 1 3 ? 73.188 18.781 -18.031 1 26.89 3 ASN B O 1
ATOM 2878 N N . ILE B 1 4 ? 72.375 19.031 -16.062 1 31.14 4 ILE B N 1
ATOM 2879 C CA . ILE B 1 4 ? 71.562 17.859 -16 1 31.14 4 ILE B CA 1
ATOM 2880 C C . ILE B 1 4 ? 70.25 18.094 -16.781 1 31.14 4 ILE B C 1
ATOM 2882 O O . ILE B 1 4 ? 69.438 18.969 -16.422 1 31.14 4 ILE B O 1
ATOM 2886 N N . ARG B 1 5 ? 70.375 18.062 -18.125 1 26.8 5 ARG B N 1
ATOM 2887 C CA . ARG B 1 5 ? 69.25 18.141 -19.031 1 26.8 5 ARG B CA 1
ATOM 2888 C C . ARG B 1 5 ? 68.188 17.078 -18.688 1 26.8 5 ARG B C 1
ATOM 2890 O O . ARG B 1 5 ? 68.5 15.883 -18.688 1 26.8 5 ARG B O 1
ATOM 2897 N N . PHE B 1 6 ? 67.375 17.391 -17.656 1 27.38 6 PHE B N 1
ATOM 2898 C CA . PHE B 1 6 ? 66.25 16.547 -17.219 1 27.38 6 PHE B CA 1
ATOM 2899 C C . PHE B 1 6 ? 65.25 16.375 -18.344 1 27.38 6 PHE B C 1
ATOM 2901 O O . PHE B 1 6 ? 64.625 17.344 -18.812 1 27.38 6 PHE B O 1
ATOM 2908 N N . ALA B 1 7 ? 65.562 15.672 -19.438 1 25.91 7 ALA B N 1
ATOM 2909 C CA . ALA B 1 7 ? 64.625 15.32 -20.453 1 25.91 7 ALA B CA 1
ATOM 2910 C C . ALA B 1 7 ? 63.375 14.664 -19.828 1 25.91 7 ALA B C 1
ATOM 2912 O O . ALA B 1 7 ? 63.469 13.641 -19.156 1 25.91 7 ALA B O 1
ATOM 2913 N N . CYS B 1 8 ? 62.344 15.461 -19.422 1 24.56 8 CYS B N 1
ATOM 2914 C CA . CYS B 1 8 ? 61 15.078 -18.953 1 24.56 8 CYS B CA 1
ATOM 2915 C C . CYS B 1 8 ? 60.312 14.211 -19.984 1 24.56 8 CYS B C 1
ATOM 2917 O O . CYS B 1 8 ? 59.969 14.672 -21.078 1 24.56 8 CYS B O 1
ATOM 2919 N N . ALA B 1 9 ? 60.781 13.023 -20.297 1 25.75 9 ALA B N 1
ATOM 2920 C CA . ALA B 1 9 ? 60 12.102 -21.125 1 25.75 9 ALA B CA 1
ATOM 2921 C C . ALA B 1 9 ? 58.562 12 -20.656 1 25.75 9 ALA B C 1
ATOM 2923 O O . ALA B 1 9 ? 58.312 11.703 -19.484 1 25.75 9 ALA B O 1
ATOM 2924 N N . THR B 1 10 ? 57.688 12.797 -21.219 1 24.67 10 THR B N 1
ATOM 2925 C CA . THR B 1 10 ? 56.219 12.719 -21.094 1 24.67 10 THR B CA 1
ATOM 2926 C C . THR B 1 10 ? 55.719 11.32 -21.438 1 24.67 10 THR B C 1
ATOM 2928 O O . THR B 1 10 ? 55.875 10.859 -22.578 1 24.67 10 THR B O 1
ATOM 2931 N N . ALA B 1 11 ? 56 10.281 -20.641 1 27.75 11 ALA B N 1
ATOM 2932 C CA . ALA B 1 11 ? 55.375 8.977 -20.891 1 27.75 11 ALA B CA 1
ATOM 2933 C C . ALA B 1 11 ? 53.875 9.117 -21.109 1 27.75 11 ALA B C 1
ATOM 2935 O O . ALA B 1 11 ? 53.188 9.75 -20.312 1 27.75 11 ALA B O 1
ATOM 2936 N N . GLY B 1 12 ? 53.469 9.164 -22.344 1 28.02 12 GLY B N 1
ATOM 2937 C CA . GLY B 1 12 ? 52.094 9.055 -22.766 1 28.02 12 GLY B CA 1
ATOM 2938 C C . GLY B 1 12 ? 51.312 7.965 -22.031 1 28.02 12 GLY B C 1
ATOM 2939 O O . GLY B 1 12 ? 51.75 6.809 -22.031 1 28.02 12 GLY B O 1
ATOM 2940 N N . VAL B 1 13 ? 50.812 8.281 -20.828 1 31.27 13 VAL B N 1
ATOM 2941 C CA . VAL B 1 13 ? 49.875 7.371 -20.156 1 31.27 13 VAL B CA 1
ATOM 2942 C C . VAL B 1 13 ? 48.875 6.824 -21.156 1 31.27 13 VAL B C 1
ATOM 2944 O O . VAL B 1 13 ? 48.125 7.586 -21.766 1 31.27 13 VAL B O 1
ATOM 2947 N N . LEU B 1 14 ? 49.219 5.855 -22.016 1 31.25 14 LEU B N 1
ATOM 2948 C CA . LEU B 1 14 ? 48.219 5.078 -22.703 1 31.25 14 LEU B CA 1
ATOM 2949 C C . LEU B 1 14 ? 47.062 4.73 -21.766 1 31.25 14 LEU B C 1
ATOM 2951 O O . LEU B 1 14 ? 47.25 4.02 -20.781 1 31.25 14 LEU B O 1
ATOM 2955 N N . ALA B 1 15 ? 46.25 5.695 -21.438 1 30.33 15 ALA B N 1
ATOM 2956 C CA . ALA B 1 15 ? 44.969 5.355 -20.812 1 30.33 15 ALA B CA 1
ATOM 2957 C C . ALA B 1 15 ? 44.312 4.145 -21.484 1 30.33 15 ALA B C 1
ATOM 2959 O O . ALA B 1 15 ? 43.875 4.234 -22.625 1 30.33 15 ALA B O 1
ATOM 2960 N N . ALA B 1 16 ? 44.906 3 -21.484 1 34.06 16 ALA B N 1
ATOM 2961 C CA . ALA B 1 16 ? 44.062 1.858 -21.781 1 34.06 16 ALA B CA 1
ATOM 2962 C C . ALA B 1 16 ? 42.625 2.121 -21.312 1 34.06 16 ALA B C 1
ATOM 2964 O O . ALA B 1 16 ? 42.406 2.461 -20.156 1 34.06 16 ALA B O 1
ATOM 2965 N N . THR B 1 17 ? 41.781 2.701 -22.109 1 35.56 17 THR B N 1
ATOM 2966 C CA . THR B 1 17 ? 40.344 2.701 -21.891 1 35.56 17 THR B CA 1
ATOM 2967 C C . THR B 1 17 ? 39.906 1.399 -21.234 1 35.56 17 THR B C 1
ATOM 2969 O O . THR B 1 17 ? 40 0.327 -21.828 1 35.56 17 THR B O 1
ATOM 2972 N N . ALA B 1 18 ? 40.312 1.069 -20.031 1 37.09 18 ALA B N 1
ATOM 2973 C CA . ALA B 1 18 ? 39.656 -0.021 -19.312 1 37.09 18 ALA B CA 1
ATOM 2974 C C . ALA B 1 18 ? 38.219 -0.242 -19.844 1 37.09 18 ALA B C 1
ATOM 2976 O O . ALA B 1 18 ? 37.469 0.708 -19.969 1 37.09 18 ALA B O 1
ATOM 2977 N N . ALA B 1 19 ? 37.969 -1.052 -20.828 1 39.44 19 ALA B N 1
ATOM 2978 C CA . ALA B 1 19 ? 36.625 -1.525 -21.125 1 39.44 19 ALA B CA 1
ATOM 2979 C C . ALA B 1 19 ? 35.75 -1.502 -19.891 1 39.44 19 ALA B C 1
ATOM 2981 O O . ALA B 1 19 ? 35.938 -2.301 -18.969 1 39.44 19 ALA B O 1
ATOM 2982 N N . HIS B 1 20 ? 35.562 -0.403 -19.203 1 45.34 20 HIS B N 1
ATOM 2983 C CA . HIS B 1 20 ? 34.625 -0.245 -18.078 1 45.34 20 HIS B CA 1
ATOM 2984 C C . HIS B 1 20 ? 33.406 -1.107 -18.266 1 45.34 20 HIS B C 1
ATOM 2986 O O . HIS B 1 20 ? 32.75 -1.053 -19.312 1 45.34 20 HIS B O 1
ATOM 2992 N N . ALA B 1 21 ? 33.375 -2.344 -17.812 1 55 21 ALA B N 1
ATOM 2993 C CA . ALA B 1 21 ? 32.219 -3.195 -17.672 1 55 21 ALA B CA 1
ATOM 2994 C C . ALA B 1 21 ? 30.938 -2.361 -17.547 1 55 21 ALA B C 1
ATOM 2996 O O . ALA B 1 21 ? 30.828 -1.521 -16.656 1 55 21 ALA B O 1
ATOM 2997 N N . GLN B 1 22 ? 30.25 -2.076 -18.688 1 67.31 22 GLN B N 1
ATOM 2998 C CA . GLN B 1 22 ? 29.016 -1.311 -18.734 1 67.31 22 GLN B CA 1
ATOM 2999 C C . GLN B 1 22 ? 28 -1.843 -17.719 1 67.31 22 GLN B C 1
ATOM 3001 O O . GLN B 1 22 ? 27.656 -3.023 -17.75 1 67.31 22 GLN B O 1
ATOM 3006 N N . SER B 1 23 ? 27.922 -1.255 -16.469 1 79.81 23 SER B N 1
ATOM 3007 C CA . SER B 1 23 ? 26.969 -1.564 -15.406 1 79.81 23 SER B CA 1
ATOM 3008 C C . SER B 1 23 ? 25.703 -0.722 -15.539 1 79.81 23 SER B C 1
ATOM 3010 O O . SER B 1 23 ? 25.75 0.416 -16.016 1 79.81 23 SER B O 1
ATOM 3012 N N . SER B 1 24 ? 24.656 -1.522 -15.516 1 90.69 24 SER B N 1
ATOM 3013 C CA . SER B 1 24 ? 23.375 -0.818 -15.516 1 90.69 24 SER B CA 1
ATOM 3014 C C . SER B 1 24 ? 22.516 -1.231 -14.328 1 90.69 24 SER B C 1
ATOM 3016 O O . SER B 1 24 ? 22.547 -2.391 -13.906 1 90.69 24 SER B O 1
ATOM 3018 N N . VAL B 1 25 ? 22.016 -0.289 -13.578 1 94.56 25 VAL B N 1
ATOM 3019 C CA . VAL B 1 25 ? 20.984 -0.498 -12.578 1 94.56 25 VAL B CA 1
ATOM 3020 C C . VAL B 1 25 ? 19.703 0.194 -13.008 1 94.56 25 VAL B C 1
ATOM 3022 O O . VAL B 1 25 ? 19.719 1.365 -13.391 1 94.56 25 VAL B O 1
ATOM 3025 N N . THR B 1 26 ? 18.672 -0.572 -12.992 1 95.62 26 THR B N 1
ATOM 3026 C CA . THR B 1 26 ? 17.375 -0.059 -13.445 1 95.62 26 THR B CA 1
ATOM 3027 C C . THR B 1 26 ? 16.344 -0.157 -12.328 1 95.62 26 THR B C 1
ATOM 3029 O O . THR B 1 26 ? 16.219 -1.197 -11.68 1 95.62 26 THR B O 1
ATOM 3032 N N . LEU B 1 27 ? 15.656 1.021 -12.125 1 96.19 27 LEU B N 1
ATOM 3033 C CA . LEU B 1 27 ? 14.445 1.014 -11.312 1 96.19 27 LEU B CA 1
ATOM 3034 C C . LEU B 1 27 ? 13.219 0.687 -12.164 1 96.19 27 LEU B C 1
ATOM 3036 O O . LEU B 1 27 ? 13.062 1.224 -13.266 1 96.19 27 LEU B O 1
ATOM 3040 N N . TYR B 1 28 ? 12.406 -0.199 -11.656 1 96.31 28 TYR B N 1
ATOM 3041 C CA . TYR B 1 28 ? 11.18 -0.54 -12.367 1 96.31 28 TYR B CA 1
ATOM 3042 C C . TYR B 1 28 ? 10.039 -0.783 -11.391 1 96.31 28 TYR B C 1
ATOM 3044 O O . TYR B 1 28 ? 10.25 -0.848 -10.18 1 96.31 28 TYR B O 1
ATOM 3052 N N . GLY B 1 29 ? 8.805 -0.846 -12.016 1 97.25 29 GLY B N 1
ATOM 3053 C CA . GLY B 1 29 ? 7.676 -1.12 -11.133 1 97.25 29 GLY B CA 1
ATOM 3054 C C . GLY B 1 29 ? 6.355 -1.238 -11.875 1 97.25 29 GLY B C 1
ATOM 3055 O O . GLY B 1 29 ? 6.309 -1.089 -13.102 1 97.25 29 GLY B O 1
ATOM 3056 N N . LEU B 1 30 ? 5.406 -1.646 -11.086 1 98.06 30 LEU B N 1
ATOM 3057 C CA . LEU B 1 30 ? 4.027 -1.822 -11.523 1 98.06 30 LEU B CA 1
ATOM 3058 C C . LEU B 1 30 ? 3.053 -1.466 -10.406 1 98.06 30 LEU B C 1
ATOM 3060 O O . LEU B 1 30 ? 3.234 -1.884 -9.258 1 98.06 30 LEU B O 1
ATOM 3064 N N . ILE B 1 31 ? 2.115 -0.605 -10.734 1 98.62 31 ILE B N 1
ATOM 3065 C CA . ILE B 1 31 ? 1.045 -0.277 -9.797 1 98.62 31 ILE B CA 1
ATOM 3066 C C . ILE B 1 31 ? -0.298 -0.727 -10.367 1 98.62 31 ILE B C 1
ATOM 3068 O O . ILE B 1 31 ? -0.66 -0.352 -11.484 1 98.62 31 ILE B O 1
ATOM 3072 N N . ASP B 1 32 ? -0.973 -1.566 -9.672 1 98.69 32 ASP B N 1
ATOM 3073 C CA . ASP B 1 32 ? -2.322 -2.029 -9.984 1 98.69 32 ASP B CA 1
ATOM 3074 C C . ASP B 1 32 ? -3.297 -1.663 -8.867 1 98.69 32 ASP B C 1
ATOM 3076 O O . ASP B 1 32 ? -3.236 -2.23 -7.773 1 98.69 32 ASP B O 1
ATOM 3080 N N . ALA B 1 33 ? -4.168 -0.735 -9.148 1 98.69 33 ALA B N 1
ATOM 3081 C CA . ALA B 1 33 ? -5.152 -0.258 -8.18 1 98.69 33 ALA B CA 1
ATOM 3082 C C . ALA B 1 33 ? -6.551 -0.242 -8.781 1 98.69 33 ALA B C 1
ATOM 3084 O O . ALA B 1 33 ? -6.719 0.014 -9.977 1 98.69 33 ALA B O 1
ATOM 3085 N N . GLY B 1 34 ? -7.57 -0.517 -7.91 1 98.25 34 GLY B N 1
ATOM 3086 C CA . GLY B 1 34 ? -8.93 -0.526 -8.422 1 98.25 34 GLY B CA 1
ATOM 3087 C C . GLY B 1 34 ? -9.977 -0.679 -7.332 1 98.25 34 GLY B C 1
ATOM 3088 O O . GLY B 1 34 ? -9.703 -0.405 -6.16 1 98.25 34 GLY B O 1
ATOM 3089 N N . ILE B 1 35 ? -11.188 -0.937 -7.781 1 98.56 35 ILE B N 1
ATOM 3090 C CA . ILE B 1 35 ? -12.344 -1.202 -6.934 1 98.56 35 ILE B CA 1
ATOM 3091 C C . ILE B 1 35 ? -12.906 -2.586 -7.25 1 98.56 35 ILE B C 1
ATOM 3093 O O . ILE B 1 35 ? -12.977 -2.984 -8.414 1 98.56 35 ILE B O 1
ATOM 3097 N N . MET B 1 36 ? -13.32 -3.283 -6.18 1 98.62 36 MET B N 1
ATOM 3098 C CA . MET B 1 36 ? -13.812 -4.648 -6.332 1 98.62 36 MET B CA 1
ATOM 3099 C C . MET B 1 36 ? -15.062 -4.871 -5.48 1 98.62 36 MET B C 1
ATOM 3101 O O . MET B 1 36 ? -15.133 -4.402 -4.344 1 98.62 36 MET B O 1
ATOM 3105 N N . TYR B 1 37 ? -16.047 -5.5 -6.094 1 98.5 37 TYR B N 1
ATOM 3106 C CA . TYR B 1 37 ? -17.188 -6.031 -5.359 1 98.5 37 TYR B CA 1
ATOM 3107 C C . TYR B 1 37 ? -17.109 -7.551 -5.25 1 98.5 37 TYR B C 1
ATOM 3109 O O . TYR B 1 37 ? -16.812 -8.234 -6.234 1 98.5 37 TYR B O 1
ATOM 3117 N N . THR B 1 38 ? -17.266 -8.109 -4.066 1 98.5 38 THR B N 1
ATOM 3118 C CA . THR B 1 38 ? -17.375 -9.539 -3.805 1 98.5 38 THR B CA 1
ATOM 3119 C C . THR B 1 38 ? -18.641 -9.852 -2.994 1 98.5 38 THR B C 1
ATOM 3121 O O . THR B 1 38 ? -18.875 -9.227 -1.958 1 98.5 38 THR B O 1
ATOM 3124 N N . ASN B 1 39 ? -19.391 -10.789 -3.404 1 98.19 39 ASN B N 1
ATOM 3125 C CA . ASN B 1 39 ? -20.578 -11.156 -2.623 1 98.19 39 ASN B CA 1
ATOM 3126 C C . ASN B 1 39 ? -20.25 -12.211 -1.575 1 98.19 39 ASN B C 1
ATOM 3128 O O . ASN B 1 39 ? -19.203 -12.859 -1.642 1 98.19 39 ASN B O 1
ATOM 3132 N N . ASN B 1 40 ? -21.047 -12.367 -0.559 1 96.94 40 ASN B N 1
ATOM 3133 C CA . ASN B 1 40 ? -21.125 -13.445 0.421 1 96.94 40 ASN B CA 1
ATOM 3134 C C . ASN B 1 40 ? -19.812 -13.594 1.185 1 96.94 40 ASN B C 1
ATOM 3136 O O . ASN B 1 40 ? -19.375 -14.711 1.479 1 96.94 40 ASN B O 1
ATOM 3140 N N . VAL B 1 41 ? -19.156 -12.492 1.358 1 97.5 41 VAL B N 1
ATOM 3141 C CA . VAL B 1 41 ? -17.891 -12.586 2.092 1 97.5 41 VAL B CA 1
ATOM 3142 C C . VAL B 1 41 ? -18.172 -12.844 3.57 1 97.5 41 VAL B C 1
ATOM 3144 O O . VAL B 1 41 ? -18.938 -12.109 4.203 1 97.5 41 VAL B O 1
ATOM 3147 N N . ALA B 1 42 ? -17.594 -13.859 4.062 1 95.12 42 ALA B N 1
ATOM 3148 C CA . ALA B 1 42 ? -17.766 -14.195 5.477 1 95.12 42 ALA B CA 1
ATOM 3149 C C . ALA B 1 42 ? -16.984 -13.227 6.363 1 95.12 42 ALA B C 1
ATOM 3151 O O . ALA B 1 42 ? -15.867 -12.828 6.027 1 95.12 42 ALA B O 1
ATOM 3152 N N . SER B 1 43 ? -17.578 -12.844 7.418 1 90.81 43 SER B N 1
ATOM 3153 C CA . SER B 1 43 ? -16.984 -11.984 8.43 1 90.81 43 SER B CA 1
ATOM 3154 C C . SER B 1 43 ? -17.438 -12.375 9.828 1 90.81 43 SER B C 1
ATOM 3156 O O . SER B 1 43 ? -18.438 -11.859 10.328 1 90.81 43 SER B O 1
ATOM 3158 N N . GLY B 1 44 ? -16.641 -13.188 10.445 1 83.44 44 GLY B N 1
ATOM 3159 C CA . GLY B 1 44 ? -17.094 -13.742 11.711 1 83.44 44 GLY B CA 1
ATOM 3160 C C . GLY B 1 44 ? -18.391 -14.508 11.602 1 83.44 44 GLY B C 1
ATOM 3161 O O . GLY B 1 44 ? -18.516 -15.43 10.789 1 83.44 44 GLY B O 1
ATOM 3162 N N . ASN B 1 45 ? -19.328 -13.984 12.438 1 86.06 45 ASN B N 1
ATOM 3163 C CA . ASN B 1 45 ? -20.641 -14.617 12.43 1 86.06 45 ASN B CA 1
ATOM 3164 C C . ASN B 1 45 ? -21.578 -13.945 11.43 1 86.06 45 ASN B C 1
ATOM 3166 O O . ASN B 1 45 ? -22.766 -14.305 11.344 1 86.06 45 ASN B O 1
ATOM 3170 N N . SER B 1 46 ? -21 -13.078 10.695 1 90.56 46 SER B N 1
ATOM 3171 C CA . SER B 1 46 ? -21.797 -12.375 9.703 1 90.56 46 SER B CA 1
ATOM 3172 C C . SER B 1 46 ? -21.25 -12.57 8.297 1 90.56 46 SER B C 1
ATOM 3174 O O . SER B 1 46 ? -20.297 -13.336 8.094 1 90.56 46 SER B O 1
ATOM 3176 N N . HIS B 1 47 ? -22 -12.227 7.324 1 93.44 47 HIS B N 1
ATOM 3177 C CA . HIS B 1 47 ? -21.578 -12.234 5.926 1 93.44 47 HIS B CA 1
ATOM 3178 C C . HIS B 1 47 ? -22.234 -11.094 5.148 1 93.44 47 HIS B C 1
ATOM 3180 O O . HIS B 1 47 ? -23.188 -10.477 5.625 1 93.44 47 HIS B O 1
ATOM 3186 N N . GLY B 1 48 ? -21.625 -10.719 4.004 1 94.69 48 GLY B N 1
ATOM 3187 C CA . GLY B 1 48 ? -22.234 -9.703 3.156 1 94.69 48 GLY B CA 1
ATOM 3188 C C . GLY B 1 48 ? -21.391 -9.352 1.944 1 94.69 48 GLY B C 1
ATOM 3189 O O . GLY B 1 48 ? -20.375 -10 1.678 1 94.69 48 GLY B O 1
ATOM 3190 N N . GLY B 1 49 ? -21.984 -8.414 1.243 1 97.12 49 GLY B N 1
ATOM 3191 C CA . GLY B 1 49 ? -21.219 -7.859 0.14 1 97.12 49 GLY B CA 1
ATOM 3192 C C . GLY B 1 49 ? -20.062 -6.988 0.596 1 97.12 49 GLY B C 1
ATOM 3193 O O . GLY B 1 49 ? -20.172 -6.262 1.585 1 97.12 49 GLY B O 1
ATOM 3194 N N . LEU B 1 50 ? -18.953 -7.16 -0.105 1 97.44 50 LEU B N 1
ATOM 3195 C CA . LEU B 1 50 ? -17.75 -6.363 0.176 1 97.44 50 LEU B CA 1
ATOM 3196 C C . LEU B 1 50 ? -17.406 -5.48 -1.015 1 97.44 50 LEU B C 1
ATOM 3198 O O . LEU B 1 50 ? -17.188 -5.98 -2.123 1 97.44 50 LEU B O 1
ATOM 3202 N N . VAL B 1 51 ? -17.438 -4.164 -0.833 1 97.31 51 VAL B N 1
ATOM 3203 C CA . VAL B 1 51 ? -16.875 -3.203 -1.767 1 97.31 51 VAL B CA 1
ATOM 3204 C C . VAL B 1 51 ? -15.539 -2.684 -1.219 1 97.31 51 VAL B C 1
ATOM 3206 O O . VAL B 1 51 ? -15.484 -2.143 -0.112 1 97.31 51 VAL B O 1
ATOM 3209 N N . GLN B 1 52 ? -14.484 -2.842 -2.035 1 97.56 52 GLN B N 1
ATOM 3210 C CA . GLN B 1 52 ? -13.188 -2.486 -1.483 1 97.56 52 GLN B CA 1
ATOM 3211 C C . GLN B 1 52 ? -12.289 -1.861 -2.549 1 97.56 52 GLN B C 1
ATOM 3213 O O . GLN B 1 52 ? -12.391 -2.199 -3.73 1 97.56 52 GLN B O 1
ATOM 3218 N N . ALA B 1 53 ? -11.453 -0.877 -2.117 1 98.06 53 ALA B N 1
ATOM 3219 C CA . ALA B 1 53 ? -10.266 -0.53 -2.893 1 98.06 53 ALA B CA 1
ATOM 3220 C C . ALA B 1 53 ? -9.273 -1.687 -2.92 1 98.06 53 ALA B C 1
ATOM 3222 O O . ALA B 1 53 ? -9.078 -2.369 -1.912 1 98.06 53 ALA B O 1
ATOM 3223 N N . THR B 1 54 ? -8.656 -1.836 -4.102 1 97.31 54 THR B N 1
ATOM 3224 C CA . THR B 1 54 ? -7.789 -2.998 -4.227 1 97.31 54 THR B CA 1
ATOM 3225 C C . THR B 1 54 ? -6.359 -2.572 -4.559 1 97.31 54 THR B C 1
ATOM 3227 O O . THR B 1 54 ? -6.145 -1.491 -5.109 1 97.31 54 THR B O 1
ATOM 3230 N N . THR B 1 55 ? -5.465 -3.414 -4.184 1 97.38 55 THR B N 1
ATOM 3231 C CA . THR B 1 55 ? -4.066 -3.416 -4.598 1 97.38 55 THR B CA 1
ATOM 3232 C C . THR B 1 55 ? -3.711 -4.727 -5.289 1 97.38 55 THR B C 1
ATOM 3234 O O . THR B 1 55 ? -3.697 -5.785 -4.656 1 97.38 55 THR B O 1
ATOM 3237 N N . GLY B 1 56 ? -3.428 -4.637 -6.574 1 96.62 56 GLY B N 1
ATOM 3238 C CA . GLY B 1 56 ? -2.971 -5.836 -7.258 1 96.62 56 GLY B CA 1
ATOM 3239 C C . GLY B 1 56 ? -4.055 -6.887 -7.41 1 96.62 56 GLY B C 1
ATOM 3240 O O . GLY B 1 56 ? -3.807 -8.078 -7.211 1 96.62 56 GLY B O 1
ATOM 3241 N N . ALA B 1 57 ? -5.234 -6.441 -7.707 1 96.62 57 ALA B N 1
ATOM 3242 C CA . ALA B 1 57 ? -6.27 -7.438 -7.969 1 96.62 57 ALA B CA 1
ATOM 3243 C C . ALA B 1 57 ? -5.828 -8.414 -9.055 1 96.62 57 ALA B C 1
ATOM 3245 O O . ALA B 1 57 ? -6.066 -9.625 -8.945 1 96.62 57 ALA B O 1
ATOM 3246 N N . VAL B 1 58 ? -5.156 -7.871 -10.039 1 97.69 58 VAL B N 1
ATOM 3247 C CA . VAL B 1 58 ? -4.613 -8.711 -11.102 1 97.69 58 VAL B CA 1
ATOM 3248 C C . VAL B 1 58 ? -3.115 -8.914 -10.883 1 97.69 58 VAL B C 1
ATOM 3250 O O . VAL B 1 58 ? -2.686 -9.992 -10.469 1 97.69 58 VAL B O 1
ATOM 3253 N N . ASN B 1 59 ? -2.357 -7.855 -11.055 1 97.88 59 ASN B N 1
ATOM 3254 C CA . ASN B 1 59 ? -0.913 -7.938 -10.859 1 97.88 59 ASN B CA 1
ATOM 3255 C C . ASN B 1 59 ? -0.486 -7.285 -9.547 1 97.88 59 ASN B C 1
ATOM 3257 O O . ASN B 1 59 ? -0.726 -6.098 -9.336 1 97.88 59 ASN B O 1
ATOM 3261 N N . GLY B 1 60 ? 0.193 -8.047 -8.727 1 97.25 60 GLY B N 1
ATOM 3262 C CA . GLY B 1 60 ? 0.683 -7.477 -7.484 1 97.25 60 GLY B CA 1
ATOM 3263 C C . GLY B 1 60 ? 1.491 -6.211 -7.688 1 97.25 60 GLY B C 1
ATOM 3264 O O . GLY B 1 60 ? 2.428 -6.188 -8.492 1 97.25 60 GLY B O 1
ATOM 3265 N N . THR B 1 61 ? 1.134 -5.137 -6.977 1 98.38 61 THR B N 1
ATOM 3266 C CA . THR B 1 61 ? 1.878 -3.883 -6.988 1 98.38 61 THR B CA 1
ATOM 3267 C C . THR B 1 61 ? 3.289 -4.082 -6.441 1 98.38 61 THR B C 1
ATOM 3269 O O . THR B 1 61 ? 3.48 -4.789 -5.449 1 98.38 61 THR B O 1
ATOM 3272 N N . ARG B 1 62 ? 4.285 -3.396 -7.191 1 98.44 62 ARG B N 1
ATOM 3273 C CA . ARG B 1 62 ? 5.676 -3.658 -6.832 1 98.44 62 ARG B CA 1
ATOM 3274 C C . ARG B 1 62 ? 6.598 -2.582 -7.395 1 98.44 62 ARG B C 1
ATOM 3276 O O . ARG B 1 62 ? 6.227 -1.867 -8.328 1 98.44 62 ARG B O 1
ATOM 3283 N N . PHE B 1 63 ? 7.719 -2.467 -6.805 1 96.88 63 PHE B N 1
ATOM 3284 C CA . PHE B 1 63 ? 8.867 -1.827 -7.445 1 96.88 63 PHE B CA 1
ATOM 3285 C C . PHE B 1 63 ? 10.141 -2.615 -7.176 1 96.88 63 PHE B C 1
ATOM 3287 O O . PHE B 1 63 ? 10.172 -3.488 -6.309 1 96.88 63 PHE B O 1
ATOM 3294 N N . GLY B 1 64 ? 11.172 -2.348 -8.047 1 97.56 64 GLY B N 1
ATOM 3295 C CA . GLY B 1 64 ? 12.398 -3.102 -7.898 1 97.56 64 GLY B CA 1
ATOM 3296 C C . GLY B 1 64 ? 13.594 -2.439 -8.562 1 97.56 64 GLY B C 1
ATOM 3297 O O . GLY B 1 64 ? 13.453 -1.4 -9.211 1 97.56 64 GLY B O 1
ATOM 3298 N N . LEU B 1 65 ? 14.695 -2.967 -8.188 1 97.75 65 LEU B N 1
ATOM 3299 C CA . LEU B 1 65 ? 15.984 -2.652 -8.805 1 97.75 65 LEU B CA 1
ATOM 3300 C C . LEU B 1 65 ? 16.578 -3.887 -9.469 1 97.75 65 LEU B C 1
ATOM 3302 O O . LEU B 1 65 ? 16.578 -4.977 -8.891 1 97.75 65 LEU B O 1
ATOM 3306 N N . ARG B 1 66 ? 16.969 -3.701 -10.648 1 98.06 66 ARG B N 1
ATOM 3307 C CA . ARG B 1 66 ? 17.719 -4.777 -11.289 1 98.06 66 ARG B CA 1
ATOM 3308 C C . ARG B 1 66 ? 18.984 -4.246 -11.953 1 98.06 66 ARG B C 1
ATOM 3310 O O . ARG B 1 66 ? 19.016 -3.104 -12.406 1 98.06 66 ARG B O 1
ATOM 3317 N N . GLY B 1 67 ? 20.047 -5.113 -11.922 1 97.56 67 GLY B N 1
ATOM 3318 C CA . GLY B 1 67 ? 21.312 -4.707 -12.484 1 97.56 67 GLY B CA 1
ATOM 3319 C C . GLY B 1 67 ? 22.047 -5.836 -13.188 1 97.56 67 GLY B C 1
ATOM 3320 O O . GLY B 1 67 ? 21.812 -7.012 -12.891 1 97.56 67 GLY B O 1
ATOM 3321 N N . THR B 1 68 ? 22.766 -5.402 -14.164 1 96.75 68 THR B N 1
ATOM 3322 C CA . THR B 1 68 ? 23.672 -6.309 -14.852 1 96.75 68 THR B CA 1
ATOM 3323 C C . THR B 1 68 ? 25.047 -5.664 -15.039 1 96.75 68 THR B C 1
ATOM 3325 O O . THR B 1 68 ? 25.141 -4.438 -15.125 1 96.75 68 THR B O 1
ATOM 3328 N N . GLU B 1 69 ? 26.016 -6.473 -14.914 1 97.19 69 GLU B N 1
ATOM 3329 C CA . GLU B 1 69 ? 27.391 -6.066 -15.203 1 97.19 69 GLU B CA 1
ATOM 3330 C C . GLU B 1 69 ? 28.078 -7.066 -16.125 1 97.19 69 GLU B C 1
ATOM 3332 O O . GLU B 1 69 ? 28.172 -8.258 -15.812 1 97.19 69 GLU B O 1
ATOM 3337 N N . ASP B 1 70 ? 28.562 -6.527 -17.234 1 96.19 70 ASP B N 1
ATOM 3338 C CA . ASP B 1 70 ? 29.359 -7.367 -18.125 1 96.19 70 ASP B CA 1
ATOM 3339 C C . ASP B 1 70 ? 30.734 -7.668 -17.531 1 96.19 70 ASP B C 1
ATOM 3341 O O . ASP B 1 70 ? 31.469 -6.75 -17.172 1 96.19 70 ASP B O 1
ATOM 3345 N N . LEU B 1 71 ? 31.062 -8.945 -17.453 1 96.12 71 LEU B N 1
ATOM 3346 C CA . LEU B 1 71 ? 32.344 -9.344 -16.844 1 96.12 71 LEU B CA 1
ATOM 3347 C C . LEU B 1 71 ? 33.344 -9.789 -17.922 1 96.12 71 LEU B C 1
ATOM 3349 O O . LEU B 1 71 ? 34.438 -10.188 -17.594 1 96.12 71 LEU B O 1
ATOM 3353 N N . GLY B 1 72 ? 32.875 -9.758 -19.125 1 95.06 72 GLY B N 1
ATOM 3354 C CA . GLY B 1 72 ? 33.719 -10.172 -20.234 1 95.06 72 GLY B CA 1
ATOM 3355 C C . GLY B 1 72 ? 33.531 -11.641 -20.594 1 95.06 72 GLY B C 1
ATOM 3356 O O . GLY B 1 72 ? 33.156 -12.453 -19.734 1 95.06 72 GLY B O 1
ATOM 3357 N N . GLY B 1 73 ? 33.781 -12.039 -21.922 1 96 73 GLY B N 1
ATOM 3358 C CA . GLY B 1 73 ? 33.75 -13.414 -22.391 1 96 73 GLY B CA 1
ATOM 3359 C C . GLY B 1 73 ? 32.375 -14.016 -22.391 1 96 73 GLY B C 1
ATOM 3360 O O . GLY B 1 73 ? 32.219 -15.242 -22.281 1 96 73 GLY B O 1
ATOM 3361 N N . GLY B 1 74 ? 31.359 -13.242 -22.406 1 95.94 74 GLY B N 1
ATOM 3362 C CA . GLY B 1 74 ? 30 -13.734 -22.422 1 95.94 74 GLY B CA 1
ATOM 3363 C C . GLY B 1 74 ? 29.422 -13.953 -21.031 1 95.94 74 GLY B C 1
ATOM 3364 O O . GLY B 1 74 ? 28.297 -14.422 -20.875 1 95.94 74 GLY B O 1
ATOM 3365 N N . LEU B 1 75 ? 30.141 -13.602 -20.031 1 96.69 75 LEU B N 1
ATOM 3366 C CA . LEU B 1 75 ? 29.719 -13.727 -18.641 1 96.69 75 LEU B CA 1
ATOM 3367 C C . LEU B 1 75 ? 29.219 -12.391 -18.094 1 96.69 75 LEU B C 1
ATOM 3369 O O . LEU B 1 75 ? 29.812 -11.344 -18.359 1 96.69 75 LEU B O 1
ATOM 3373 N N . LYS B 1 76 ? 28.125 -12.508 -17.391 1 97.62 76 LYS B N 1
ATOM 3374 C CA . LYS B 1 76 ? 27.547 -11.312 -16.781 1 97.62 76 LYS B CA 1
ATOM 3375 C C . LYS B 1 76 ? 27.172 -11.586 -15.32 1 97.62 76 LYS B C 1
ATOM 3377 O O . LYS B 1 76 ? 26.703 -12.68 -14.992 1 97.62 76 LYS B O 1
ATOM 3382 N N . ALA B 1 77 ? 27.375 -10.594 -14.453 1 98.38 77 ALA B N 1
ATOM 3383 C CA . ALA B 1 77 ? 26.766 -10.578 -13.133 1 98.38 77 ALA B CA 1
ATOM 3384 C C . ALA B 1 77 ? 25.375 -9.922 -13.18 1 98.38 77 ALA B C 1
ATOM 3386 O O . ALA B 1 77 ? 25.141 -9.016 -13.977 1 98.38 77 ALA B O 1
ATOM 3387 N N . LEU B 1 78 ? 24.562 -10.438 -12.352 1 98.5 78 LEU B N 1
ATOM 3388 C CA . LEU B 1 78 ? 23.234 -9.82 -12.305 1 98.5 78 LEU B CA 1
ATOM 3389 C C . LEU B 1 78 ? 22.656 -9.875 -10.898 1 98.5 78 LEU B C 1
ATOM 3391 O O . LEU B 1 78 ? 23.109 -10.664 -10.062 1 98.5 78 LEU B O 1
ATOM 3395 N N . PHE B 1 79 ? 21.688 -8.945 -10.633 1 98.62 79 PHE B N 1
ATOM 3396 C CA . PHE B 1 79 ? 20.875 -9.016 -9.422 1 98.62 79 PHE B CA 1
ATOM 3397 C C . PHE B 1 79 ? 19.469 -8.492 -9.68 1 98.62 79 PHE B C 1
ATOM 3399 O O . PHE B 1 79 ? 19.25 -7.734 -10.625 1 98.62 79 PHE B O 1
ATOM 3406 N N . VAL B 1 80 ? 18.562 -9.016 -8.883 1 98.69 80 VAL B N 1
ATOM 3407 C CA . VAL B 1 80 ? 17.203 -8.492 -8.844 1 98.69 80 VAL B CA 1
ATOM 3408 C C . VAL B 1 80 ? 16.75 -8.312 -7.395 1 98.69 80 VAL B C 1
ATOM 3410 O O . VAL B 1 80 ? 16.906 -9.234 -6.578 1 98.69 80 VAL B O 1
ATOM 3413 N N . LEU B 1 81 ? 16.328 -7.129 -7.043 1 98.81 81 LEU B N 1
ATOM 3414 C CA . LEU B 1 81 ? 15.648 -6.773 -5.805 1 98.81 81 LEU B CA 1
ATOM 3415 C C . LEU B 1 81 ? 14.258 -6.227 -6.09 1 98.81 81 LEU B C 1
ATOM 3417 O O . LEU B 1 81 ? 14.117 -5.176 -6.719 1 98.81 81 LEU B O 1
ATOM 3421 N N . GLU B 1 82 ? 13.258 -6.98 -5.676 1 98.69 82 GLU B N 1
ATOM 3422 C CA . GLU B 1 82 ? 11.891 -6.57 -5.973 1 98.69 82 GLU B CA 1
ATOM 3423 C C . GLU B 1 82 ? 11 -6.688 -4.738 1 98.69 82 GLU B C 1
ATOM 3425 O O . GLU B 1 82 ? 10.992 -7.719 -4.066 1 98.69 82 GLU B O 1
ATOM 3430 N N . ASN B 1 83 ? 10.312 -5.625 -4.488 1 97.62 83 ASN B N 1
ATOM 3431 C CA . ASN B 1 83 ? 9.375 -5.594 -3.371 1 97.62 83 ASN B CA 1
ATOM 3432 C C . ASN B 1 83 ? 7.945 -5.855 -3.83 1 97.62 83 ASN B C 1
ATOM 3434 O O . ASN B 1 83 ? 7.668 -5.875 -5.031 1 97.62 83 ASN B O 1
ATOM 3438 N N . GLY B 1 84 ? 7.074 -6.184 -2.904 1 97.81 84 GLY B N 1
ATOM 3439 C CA . GLY B 1 84 ? 5.629 -6.031 -3.004 1 97.81 84 GLY B CA 1
ATOM 3440 C C . GLY B 1 84 ? 5.059 -5.078 -1.97 1 97.81 84 GLY B C 1
ATOM 3441 O O . GLY B 1 84 ? 5.43 -5.133 -0.796 1 97.81 84 GLY B O 1
ATOM 3442 N N . PHE B 1 85 ? 4.199 -4.125 -2.475 1 98 85 PHE B N 1
ATOM 3443 C CA . PHE B 1 85 ? 3.564 -3.23 -1.515 1 98 85 PHE B CA 1
ATOM 3444 C C . PHE B 1 85 ? 2.084 -3.059 -1.831 1 98 85 PHE B C 1
ATOM 3446 O O . PHE B 1 85 ? 1.615 -3.49 -2.887 1 98 85 PHE B O 1
ATOM 3453 N N . ASN B 1 86 ? 1.392 -2.502 -0.85 1 98 86 ASN B N 1
ATOM 3454 C CA . ASN B 1 86 ? -0.03 -2.209 -0.998 1 98 86 ASN B CA 1
ATOM 3455 C C . ASN B 1 86 ? -0.272 -0.732 -1.29 1 98 86 ASN B C 1
ATOM 3457 O O . ASN B 1 86 ? 0.007 0.125 -0.45 1 98 86 ASN B O 1
ATOM 3461 N N . VAL B 1 87 ? -0.805 -0.483 -2.371 1 98 87 VAL B N 1
ATOM 3462 C CA . VAL B 1 87 ? -1.045 0.901 -2.768 1 98 87 VAL B CA 1
ATOM 3463 C C . VAL B 1 87 ? -2.225 1.467 -1.981 1 98 87 VAL B C 1
ATOM 3465 O O . VAL B 1 87 ? -2.312 2.678 -1.767 1 98 87 VAL B O 1
ATOM 3468 N N . GLU B 1 88 ? -3.115 0.642 -1.534 1 96.81 88 GLU B N 1
ATOM 3469 C CA . GLU B 1 88 ? -4.32 1.099 -0.849 1 96.81 88 GLU B CA 1
ATOM 3470 C C . GLU B 1 88 ? -3.994 1.641 0.54 1 96.81 88 GLU B C 1
ATOM 3472 O O . GLU B 1 88 ? -4.738 2.461 1.083 1 96.81 88 GLU B O 1
ATOM 3477 N N . ASN B 1 89 ? -2.82 1.145 1.113 1 97.62 89 ASN B N 1
ATOM 3478 C CA . ASN B 1 89 ? -2.576 1.56 2.49 1 97.62 89 ASN B CA 1
ATOM 3479 C C . ASN B 1 89 ? -1.089 1.772 2.756 1 97.62 89 ASN B C 1
ATOM 3481 O O . ASN B 1 89 ? -0.7 2.146 3.863 1 97.62 89 ASN B O 1
ATOM 3485 N N . GLY B 1 90 ? -0.216 1.479 1.788 1 97.94 90 GLY B N 1
ATOM 3486 C CA . GLY B 1 90 ? 1.2 1.807 1.847 1 97.94 90 GLY B CA 1
ATOM 3487 C C . GLY B 1 90 ? 2.033 0.73 2.516 1 97.94 90 GLY B C 1
ATOM 3488 O O . GLY B 1 90 ? 3.252 0.869 2.641 1 97.94 90 GLY B O 1
ATOM 3489 N N . LYS B 1 91 ? 1.488 -0.38 2.961 1 97.62 91 LYS B N 1
ATOM 3490 C CA . LYS B 1 91 ? 2.209 -1.413 3.699 1 97.62 91 LYS B CA 1
ATOM 3491 C C . LYS B 1 91 ? 3.035 -2.287 2.758 1 97.62 91 LYS B C 1
ATOM 3493 O O . LYS B 1 91 ? 2.674 -2.465 1.593 1 97.62 91 LYS B O 1
ATOM 3498 N N . LEU B 1 92 ? 4.066 -2.844 3.332 1 97.44 92 LEU B N 1
ATOM 3499 C CA . LEU B 1 92 ? 4.828 -3.879 2.643 1 97.44 92 LEU B CA 1
ATOM 3500 C C . LEU B 1 92 ? 4 -5.148 2.488 1 97.44 92 LEU B C 1
ATOM 3502 O O . LEU B 1 92 ? 3.223 -5.5 3.379 1 97.44 92 LEU B O 1
ATOM 3506 N N . GLY B 1 93 ? 4.23 -5.824 1.389 1 96.31 93 GLY B N 1
ATOM 3507 C CA . GLY B 1 93 ? 3.633 -7.133 1.167 1 96.31 93 GLY B CA 1
ATOM 3508 C C . GLY B 1 93 ? 4.508 -8.281 1.641 1 96.31 93 GLY B C 1
ATOM 3509 O O . GLY B 1 93 ? 5.52 -8.055 2.311 1 96.31 93 GLY B O 1
ATOM 3510 N N . GLN B 1 94 ? 4.012 -9.547 1.39 1 96.25 94 GLN B N 1
ATOM 3511 C CA . GLN B 1 94 ? 4.719 -10.789 1.666 1 96.25 94 GLN B CA 1
ATOM 3512 C C . GLN B 1 94 ? 5.176 -10.852 3.121 1 96.25 94 GLN B C 1
ATOM 3514 O O . GLN B 1 94 ? 6.336 -11.172 3.398 1 96.25 94 GLN B O 1
ATOM 3519 N N . ASP B 1 95 ? 4.301 -10.539 3.99 1 95.69 95 ASP B N 1
ATOM 3520 C CA . ASP B 1 95 ? 4.527 -10.617 5.43 1 95.69 95 ASP B CA 1
ATOM 3521 C C . ASP B 1 95 ? 5.574 -9.594 5.875 1 95.69 95 ASP B C 1
ATOM 3523 O O . ASP B 1 95 ? 6.457 -9.914 6.676 1 95.69 95 ASP B O 1
ATOM 3527 N N . GLY B 1 96 ? 5.559 -8.375 5.258 1 95.56 96 GLY B N 1
ATOM 3528 C CA . GLY B 1 96 ? 6.312 -7.227 5.73 1 95.56 96 GLY B CA 1
ATOM 3529 C C . GLY B 1 96 ? 7.742 -7.199 5.23 1 95.56 96 GLY B C 1
ATOM 3530 O O . GLY B 1 96 ? 8.594 -6.504 5.789 1 95.56 96 GLY B O 1
ATOM 3531 N N . ARG B 1 97 ? 8.039 -7.875 4.152 1 96.5 97 ARG B N 1
ATOM 3532 C CA . ARG B 1 97 ? 9.398 -7.949 3.643 1 96.5 97 ARG B CA 1
ATOM 3533 C C . ARG B 1 97 ? 9.711 -6.77 2.729 1 96.5 97 ARG B C 1
ATOM 3535 O O . ARG B 1 97 ? 8.875 -6.375 1.912 1 96.5 97 ARG B O 1
ATOM 3542 N N . LEU B 1 98 ? 10.938 -6.238 2.857 1 97.06 98 LEU B N 1
ATOM 3543 C CA . LEU B 1 98 ? 11.367 -5.164 1.967 1 97.06 98 LEU B CA 1
ATOM 3544 C C . LEU B 1 98 ? 11.414 -5.645 0.52 1 97.06 98 LEU B C 1
ATOM 3546 O O . LEU B 1 98 ? 10.789 -5.043 -0.359 1 97.06 98 LEU B O 1
ATOM 3550 N N . PHE B 1 99 ? 12.117 -6.664 0.299 1 98.25 99 PHE B N 1
ATOM 3551 C CA . PHE B 1 99 ? 12.148 -7.309 -1.008 1 98.25 99 PHE B CA 1
ATOM 3552 C C . PHE B 1 99 ? 11.508 -8.688 -0.946 1 98.25 99 PHE B C 1
ATOM 3554 O O . PHE B 1 99 ? 12.203 -9.703 -1.021 1 98.25 99 PHE B O 1
ATOM 3561 N N . GLY B 1 100 ? 10.188 -8.609 -0.881 1 97.81 100 GLY B N 1
ATOM 3562 C CA . GLY B 1 100 ? 9.422 -9.82 -0.616 1 97.81 100 GLY B CA 1
ATOM 3563 C C . GLY B 1 100 ? 9.227 -10.688 -1.846 1 97.81 100 GLY B C 1
ATOM 3564 O O . GLY B 1 100 ? 8.922 -11.875 -1.731 1 97.81 100 GLY B O 1
ATOM 3565 N N . ARG B 1 101 ? 9.414 -10.141 -3.01 1 98.19 101 ARG B N 1
ATOM 3566 C CA . ARG B 1 101 ? 9.172 -10.906 -4.227 1 98.19 101 ARG B CA 1
ATOM 3567 C C . ARG B 1 101 ? 10.445 -11.578 -4.723 1 98.19 101 ARG B C 1
ATOM 3569 O O . ARG B 1 101 ? 10.516 -12.805 -4.801 1 98.19 101 ARG B O 1
ATOM 3576 N N . PHE B 1 102 ? 11.453 -10.742 -4.977 1 98.62 102 PHE B N 1
ATOM 3577 C CA . PHE B 1 102 ? 12.742 -11.25 -5.41 1 98.62 102 PHE B CA 1
ATOM 3578 C C . PHE B 1 102 ? 13.875 -10.602 -4.625 1 98.62 102 PHE B C 1
ATOM 3580 O O . PHE B 1 102 ? 13.836 -9.398 -4.348 1 98.62 102 PHE B O 1
ATOM 3587 N N . ALA B 1 103 ? 14.867 -11.328 -4.277 1 98.88 103 ALA B N 1
ATOM 3588 C CA . ALA B 1 103 ? 16.156 -10.891 -3.734 1 98.88 103 ALA B CA 1
ATOM 3589 C C . ALA B 1 103 ? 17.25 -11.891 -4.059 1 98.88 103 ALA B C 1
ATOM 3591 O O . ALA B 1 103 ? 17.5 -12.82 -3.283 1 98.88 103 ALA B O 1
ATOM 3592 N N . TYR B 1 104 ? 17.906 -11.625 -5.234 1 98.88 104 TYR B N 1
ATOM 3593 C CA . TYR B 1 104 ? 18.922 -12.602 -5.602 1 98.88 104 TYR B CA 1
ATOM 3594 C C . TYR B 1 104 ? 20.031 -11.953 -6.422 1 98.88 104 TYR B C 1
ATOM 3596 O O . TYR B 1 104 ? 19.859 -10.852 -6.949 1 98.88 104 TYR B O 1
ATOM 3604 N N . VAL B 1 105 ? 21.062 -12.57 -6.438 1 98.81 105 VAL B N 1
ATOM 3605 C CA . VAL B 1 105 ? 22.234 -12.25 -7.25 1 98.81 105 VAL B CA 1
ATOM 3606 C C . VAL B 1 105 ? 22.688 -13.5 -8.008 1 98.81 105 VAL B C 1
ATOM 3608 O O . VAL B 1 105 ? 22.328 -14.617 -7.645 1 98.81 105 VAL B O 1
ATOM 3611 N N . GLY B 1 106 ? 23.406 -13.266 -9.164 1 98.75 106 GLY B N 1
ATOM 3612 C CA . GLY B 1 106 ? 23.844 -14.445 -9.898 1 98.75 106 GLY B CA 1
ATOM 3613 C C . GLY B 1 106 ? 24.781 -14.109 -11.039 1 98.75 106 GLY B C 1
ATOM 3614 O O . GLY B 1 106 ? 25.281 -12.984 -11.141 1 98.75 106 GLY B O 1
ATOM 3615 N N . LEU B 1 107 ? 25.062 -15.172 -11.766 1 98.69 107 LEU B N 1
ATOM 3616 C CA . LEU B 1 107 ? 25.875 -15.109 -12.969 1 98.69 107 LEU B CA 1
ATOM 3617 C C . LEU B 1 107 ? 25.141 -15.703 -14.164 1 98.69 107 LEU B C 1
ATOM 3619 O O . LEU B 1 107 ? 24.469 -16.719 -14.031 1 98.69 107 LEU B O 1
ATOM 3623 N N . SER B 1 108 ? 25.281 -15.008 -15.234 1 98.31 108 SER B N 1
ATOM 3624 C CA . SER B 1 108 ? 24.719 -15.492 -16.5 1 98.31 108 SER B CA 1
ATOM 3625 C C . SER B 1 108 ? 25.812 -15.672 -17.547 1 98.31 108 SER B C 1
ATOM 3627 O O . SER B 1 108 ? 26.719 -14.836 -17.672 1 98.31 108 SER B O 1
ATOM 3629 N N . ASP B 1 109 ? 25.656 -16.734 -18.281 1 98.06 109 ASP B N 1
ATOM 3630 C CA . ASP B 1 109 ? 26.578 -17.047 -19.359 1 98.06 109 ASP B CA 1
ATOM 3631 C C . ASP B 1 109 ? 25.828 -17.266 -20.672 1 98.06 109 ASP B C 1
ATOM 3633 O O . ASP B 1 109 ? 24.781 -17.922 -20.703 1 98.06 109 ASP B O 1
ATOM 3637 N N . ASP B 1 110 ? 26.406 -16.781 -21.719 1 95.88 110 ASP B N 1
ATOM 3638 C CA . ASP B 1 110 ? 25.75 -16.828 -23.016 1 95.88 110 ASP B CA 1
ATOM 3639 C C . ASP B 1 110 ? 25.656 -18.266 -23.531 1 95.88 110 ASP B C 1
ATOM 3641 O O . ASP B 1 110 ? 24.859 -18.562 -24.422 1 95.88 110 ASP B O 1
ATOM 3645 N N . ARG B 1 111 ? 26.5 -19.125 -23.078 1 95.31 111 ARG B N 1
ATOM 3646 C CA . ARG B 1 111 ? 26.547 -20.484 -23.594 1 95.31 111 ARG B CA 1
ATOM 3647 C C . ARG B 1 111 ? 25.766 -21.438 -22.688 1 95.31 111 ARG B C 1
ATOM 3649 O O . ARG B 1 111 ? 25.172 -22.406 -23.156 1 95.31 111 ARG B O 1
ATOM 3656 N N . PHE B 1 112 ? 25.672 -21.109 -21.344 1 96.38 112 PHE B N 1
ATOM 3657 C CA . PHE B 1 112 ? 25.312 -22.188 -20.438 1 96.38 112 PHE B CA 1
ATOM 3658 C C . PHE B 1 112 ? 24.031 -21.859 -19.672 1 96.38 112 PHE B C 1
ATOM 3660 O O . PHE B 1 112 ? 23.359 -22.766 -19.156 1 96.38 112 PHE B O 1
ATOM 3667 N N . GLY B 1 113 ? 23.766 -20.656 -19.516 1 98.5 113 GLY B N 1
ATOM 3668 C CA . GLY B 1 113 ? 22.578 -20.297 -18.75 1 98.5 113 GLY B CA 1
ATOM 3669 C C . GLY B 1 113 ? 22.859 -19.406 -17.562 1 98.5 113 GLY B C 1
ATOM 3670 O O . GLY B 1 113 ? 23.859 -18.672 -17.562 1 98.5 113 GLY B O 1
ATOM 3671 N N . THR B 1 114 ? 21.938 -19.391 -16.641 1 98.81 114 THR B N 1
ATOM 3672 C CA . THR B 1 114 ? 22.016 -18.469 -15.516 1 98.81 114 THR B CA 1
ATOM 3673 C C . THR B 1 114 ? 21.938 -19.234 -14.195 1 98.81 114 THR B C 1
ATOM 3675 O O . THR B 1 114 ? 21.109 -20.141 -14.039 1 98.81 114 THR B O 1
ATOM 3678 N N . LEU B 1 115 ? 22.812 -18.922 -13.281 1 98.88 115 LEU B N 1
ATOM 3679 C CA . LEU B 1 115 ? 22.812 -19.438 -11.914 1 98.88 115 LEU B CA 1
ATOM 3680 C C . LEU B 1 115 ? 22.594 -18.312 -10.914 1 98.88 115 LEU B C 1
ATOM 3682 O O . LEU B 1 115 ? 23.328 -17.312 -10.93 1 98.88 115 LEU B O 1
ATOM 3686 N N . THR B 1 116 ? 21.594 -18.469 -10.047 1 98.94 116 THR B N 1
ATOM 3687 C CA . THR B 1 116 ? 21.297 -17.438 -9.055 1 98.94 116 THR B CA 1
ATOM 3688 C C . THR B 1 116 ? 21.219 -18.031 -7.66 1 98.94 116 THR B C 1
ATOM 3690 O O . THR B 1 116 ? 21.031 -19.25 -7.508 1 98.94 116 THR B O 1
ATOM 3693 N N . ILE B 1 117 ? 21.328 -17.203 -6.633 1 98.88 117 ILE B N 1
ATOM 3694 C CA . ILE B 1 117 ? 21.109 -17.594 -5.242 1 98.88 117 ILE B CA 1
ATOM 3695 C C . ILE B 1 117 ? 20.328 -16.5 -4.52 1 98.88 117 ILE B C 1
ATOM 3697 O O . ILE B 1 117 ? 20.641 -15.305 -4.656 1 98.88 117 ILE B O 1
ATOM 3701 N N . GLY B 1 118 ? 19.312 -16.828 -3.84 1 98.81 118 GLY B N 1
ATOM 3702 C CA . GLY B 1 118 ? 18.469 -15.898 -3.104 1 98.81 118 GLY B CA 1
ATOM 3703 C C . GLY B 1 118 ? 17.016 -16.297 -3.102 1 98.81 118 GLY B C 1
ATOM 3704 O O . GLY B 1 118 ? 16.672 -17.469 -3.223 1 98.81 118 GLY B O 1
ATOM 3705 N N . ARG B 1 119 ? 16.172 -15.312 -2.822 1 98.69 119 ARG B N 1
ATOM 3706 C CA . ARG B 1 119 ? 14.719 -15.477 -2.789 1 98.69 119 ARG B CA 1
ATOM 3707 C C . ARG B 1 119 ? 14.117 -15.305 -4.18 1 98.69 119 ARG B C 1
ATOM 3709 O O . ARG B 1 119 ? 14.359 -14.289 -4.844 1 98.69 119 ARG B O 1
ATOM 3716 N N . GLN B 1 120 ? 13.391 -16.25 -4.582 1 98.12 120 GLN B N 1
ATOM 3717 C CA . GLN B 1 120 ? 12.875 -16.234 -5.949 1 98.12 120 GLN B CA 1
ATOM 3718 C C . GLN B 1 120 ? 11.773 -17.266 -6.129 1 98.12 120 GLN B C 1
ATOM 3720 O O . GLN B 1 120 ? 11.352 -17.906 -5.164 1 98.12 120 GLN B O 1
ATOM 3725 N N . TYR B 1 121 ? 11.156 -17.375 -7.344 1 98.44 121 TYR B N 1
ATOM 3726 C CA . TYR B 1 121 ? 10.062 -18.297 -7.613 1 98.44 121 TYR B CA 1
ATOM 3727 C C . TYR B 1 121 ? 10.586 -19.703 -7.895 1 98.44 121 TYR B C 1
ATOM 3729 O O . TYR B 1 121 ? 11.758 -19.875 -8.258 1 98.44 121 TYR B O 1
ATOM 3737 N N . ASP B 1 122 ? 9.75 -20.656 -7.695 1 98.62 122 ASP B N 1
ATOM 3738 C CA . ASP B 1 122 ? 10.117 -22.016 -8.055 1 98.62 122 ASP B CA 1
ATOM 3739 C C . ASP B 1 122 ? 9.977 -22.25 -9.555 1 98.62 122 ASP B C 1
ATOM 3741 O O . ASP B 1 122 ? 9.367 -21.453 -10.258 1 98.62 122 ASP B O 1
ATOM 3745 N N . SER B 1 123 ? 10.477 -23.375 -9.961 1 98.5 123 SER B N 1
ATOM 3746 C CA . SER B 1 123 ? 10.578 -23.641 -11.398 1 98.5 123 SER B CA 1
ATOM 3747 C C . SER B 1 123 ? 9.227 -24.062 -11.969 1 98.5 123 SER B C 1
ATOM 3749 O O . SER B 1 123 ? 9.008 -23.969 -13.18 1 98.5 123 SER B O 1
ATOM 3751 N N . LEU B 1 124 ? 8.336 -24.625 -11.164 1 98.5 124 LEU B N 1
ATOM 3752 C CA . LEU B 1 124 ? 6.973 -24.859 -11.633 1 98.5 124 LEU B CA 1
ATOM 3753 C C . LEU B 1 124 ? 6.32 -23.562 -12.086 1 98.5 124 LEU B C 1
ATOM 3755 O O . LEU B 1 124 ? 5.703 -23.5 -13.148 1 98.5 124 LEU B O 1
ATOM 3759 N N . VAL B 1 125 ? 6.496 -22.562 -11.328 1 98.31 125 VAL B N 1
ATOM 3760 C CA . VAL B 1 125 ? 5.973 -21.234 -11.656 1 98.31 125 VAL B CA 1
ATOM 3761 C C . VAL B 1 125 ? 6.648 -20.719 -12.922 1 98.31 125 VAL B C 1
ATOM 3763 O O . VAL B 1 125 ? 5.973 -20.266 -13.844 1 98.31 125 VAL B O 1
ATOM 3766 N N . ASP B 1 126 ? 7.953 -20.812 -12.984 1 98.19 126 ASP B N 1
ATOM 3767 C CA . ASP B 1 126 ? 8.711 -20.266 -14.102 1 98.19 126 ASP B CA 1
ATOM 3768 C C . ASP B 1 126 ? 8.227 -20.828 -15.438 1 98.19 126 ASP B C 1
ATOM 3770 O O . ASP B 1 126 ? 8.18 -20.109 -16.438 1 98.19 126 ASP B O 1
ATOM 3774 N N . PHE B 1 127 ? 7.883 -22.047 -15.422 1 98.62 127 PHE B N 1
ATOM 3775 C CA . PHE B 1 127 ? 7.75 -22.703 -16.719 1 98.62 127 PHE B CA 1
ATOM 3776 C C . PHE B 1 127 ? 6.285 -22.969 -17.031 1 98.62 127 PHE B C 1
ATOM 3778 O O . PHE B 1 127 ? 5.871 -22.906 -18.188 1 98.62 127 PHE B O 1
ATOM 3785 N N . VAL B 1 128 ? 5.449 -23.234 -16.031 1 98.69 128 VAL B N 1
ATOM 3786 C CA . VAL B 1 128 ? 4.086 -23.672 -16.312 1 98.69 128 VAL B CA 1
ATOM 3787 C C . VAL B 1 128 ? 3.127 -22.484 -16.188 1 98.69 128 VAL B C 1
ATOM 3789 O O . VAL B 1 128 ? 2.188 -22.359 -16.984 1 98.69 128 VAL B O 1
ATOM 3792 N N . ALA B 1 129 ? 3.328 -21.594 -15.273 1 98.06 129 ALA B N 1
ATOM 3793 C CA . ALA B 1 129 ? 2.414 -20.484 -15.008 1 98.06 129 ALA B CA 1
ATOM 3794 C C . ALA B 1 129 ? 2.182 -19.656 -16.266 1 98.06 129 ALA B C 1
ATOM 3796 O O . ALA B 1 129 ? 1.063 -19.203 -16.531 1 98.06 129 ALA B O 1
ATOM 3797 N N . PRO B 1 130 ? 3.236 -19.422 -17.125 1 97.5 130 PRO B N 1
ATOM 3798 C CA . PRO B 1 130 ? 3.031 -18.594 -18.312 1 97.5 130 PRO B CA 1
ATOM 3799 C C . PRO B 1 130 ? 1.977 -19.156 -19.25 1 97.5 130 PRO B C 1
ATOM 3801 O O . PRO B 1 130 ? 1.47 -18.438 -20.125 1 97.5 130 PRO B O 1
ATOM 3804 N N . LEU B 1 131 ? 1.661 -20.406 -19.109 1 98.12 131 LEU B N 1
ATOM 3805 C CA . LEU B 1 131 ? 0.696 -21.047 -19.984 1 98.12 131 LEU B CA 1
ATOM 3806 C C . LEU B 1 131 ? -0.702 -21.016 -19.375 1 98.12 131 LEU B C 1
ATOM 3808 O O . LEU B 1 131 ? -1.683 -21.344 -20.062 1 98.12 131 LEU B O 1
ATOM 3812 N N . SER B 1 132 ? -0.801 -20.656 -18.141 1 98 132 SER B N 1
ATOM 3813 C CA . SER B 1 132 ? -2.055 -20.656 -17.391 1 98 132 SER B CA 1
ATOM 3814 C C . SER B 1 132 ? -2.691 -19.266 -17.391 1 98 132 SER B C 1
ATOM 3816 O O . SER B 1 132 ? -2.059 -18.281 -17.781 1 98 132 SER B O 1
ATOM 3818 N N . ALA B 1 133 ? -3.945 -19.25 -16.969 1 96.25 133 ALA B N 1
ATOM 3819 C CA . ALA B 1 133 ? -4.637 -17.984 -16.781 1 96.25 133 ALA B CA 1
ATOM 3820 C C . ALA B 1 133 ? -3.977 -17.156 -15.688 1 96.25 133 ALA B C 1
ATOM 3822 O O . ALA B 1 133 ? -4.195 -15.945 -15.602 1 96.25 133 ALA B O 1
ATOM 3823 N N . THR B 1 134 ? -3.203 -17.797 -14.883 1 94.38 134 THR B N 1
ATOM 3824 C CA . THR B 1 134 ? -2.525 -17.094 -13.805 1 94.38 134 THR B CA 1
ATOM 3825 C C . THR B 1 134 ? -1.273 -16.391 -14.32 1 94.38 134 THR B C 1
ATOM 3827 O O . THR B 1 134 ? -0.542 -15.758 -13.555 1 94.38 134 THR B O 1
ATOM 3830 N N . ALA B 1 135 ? -1.04 -16.469 -15.57 1 90.75 135 ALA B N 1
ATOM 3831 C CA . ALA B 1 135 ? 0.096 -15.766 -16.156 1 90.75 135 ALA B CA 1
ATOM 3832 C C . ALA B 1 135 ? 0.019 -14.266 -15.852 1 90.75 135 ALA B C 1
ATOM 3834 O O . ALA B 1 135 ? -1.064 -13.68 -15.875 1 90.75 135 ALA B O 1
ATOM 3835 N N . GLY B 1 136 ? 1.186 -13.617 -15.664 1 90.06 136 GLY B N 1
ATOM 3836 C CA . GLY B 1 136 ? 1.264 -12.188 -15.414 1 90.06 136 GLY B CA 1
ATOM 3837 C C . GLY B 1 136 ? 0.646 -11.352 -16.516 1 90.06 136 GLY B C 1
ATOM 3838 O O . GLY B 1 136 ? 0.21 -10.219 -16.281 1 90.06 136 GLY B O 1
ATOM 3839 N N . THR B 1 137 ? 0.603 -11.812 -17.641 1 87.62 137 THR B N 1
ATOM 3840 C CA . THR B 1 137 ? 0.073 -11.102 -18.797 1 87.62 137 THR B CA 1
ATOM 3841 C C . THR B 1 137 ? -1.421 -11.367 -18.969 1 87.62 137 THR B C 1
ATOM 3843 O O . THR B 1 137 ? -2.018 -10.992 -19.984 1 87.62 137 THR B O 1
ATOM 3846 N N . PHE B 1 138 ? -1.994 -12.047 -18.031 1 93.94 138 PHE B N 1
ATOM 3847 C CA . PHE B 1 138 ? -3.4 -12.43 -18.062 1 93.94 138 PHE B CA 1
ATOM 3848 C C . PHE B 1 138 ? -4.078 -12.117 -16.734 1 93.94 138 PHE B C 1
ATOM 3850 O O . PHE B 1 138 ? -4.09 -10.969 -16.297 1 93.94 138 PHE B O 1
ATOM 3857 N N . GLY B 1 139 ? -4.68 -13.07 -16.125 1 95.38 139 GLY B N 1
ATOM 3858 C CA . GLY B 1 139 ? -5.441 -12.797 -14.914 1 95.38 139 GLY B CA 1
ATOM 3859 C C . GLY B 1 139 ? -4.598 -12.844 -13.648 1 95.38 139 GLY B C 1
ATOM 3860 O O . GLY B 1 139 ? -4.992 -12.312 -12.609 1 95.38 139 GLY B O 1
ATOM 3861 N N . ASP B 1 140 ? -3.408 -13.445 -13.805 1 96.25 140 ASP B N 1
ATOM 3862 C CA . ASP B 1 140 ? -2.443 -13.492 -12.711 1 96.25 140 ASP B CA 1
ATOM 3863 C C . ASP B 1 140 ? -3.121 -13.859 -11.398 1 96.25 140 ASP B C 1
ATOM 3865 O O . ASP B 1 140 ? -3.77 -14.906 -11.297 1 96.25 140 ASP B O 1
ATOM 3869 N N . ALA B 1 141 ? -3.176 -13.031 -10.406 1 96.56 141 ALA B N 1
ATOM 3870 C CA . ALA B 1 141 ? -3.621 -13.359 -9.055 1 96.56 141 ALA B CA 1
ATOM 3871 C C . ALA B 1 141 ? -5.113 -13.68 -9.031 1 96.56 141 ALA B C 1
ATOM 3873 O O . ALA B 1 141 ? -5.543 -14.609 -8.344 1 96.56 141 ALA B O 1
ATOM 3874 N N . SER B 1 142 ? -5.914 -12.977 -9.766 1 96.69 142 SER B N 1
ATOM 3875 C CA . SER B 1 142 ? -7.363 -13.141 -9.711 1 96.69 142 SER B CA 1
ATOM 3876 C C . SER B 1 142 ? -7.793 -14.477 -10.312 1 96.69 142 SER B C 1
ATOM 3878 O O . SER B 1 142 ? -8.812 -15.039 -9.914 1 96.69 142 SER B O 1
ATOM 3880 N N . PHE B 1 143 ? -6.996 -15.016 -11.195 1 98.19 143 PHE B N 1
ATOM 3881 C CA . PHE B 1 143 ? -7.383 -16.219 -11.914 1 98.19 143 PHE B CA 1
ATOM 3882 C C . PHE B 1 143 ? -6.676 -17.453 -11.344 1 98.19 143 PHE B C 1
ATOM 3884 O O . PHE B 1 143 ? -6.633 -18.5 -11.977 1 98.19 143 PHE B O 1
ATOM 3891 N N . ALA B 1 144 ? -6.125 -17.281 -10.203 1 98.12 144 ALA B N 1
ATOM 3892 C CA . ALA B 1 144 ? -5.445 -18.406 -9.57 1 98.12 144 ALA B CA 1
ATOM 3893 C C . ALA B 1 144 ? -6.406 -19.578 -9.359 1 98.12 144 ALA B C 1
ATOM 3895 O O . ALA B 1 144 ? -7.605 -19.359 -9.156 1 98.12 144 ALA B O 1
ATOM 3896 N N . HIS B 1 145 ? -5.828 -20.812 -9.438 1 98.31 145 HIS B N 1
ATOM 3897 C CA . HIS B 1 145 ? -6.598 -21.953 -8.969 1 98.31 145 HIS B CA 1
ATOM 3898 C C . HIS B 1 145 ? -6.996 -21.781 -7.504 1 98.31 145 HIS B C 1
ATOM 3900 O O . HIS B 1 145 ? -6.352 -21.047 -6.762 1 98.31 145 HIS B O 1
ATOM 3906 N N . PRO B 1 146 ? -8.125 -22.453 -7.094 1 97.25 146 PRO B N 1
ATOM 3907 C CA . PRO B 1 146 ? -8.586 -22.281 -5.715 1 97.25 146 PRO B CA 1
ATOM 3908 C C . PRO B 1 146 ? -7.457 -22.422 -4.691 1 97.25 146 PRO B C 1
ATOM 3910 O O . PRO B 1 146 ? -6.719 -23.406 -4.719 1 97.25 146 PRO B O 1
ATOM 3913 N N . PHE B 1 147 ? -7.293 -21.375 -3.855 1 96.81 147 PHE B N 1
ATOM 3914 C CA . PHE B 1 147 ? -6.344 -21.328 -2.754 1 96.81 147 PHE B CA 1
ATOM 3915 C C . PHE B 1 147 ? -4.914 -21.25 -3.273 1 96.81 147 PHE B C 1
ATOM 3917 O O . PHE B 1 147 ? -3.959 -21.344 -2.5 1 96.81 147 PHE B O 1
ATOM 3924 N N . ASP B 1 148 ? -4.781 -21.109 -4.617 1 97.56 148 ASP B N 1
ATOM 3925 C CA . ASP B 1 148 ? -3.455 -21.297 -5.199 1 97.56 148 ASP B CA 1
ATOM 3926 C C . ASP B 1 148 ? -2.812 -22.578 -4.707 1 97.56 148 ASP B C 1
ATOM 3928 O O . ASP B 1 148 ? -1.651 -22.594 -4.293 1 97.56 148 ASP B O 1
ATOM 3932 N N . ASN B 1 149 ? -3.574 -23.641 -4.742 1 98.06 149 ASN B N 1
ATOM 3933 C CA . ASN B 1 149 ? -3.164 -24.891 -4.117 1 98.06 149 ASN B CA 1
ATOM 3934 C C . ASN B 1 149 ? -1.895 -25.453 -4.762 1 98.06 149 ASN B C 1
ATOM 3936 O O . ASN B 1 149 ? -1.16 -26.219 -4.133 1 98.06 149 ASN B O 1
ATOM 3940 N N . ASP B 1 150 ? -1.603 -25.125 -5.93 1 98.44 150 ASP B N 1
ATOM 3941 C CA . ASP B 1 150 ? -0.479 -25.672 -6.68 1 98.44 150 ASP B CA 1
ATOM 3942 C C . ASP B 1 150 ? 0.684 -24.688 -6.734 1 98.44 150 ASP B C 1
ATOM 3944 O O . ASP B 1 150 ? 1.706 -24.969 -7.367 1 98.44 150 ASP B O 1
ATOM 3948 N N . ASN B 1 151 ? 0.534 -23.484 -6.211 1 97.81 151 ASN B N 1
ATOM 3949 C CA . ASN B 1 151 ? 1.48 -22.375 -6.129 1 97.81 151 ASN B CA 1
ATOM 3950 C C . ASN B 1 151 ? 1.753 -21.781 -7.5 1 97.81 151 ASN B C 1
ATOM 3952 O O . ASN B 1 151 ? 2.744 -21.062 -7.684 1 97.81 151 ASN B O 1
ATOM 3956 N N . LEU B 1 152 ? 0.924 -22 -8.453 1 97.69 152 LEU B N 1
ATOM 3957 C CA . LEU B 1 152 ? 1.15 -21.438 -9.781 1 97.69 152 LEU B CA 1
ATOM 3958 C C . LEU B 1 152 ? 1.071 -19.922 -9.742 1 97.69 152 LEU B C 1
ATOM 3960 O O . LEU B 1 152 ? 1.63 -19.25 -10.609 1 97.69 152 LEU B O 1
ATOM 3964 N N . ASN B 1 153 ? 0.412 -19.406 -8.781 1 96.88 153 ASN B N 1
ATOM 3965 C CA . ASN B 1 153 ? 0.345 -17.953 -8.625 1 96.88 153 ASN B CA 1
ATOM 3966 C C . ASN B 1 153 ? 1.385 -17.453 -7.629 1 96.88 153 ASN B C 1
ATOM 3968 O O . ASN B 1 153 ? 1.3 -16.312 -7.16 1 96.88 153 ASN B O 1
ATOM 3972 N N . HIS B 1 154 ? 2.191 -18.266 -7.223 1 96.25 154 HIS B N 1
ATOM 3973 C CA . HIS B 1 154 ? 3.377 -17.922 -6.441 1 96.25 154 HIS B CA 1
ATOM 3974 C C . HIS B 1 154 ? 3 -17.219 -5.145 1 96.25 154 HIS B C 1
ATOM 3976 O O . HIS B 1 154 ? 3.559 -16.172 -4.82 1 96.25 154 HIS B O 1
ATOM 3982 N N . SER B 1 155 ? 2.002 -17.703 -4.504 1 93.88 155 SER B N 1
ATOM 3983 C CA . SER B 1 155 ? 1.703 -17.125 -3.193 1 93.88 155 SER B CA 1
ATOM 3984 C C . SER B 1 155 ? 2.781 -17.5 -2.176 1 93.88 155 SER B C 1
ATOM 3986 O O . SER B 1 155 ? 2.908 -16.844 -1.14 1 93.88 155 SER B O 1
ATOM 3988 N N . LEU B 1 156 ? 3.488 -18.578 -2.492 1 95.25 156 LEU B N 1
ATOM 3989 C CA . LEU B 1 156 ? 4.711 -18.922 -1.768 1 95.25 156 LEU B CA 1
ATOM 3990 C C . LEU B 1 156 ? 5.941 -18.641 -2.625 1 95.25 156 LEU B C 1
ATOM 3992 O O . LEU B 1 156 ? 6.039 -19.125 -3.754 1 95.25 156 LEU B O 1
ATOM 3996 N N . ARG B 1 157 ? 6.715 -17.859 -2.109 1 97.44 157 ARG B N 1
ATOM 3997 C CA . ARG B 1 157 ? 8.031 -17.641 -2.701 1 97.44 157 ARG B CA 1
ATOM 3998 C C . ARG B 1 157 ? 9.102 -18.438 -1.955 1 97.44 157 ARG B C 1
ATOM 4000 O O . ARG B 1 157 ? 8.898 -18.828 -0.802 1 97.44 157 ARG B O 1
ATOM 4007 N N . ILE B 1 158 ? 10.18 -18.656 -2.631 1 98.62 158 ILE B N 1
ATOM 4008 C CA . ILE B 1 158 ? 11.164 -19.578 -2.086 1 98.62 158 ILE B CA 1
ATOM 4009 C C . ILE B 1 158 ? 12.398 -18.812 -1.617 1 98.62 158 ILE B C 1
ATOM 4011 O O . ILE B 1 158 ? 13.023 -18.094 -2.404 1 98.62 158 ILE B O 1
ATOM 4015 N N . ASN B 1 159 ? 12.734 -18.984 -0.336 1 98.56 159 ASN B N 1
ATOM 4016 C CA . ASN B 1 159 ? 13.953 -18.438 0.258 1 98.56 159 ASN B CA 1
ATOM 4017 C C . ASN B 1 159 ? 15.133 -19.391 0.074 1 98.56 159 ASN B C 1
ATOM 4019 O O . ASN B 1 159 ? 14.945 -20.562 -0.225 1 98.56 159 ASN B O 1
ATOM 4023 N N . ASN B 1 160 ? 16.359 -18.875 0.272 1 98.5 160 ASN B N 1
ATOM 4024 C CA . ASN B 1 160 ? 17.562 -19.688 0.375 1 98.5 160 ASN B CA 1
ATOM 4025 C C . ASN B 1 160 ? 17.766 -20.562 -0.862 1 98.5 160 ASN B C 1
ATOM 4027 O O . ASN B 1 160 ? 18.172 -21.719 -0.751 1 98.5 160 ASN B O 1
ATOM 4031 N N . ALA B 1 161 ? 17.484 -20.094 -2 1 98.81 161 ALA B N 1
ATOM 4032 C CA . ALA B 1 161 ? 17.422 -20.969 -3.16 1 98.81 161 ALA B CA 1
ATOM 4033 C C . ALA B 1 161 ? 18.625 -20.781 -4.082 1 98.81 161 ALA B C 1
ATOM 4035 O O . ALA B 1 161 ? 18.984 -19.641 -4.387 1 98.81 161 ALA B O 1
ATOM 4036 N N . ILE B 1 162 ? 19.234 -21.828 -4.445 1 98.88 162 ILE B N 1
ATOM 4037 C CA . ILE B 1 162 ? 20.094 -21.859 -5.625 1 98.88 162 ILE B CA 1
ATOM 4038 C C . ILE B 1 162 ? 19.297 -22.359 -6.832 1 98.88 162 ILE B C 1
ATOM 4040 O O . ILE B 1 162 ? 18.625 -23.391 -6.762 1 98.88 162 ILE B O 1
ATOM 4044 N N . LYS B 1 163 ? 19.344 -21.578 -7.91 1 98.88 163 LYS B N 1
ATOM 4045 C CA . LYS B 1 163 ? 18.516 -21.906 -9.07 1 98.88 163 LYS B CA 1
ATOM 4046 C C . LYS B 1 163 ? 19.312 -21.781 -10.367 1 98.88 163 LYS B C 1
ATOM 4048 O O . LYS B 1 163 ? 20.047 -20.812 -10.562 1 98.88 163 LYS B O 1
ATOM 4053 N N . TYR B 1 164 ? 19.172 -22.766 -11.172 1 98.88 164 TYR B N 1
ATOM 4054 C CA . TYR B 1 164 ? 19.734 -22.766 -12.516 1 98.88 164 TYR B CA 1
ATOM 4055 C C . TYR B 1 164 ? 18.641 -22.703 -13.562 1 98.88 164 TYR B C 1
ATOM 4057 O O . TYR B 1 164 ? 17.609 -23.391 -13.438 1 98.88 164 TYR B O 1
ATOM 4065 N N . THR B 1 165 ? 18.781 -21.906 -14.562 1 98.88 165 THR B N 1
ATOM 4066 C CA . THR B 1 165 ? 17.938 -21.844 -15.75 1 98.88 165 THR B CA 1
ATOM 4067 C C . THR B 1 165 ? 18.781 -21.859 -17.016 1 98.88 165 THR B C 1
ATOM 4069 O O . THR B 1 165 ? 19.688 -21.047 -17.172 1 98.88 165 THR B O 1
ATOM 4072 N N . SER B 1 166 ? 18.469 -22.625 -17.984 1 98.81 166 SER B N 1
ATOM 4073 C CA . SER B 1 166 ? 19.234 -22.75 -19.203 1 98.81 166 SER B CA 1
ATOM 4074 C C . SER B 1 166 ? 18.922 -21.625 -20.188 1 98.81 166 SER B C 1
ATOM 4076 O O . SER B 1 166 ? 17.906 -20.938 -20.047 1 98.81 166 SER B O 1
ATOM 4078 N N . ASN B 1 167 ? 19.844 -21.469 -21.094 1 98.06 167 ASN B N 1
ATOM 4079 C CA . ASN B 1 167 ? 19.438 -20.734 -22.281 1 98.06 167 ASN B CA 1
ATOM 4080 C C . ASN B 1 167 ? 18.406 -21.516 -23.094 1 98.06 167 ASN B C 1
ATOM 4082 O O . ASN B 1 167 ? 18.031 -22.625 -22.734 1 98.06 167 ASN B O 1
ATOM 4086 N N . THR B 1 168 ? 17.938 -20.844 -24.109 1 97.88 168 THR B N 1
ATOM 4087 C CA . THR B 1 168 ? 17.047 -21.562 -25.016 1 97.88 168 THR B CA 1
ATOM 4088 C C . THR B 1 168 ? 17.828 -22.297 -26.094 1 97.88 168 THR B C 1
ATOM 4090 O O . THR B 1 168 ? 18.578 -21.672 -26.859 1 97.88 168 THR B O 1
ATOM 4093 N N . TYR B 1 169 ? 17.703 -23.609 -26.172 1 97.88 169 TYR B N 1
ATOM 4094 C CA . TYR B 1 169 ? 18.344 -24.438 -27.172 1 97.88 169 TYR B CA 1
ATOM 4095 C C . TYR B 1 169 ? 17.312 -25 -28.156 1 97.88 169 TYR B C 1
ATOM 4097 O O . TYR B 1 169 ? 16.688 -26.031 -27.875 1 97.88 169 TYR B O 1
ATOM 4105 N N . ALA B 1 170 ? 17.156 -24.469 -29.312 1 97.44 170 ALA B N 1
ATOM 4106 C CA . ALA B 1 170 ? 16.219 -24.891 -30.359 1 97.44 170 ALA B CA 1
ATOM 4107 C C . ALA B 1 170 ? 14.805 -25.031 -29.797 1 97.44 170 ALA B C 1
ATOM 4109 O O . ALA B 1 170 ? 14.156 -26.047 -29.984 1 97.44 170 ALA B O 1
ATOM 4110 N N . GLY B 1 171 ? 14.461 -24.078 -29 1 98 171 GLY B N 1
ATOM 4111 C CA . GLY B 1 171 ? 13.117 -24.031 -28.469 1 98 171 GLY B CA 1
ATOM 4112 C C . GLY B 1 171 ? 12.992 -24.656 -27.094 1 98 171 GLY B C 1
ATOM 4113 O O . GLY B 1 171 ? 12 -24.453 -26.391 1 98 171 GLY B O 1
ATOM 4114 N N . LEU B 1 172 ? 13.969 -25.438 -26.672 1 98.62 172 LEU B N 1
ATOM 4115 C CA . LEU B 1 172 ? 13.938 -26.109 -25.375 1 98.62 172 LEU B CA 1
ATOM 4116 C C . LEU B 1 172 ? 14.586 -25.25 -24.297 1 98.62 172 LEU B C 1
ATOM 4118 O O . LEU B 1 172 ? 15.688 -24.719 -24.5 1 98.62 172 LEU B O 1
ATOM 4122 N N . LYS B 1 173 ? 13.984 -25.031 -23.219 1 98.69 173 LYS B N 1
ATOM 4123 C CA . LYS B 1 173 ? 14.484 -24.391 -22 1 98.69 173 LYS B CA 1
ATOM 4124 C C . LYS B 1 173 ? 14.188 -25.234 -20.766 1 98.69 173 LYS B C 1
ATOM 4126 O O . LYS B 1 173 ? 13.125 -25.859 -20.672 1 98.69 173 LYS B O 1
ATOM 4131 N N . PHE B 1 174 ? 15.047 -25.312 -19.812 1 98.88 174 PHE B N 1
ATOM 4132 C CA . PHE B 1 174 ? 14.836 -26.109 -18.609 1 98.88 174 PHE B CA 1
ATOM 4133 C C . PHE B 1 174 ? 15.555 -25.5 -17.422 1 98.88 174 PHE B C 1
ATOM 4135 O O . PHE B 1 174 ? 16.406 -24.609 -17.594 1 98.88 174 PHE B O 1
ATOM 4142 N N . GLY B 1 175 ? 15.227 -25.906 -16.219 1 98.69 175 GLY B N 1
ATOM 4143 C CA . GLY B 1 175 ? 15.836 -25.375 -15.008 1 98.69 175 GLY B CA 1
ATOM 4144 C C . GLY B 1 175 ? 15.5 -26.172 -13.766 1 98.69 175 GLY B C 1
ATOM 4145 O O . GLY B 1 175 ? 14.68 -27.094 -13.82 1 98.69 175 GLY B O 1
ATOM 4146 N N . GLY B 1 176 ? 16.156 -25.844 -12.719 1 98.75 176 GLY B N 1
ATOM 4147 C CA . GLY B 1 176 ? 15.969 -26.453 -11.414 1 98.75 176 GLY B CA 1
ATOM 4148 C C . GLY B 1 176 ? 16.406 -25.562 -10.266 1 98.75 176 GLY B C 1
ATOM 4149 O O . GLY B 1 176 ? 17.156 -24.609 -10.461 1 98.75 176 GLY B O 1
ATOM 4150 N N . MET B 1 177 ? 15.867 -25.953 -9.109 1 98.75 177 MET B N 1
ATOM 4151 C CA . MET B 1 177 ? 16.094 -25.156 -7.914 1 98.75 177 MET B CA 1
ATOM 4152 C C . MET B 1 177 ? 16.172 -26.031 -6.668 1 98.75 177 MET B C 1
ATOM 4154 O O . MET B 1 177 ? 15.406 -26.984 -6.535 1 98.75 177 MET B O 1
ATOM 4158 N N . TYR B 1 178 ? 17.109 -25.719 -5.828 1 98.75 178 TYR B N 1
ATOM 4159 C CA . TYR B 1 178 ? 17.188 -26.297 -4.488 1 98.75 178 TYR B CA 1
ATOM 4160 C C . TYR B 1 178 ? 17.25 -25.203 -3.43 1 98.75 178 TYR B C 1
ATOM 4162 O O . TYR B 1 178 ? 18.078 -24.281 -3.525 1 98.75 178 TYR B O 1
ATOM 4170 N N . ALA B 1 179 ? 16.391 -25.328 -2.443 1 98.81 179 ALA B N 1
ATOM 4171 C CA . ALA B 1 179 ? 16.344 -24.344 -1.366 1 98.81 179 ALA B CA 1
ATOM 4172 C C . ALA B 1 179 ? 16.688 -24.984 -0.024 1 98.81 179 ALA B C 1
ATOM 4174 O O . ALA B 1 179 ? 16.094 -25.984 0.369 1 98.81 179 ALA B O 1
ATOM 4175 N N . MET B 1 180 ? 17.516 -24.344 0.675 1 98.31 180 MET B N 1
ATOM 4176 C CA . MET B 1 180 ? 18.109 -24.906 1.882 1 98.31 180 MET B CA 1
ATOM 4177 C C . MET B 1 180 ? 17.25 -24.641 3.102 1 98.31 180 MET B C 1
ATOM 4179 O O . MET B 1 180 ? 16.594 -23.594 3.182 1 98.31 180 MET B O 1
ATOM 4183 N N . SER B 1 181 ? 17.328 -25.547 4.023 1 97.31 181 SER B N 1
ATOM 4184 C CA . SER B 1 181 ? 16.594 -25.406 5.281 1 97.31 181 SER B CA 1
ATOM 4185 C C . SER B 1 181 ? 17.219 -24.344 6.172 1 97.31 181 SER B C 1
ATOM 4187 O O . SER B 1 181 ? 16.531 -23.75 7.016 1 97.31 181 SER B O 1
ATOM 4189 N N . ASN B 1 182 ? 18.453 -24.156 5.988 1 97.19 182 ASN B N 1
ATOM 4190 C CA . ASN B 1 182 ? 19.25 -23.328 6.887 1 97.19 182 ASN B CA 1
ATOM 4191 C C . ASN B 1 182 ? 19.109 -23.766 8.336 1 97.19 182 ASN B C 1
ATOM 4193 O O . ASN B 1 182 ? 19.078 -22.938 9.242 1 97.19 182 ASN B O 1
ATOM 4197 N N . SER B 1 183 ? 18.859 -24.984 8.57 1 95.38 183 SER B N 1
ATOM 4198 C CA . SER B 1 183 ? 18.734 -25.656 9.859 1 95.38 183 SER B CA 1
ATOM 4199 C C . SER B 1 183 ? 19.641 -26.859 9.945 1 95.38 183 SER B C 1
ATOM 4201 O O . SER B 1 183 ? 20.031 -27.422 8.922 1 95.38 183 SER B O 1
ATOM 4203 N N . THR B 1 184 ? 19.969 -27.188 11.203 1 94.75 184 THR B N 1
ATOM 4204 C CA . THR B 1 184 ? 20.75 -28.406 11.383 1 94.75 184 THR B CA 1
ATOM 4205 C C . THR B 1 184 ? 19.891 -29.641 11.055 1 94.75 184 THR B C 1
ATOM 4207 O O . THR B 1 184 ? 20.438 -30.719 10.812 1 94.75 184 THR B O 1
ATOM 4210 N N . ASP B 1 185 ? 18.656 -29.391 11.188 1 93.06 185 ASP B N 1
ATOM 4211 C CA . ASP B 1 185 ? 17.766 -30.406 10.648 1 93.06 185 ASP B CA 1
ATOM 4212 C C . ASP B 1 185 ? 17.578 -30.234 9.141 1 93.06 185 ASP B C 1
ATOM 4214 O O . ASP B 1 185 ? 16.594 -29.641 8.695 1 93.06 185 ASP B O 1
ATOM 4218 N N . PHE B 1 186 ? 18.344 -30.844 8.383 1 91.44 186 PHE B N 1
ATOM 4219 C CA . PHE B 1 186 ? 18.562 -30.625 6.961 1 91.44 186 PHE B CA 1
ATOM 4220 C C . PHE B 1 186 ? 17.266 -30.828 6.176 1 91.44 186 PHE B C 1
ATOM 4222 O O . PHE B 1 186 ? 17.078 -30.234 5.117 1 91.44 186 PHE B O 1
ATOM 4229 N N . ALA B 1 187 ? 16.406 -31.609 6.691 1 90.94 187 ALA B N 1
ATOM 4230 C CA . ALA B 1 187 ? 15.266 -32.062 5.891 1 90.94 187 ALA B CA 1
ATOM 4231 C C . ALA B 1 187 ? 14.031 -31.203 6.168 1 90.94 187 ALA B C 1
ATOM 4233 O O . ALA B 1 187 ? 13.008 -31.344 5.496 1 90.94 187 ALA B O 1
ATOM 4234 N N . THR B 1 188 ? 14.242 -30.297 7.078 1 92.81 188 THR B N 1
ATOM 4235 C CA . THR B 1 188 ? 13.062 -29.516 7.414 1 92.81 188 THR B CA 1
ATOM 4236 C C . THR B 1 188 ? 13.008 -28.234 6.578 1 92.81 188 THR B C 1
ATOM 4238 O O . THR B 1 188 ? 14.047 -27.656 6.246 1 92.81 188 THR B O 1
ATOM 4241 N N . ASN B 1 189 ? 11.82 -27.844 6.211 1 97.19 189 ASN B N 1
ATOM 4242 C CA . ASN B 1 189 ? 11.555 -26.609 5.48 1 97.19 189 ASN B CA 1
ATOM 4243 C C . ASN B 1 189 ? 12.562 -26.406 4.355 1 97.19 189 ASN B C 1
ATOM 4245 O O . ASN B 1 189 ? 13.195 -25.344 4.273 1 97.19 189 ASN B O 1
ATOM 4249 N N . ARG B 1 190 ? 12.766 -27.297 3.584 1 98.31 190 ARG B N 1
ATOM 4250 C CA . ARG B 1 190 ? 13.547 -27.266 2.352 1 98.31 190 ARG B CA 1
ATOM 4251 C C . ARG B 1 190 ? 12.656 -27.484 1.132 1 98.31 190 ARG B C 1
ATOM 4253 O O . ARG B 1 190 ? 11.523 -27.953 1.257 1 98.31 190 ARG B O 1
ATOM 4260 N N . ALA B 1 191 ? 13.18 -27.125 -0.051 1 98.69 191 ALA B N 1
ATOM 4261 C CA . ALA B 1 191 ? 12.367 -27.266 -1.257 1 98.69 191 ALA B CA 1
ATOM 4262 C C . ALA B 1 191 ? 13.227 -27.609 -2.467 1 98.69 191 ALA B C 1
ATOM 4264 O O . ALA B 1 191 ? 14.422 -27.297 -2.49 1 98.69 191 ALA B O 1
ATOM 4265 N N . TYR B 1 192 ? 12.734 -28.219 -3.355 1 98.06 192 TYR B N 1
ATOM 4266 C CA . TYR B 1 192 ? 13.352 -28.359 -4.668 1 98.06 192 TYR B CA 1
ATOM 4267 C C . TYR B 1 192 ? 12.297 -28.312 -5.77 1 98.06 192 TYR B C 1
ATOM 4269 O O . TYR B 1 192 ? 11.125 -28.609 -5.531 1 98.06 192 TYR B O 1
ATOM 4277 N N . SER B 1 193 ? 12.609 -27.953 -6.91 1 98.88 193 SER B N 1
ATOM 4278 C CA . SER B 1 193 ? 11.734 -27.734 -8.055 1 98.88 193 SER B CA 1
ATOM 4279 C C . SER B 1 193 ? 12.492 -27.891 -9.367 1 98.88 193 SER B C 1
ATOM 4281 O O . SER B 1 193 ? 13.695 -27.625 -9.438 1 98.88 193 SER B O 1
ATOM 4283 N N . PHE B 1 194 ? 11.742 -28.359 -10.375 1 98.75 194 PHE B N 1
ATOM 4284 C CA . PHE B 1 194 ? 12.266 -28.516 -11.727 1 98.75 194 PHE B CA 1
ATOM 4285 C C . PHE B 1 194 ? 11.211 -28.156 -12.766 1 98.75 194 PHE B C 1
ATOM 4287 O O . PHE B 1 194 ? 10.016 -28.203 -12.477 1 98.75 194 PHE B O 1
ATOM 4294 N N . GLY B 1 195 ? 11.656 -27.797 -13.953 1 98.88 195 GLY B N 1
ATOM 4295 C CA . GLY B 1 195 ? 10.727 -27.562 -15.047 1 98.88 195 GLY B CA 1
ATOM 4296 C C . GLY B 1 195 ? 11.406 -27.453 -16.391 1 98.88 195 GLY B C 1
ATOM 4297 O O . GLY B 1 195 ? 12.633 -27.359 -16.484 1 98.88 195 GLY B O 1
ATOM 4298 N N . ALA B 1 196 ? 10.641 -27.547 -17.344 1 98.94 196 ALA B N 1
ATOM 4299 C CA . ALA B 1 196 ? 11.094 -27.406 -18.734 1 98.94 196 ALA B CA 1
ATOM 4300 C C . ALA B 1 196 ? 9.969 -26.906 -19.625 1 98.94 196 ALA B C 1
ATOM 4302 O O . ALA B 1 196 ? 8.789 -27.125 -19.344 1 98.94 196 ALA B O 1
ATOM 4303 N N . SER B 1 197 ? 10.352 -26.234 -20.672 1 98.81 197 SER B N 1
ATOM 4304 C CA . SER B 1 197 ? 9.414 -25.766 -21.688 1 98.81 197 SER B CA 1
ATOM 4305 C C . SER B 1 197 ? 9.984 -25.953 -23.094 1 98.81 197 SER B C 1
ATOM 4307 O O . SER B 1 197 ? 11.203 -26.078 -23.266 1 98.81 197 SER B O 1
ATOM 4309 N N . TYR B 1 198 ? 9.133 -26.047 -24.016 1 98.81 198 TYR B N 1
ATOM 4310 C CA . TYR B 1 198 ? 9.484 -26.172 -25.422 1 98.81 198 TYR B CA 1
ATOM 4311 C C . TYR B 1 198 ? 8.562 -25.312 -26.281 1 98.81 198 TYR B C 1
ATOM 4313 O O . TYR B 1 198 ? 7.34 -25.375 -26.156 1 98.81 198 TYR B O 1
ATOM 4321 N N . THR B 1 199 ? 9.164 -24.562 -27.109 1 98.19 199 THR B N 1
ATOM 4322 C CA . THR B 1 199 ? 8.43 -23.703 -28.031 1 98.19 199 THR B CA 1
ATOM 4323 C C . THR B 1 199 ? 8.758 -24.062 -29.484 1 98.19 199 THR B C 1
ATOM 4325 O O . THR B 1 199 ? 9.93 -24.094 -29.875 1 98.19 199 THR B O 1
ATOM 4328 N N . ARG B 1 200 ? 7.785 -24.297 -30.266 1 97.69 200 ARG B N 1
ATOM 4329 C CA . ARG B 1 200 ? 7.914 -24.531 -31.688 1 97.69 200 ARG B CA 1
ATOM 4330 C C . ARG B 1 200 ? 6.789 -23.844 -32.469 1 97.69 200 ARG B C 1
ATOM 4332 O O . ARG B 1 200 ? 5.668 -24.359 -32.531 1 97.69 200 ARG B O 1
ATOM 4339 N N . GLY B 1 201 ? 7.098 -22.734 -33.188 1 96.81 201 GLY B N 1
ATOM 4340 C CA . GLY B 1 201 ? 6.059 -21.953 -33.844 1 96.81 201 GLY B CA 1
ATOM 4341 C C . GLY B 1 201 ? 4.988 -21.469 -32.875 1 96.81 201 GLY B C 1
ATOM 4342 O O . GLY B 1 201 ? 5.301 -20.844 -31.844 1 96.81 201 GLY B O 1
ATOM 4343 N N . PRO B 1 202 ? 3.748 -21.844 -33.219 1 97.56 202 PRO B N 1
ATOM 4344 C CA . PRO B 1 202 ? 2.637 -21.359 -32.406 1 97.56 202 PRO B CA 1
ATOM 4345 C C . PRO B 1 202 ? 2.406 -22.234 -31.172 1 97.56 202 PRO B C 1
ATOM 4347 O O . PRO B 1 202 ? 1.532 -21.938 -30.344 1 97.56 202 PRO B O 1
ATOM 4350 N N . LEU B 1 203 ? 3.195 -23.281 -31 1 98.44 203 LEU B N 1
ATOM 4351 C CA . LEU B 1 203 ? 2.986 -24.25 -29.922 1 98.44 203 LEU B CA 1
ATOM 4352 C C . LEU B 1 203 ? 3.967 -24 -28.766 1 98.44 203 LEU B C 1
ATOM 4354 O O . LEU B 1 203 ? 5.172 -23.875 -29 1 98.44 203 LEU B O 1
ATOM 4358 N N . ASN B 1 204 ? 3.475 -23.906 -27.609 1 98.62 204 ASN B N 1
ATOM 4359 C CA . ASN B 1 204 ? 4.254 -23.891 -26.375 1 98.62 204 ASN B CA 1
ATOM 4360 C C . ASN B 1 204 ? 3.832 -25.016 -25.422 1 98.62 204 ASN B C 1
ATOM 4362 O O . ASN B 1 204 ? 2.639 -25.266 -25.25 1 98.62 204 ASN B O 1
ATOM 4366 N N . VAL B 1 205 ? 4.723 -25.734 -24.922 1 98.81 205 VAL B N 1
ATOM 4367 C CA . VAL B 1 205 ? 4.477 -26.797 -23.938 1 98.81 205 VAL B CA 1
ATOM 4368 C C . VAL B 1 205 ? 5.422 -26.625 -22.75 1 98.81 205 VAL B C 1
ATOM 4370 O O . VAL B 1 205 ? 6.547 -26.141 -22.906 1 98.81 205 VAL B O 1
ATOM 4373 N N . ALA B 1 206 ? 4.945 -26.953 -21.562 1 98.94 206 ALA B N 1
ATOM 4374 C CA . ALA B 1 206 ? 5.805 -26.891 -20.391 1 98.94 206 ALA B CA 1
ATOM 4375 C C . ALA B 1 206 ? 5.344 -27.891 -19.328 1 98.94 206 ALA B C 1
ATOM 4377 O O . ALA B 1 206 ? 4.18 -28.297 -19.312 1 98.94 206 ALA B O 1
ATOM 4378 N N . ALA B 1 207 ? 6.191 -28.328 -18.5 1 98.94 207 ALA B N 1
ATOM 4379 C CA . ALA B 1 207 ? 5.93 -29.141 -17.312 1 98.94 207 ALA B CA 1
ATOM 4380 C C . ALA B 1 207 ? 6.84 -28.734 -16.156 1 98.94 207 ALA B C 1
ATOM 4382 O O . ALA B 1 207 ? 7.887 -28.109 -16.375 1 98.94 207 ALA B O 1
ATOM 4383 N N . GLY B 1 208 ? 6.414 -29.031 -14.977 1 98.88 208 GLY B N 1
ATOM 4384 C CA . GLY B 1 208 ? 7.211 -28.656 -13.82 1 98.88 208 GLY B CA 1
ATOM 4385 C C . GLY B 1 208 ? 6.809 -29.406 -12.562 1 98.88 208 GLY B C 1
ATOM 4386 O O . GLY B 1 208 ? 5.816 -30.141 -12.555 1 98.88 208 GLY B O 1
ATOM 4387 N N . TYR B 1 209 ? 7.625 -29.266 -11.586 1 98.88 209 TYR B N 1
ATOM 4388 C CA . TYR B 1 209 ? 7.504 -29.953 -10.305 1 98.88 209 TYR B CA 1
ATOM 4389 C C . TYR B 1 209 ? 8.039 -29.094 -9.172 1 98.88 209 TYR B C 1
ATOM 4391 O O . TYR B 1 209 ? 9.07 -28.422 -9.32 1 98.88 209 TYR B O 1
ATOM 4399 N N . LEU B 1 210 ? 7.34 -29.094 -8.062 1 98.88 210 LEU B N 1
ATOM 4400 C CA . LEU B 1 210 ? 7.742 -28.438 -6.816 1 98.88 210 LEU B CA 1
ATOM 4401 C C . LEU B 1 210 ? 7.469 -29.344 -5.621 1 98.88 210 LEU B C 1
ATOM 4403 O O . LEU B 1 210 ? 6.395 -29.953 -5.523 1 98.88 210 LEU B O 1
ATOM 4407 N N . GLN B 1 211 ? 8.422 -29.516 -4.773 1 98.81 211 GLN B N 1
ATOM 4408 C CA . GLN B 1 211 ? 8.227 -30.172 -3.484 1 98.81 211 GLN B CA 1
ATOM 4409 C C . GLN B 1 211 ? 8.758 -29.312 -2.344 1 98.81 211 GLN B C 1
ATOM 4411 O O . GLN B 1 211 ? 9.859 -28.75 -2.438 1 98.81 211 GLN B O 1
ATOM 4416 N N . ILE B 1 212 ? 8.023 -29.141 -1.333 1 98.25 212 ILE B N 1
ATOM 4417 C CA . ILE B 1 212 ? 8.398 -28.453 -0.096 1 98.25 212 ILE B CA 1
ATOM 4418 C C . ILE B 1 212 ? 8.234 -29.406 1.085 1 98.25 212 ILE B C 1
ATOM 4420 O O . ILE B 1 212 ? 7.164 -30 1.27 1 98.25 212 ILE B O 1
ATOM 4424 N N . ASN B 1 213 ? 9.242 -29.516 1.856 1 98.12 213 ASN B N 1
ATOM 4425 C CA . ASN B 1 213 ? 9.203 -30.359 3.043 1 98.12 213 ASN B CA 1
ATOM 4426 C C . ASN B 1 213 ? 9.148 -29.531 4.324 1 98.12 213 ASN B C 1
ATOM 4428 O O . ASN B 1 213 ? 9.867 -28.547 4.457 1 98.12 213 ASN B O 1
ATOM 4432 N N . GLY B 1 214 ? 8.266 -29.938 5.234 1 96.5 214 GLY B N 1
ATOM 4433 C CA . GLY B 1 214 ? 8.273 -29.422 6.598 1 96.5 214 GLY B CA 1
ATOM 4434 C C . GLY B 1 214 ? 7.863 -27.969 6.695 1 96.5 214 GLY B C 1
ATOM 4435 O O . GLY B 1 214 ? 8.555 -27.172 7.324 1 96.5 214 GLY B O 1
ATOM 4436 N N . SER B 1 215 ? 6.762 -27.578 6.113 1 94.88 215 SER B N 1
ATOM 4437 C CA . SER B 1 215 ? 6.371 -26.188 6.078 1 94.88 215 SER B CA 1
ATOM 4438 C C . SER B 1 215 ? 5.414 -25.844 7.215 1 94.88 215 SER B C 1
ATOM 4440 O O . SER B 1 215 ? 5.039 -24.688 7.398 1 94.88 215 SER B O 1
ATOM 4442 N N . LYS B 1 216 ? 4.949 -26.828 8 1 94.69 216 LYS B N 1
ATOM 4443 C CA . LYS B 1 216 ? 3.973 -26.594 9.062 1 94.69 216 LYS B CA 1
ATOM 4444 C C . LYS B 1 216 ? 4.504 -25.594 10.094 1 94.69 216 LYS B C 1
ATOM 4446 O O . LYS B 1 216 ? 5.605 -25.781 10.617 1 94.69 216 LYS B O 1
ATOM 4451 N N . GLY B 1 217 ? 3.703 -24.625 10.32 1 93.62 217 GLY B N 1
ATOM 4452 C CA . GLY B 1 217 ? 3.986 -23.688 11.398 1 93.62 217 GLY B CA 1
ATOM 4453 C C . GLY B 1 217 ? 5.078 -22.703 11.055 1 93.62 217 GLY B C 1
ATOM 4454 O O . GLY B 1 217 ? 5.547 -21.953 11.914 1 93.62 217 GLY B O 1
ATOM 4455 N N . THR B 1 218 ? 5.508 -22.625 9.836 1 95.81 218 THR B N 1
ATOM 4456 C CA . THR B 1 218 ? 6.578 -21.703 9.461 1 95.81 218 THR B CA 1
ATOM 4457 C C . THR B 1 218 ? 6.066 -20.266 9.422 1 95.81 218 THR B C 1
ATOM 4459 O O . THR B 1 218 ? 4.906 -20.031 9.094 1 95.81 218 THR B O 1
ATOM 4462 N N . THR B 1 219 ? 6.902 -19.312 9.805 1 93.75 219 THR B N 1
ATOM 4463 C CA . THR B 1 219 ? 6.652 -17.875 9.828 1 93.75 219 THR B CA 1
ATOM 4464 C C . THR B 1 219 ? 7.812 -17.109 9.195 1 93.75 219 THR B C 1
ATOM 4466 O O . THR B 1 219 ? 8.789 -17.719 8.742 1 93.75 219 THR B O 1
ATOM 4469 N N . ALA B 1 220 ? 7.688 -15.766 9.164 1 90.12 220 ALA B N 1
ATOM 4470 C CA . ALA B 1 220 ? 8.758 -14.922 8.633 1 90.12 220 ALA B CA 1
ATOM 4471 C C . ALA B 1 220 ? 10.039 -15.078 9.445 1 90.12 220 ALA B C 1
ATOM 4473 O O . ALA B 1 220 ? 11.133 -14.789 8.953 1 90.12 220 ALA B O 1
ATOM 4474 N N . GLY B 1 221 ? 9.914 -15.562 10.633 1 92 221 GLY B N 1
ATOM 4475 C CA . GLY B 1 221 ? 11.07 -15.766 11.492 1 92 221 GLY B CA 1
ATOM 4476 C C . GLY B 1 221 ? 11.734 -17.109 11.281 1 92 221 GLY B C 1
ATOM 4477 O O . GLY B 1 221 ? 12.82 -17.375 11.82 1 92 221 GLY B O 1
ATOM 4478 N N . SER B 1 222 ? 11.102 -17.969 10.469 1 93.31 222 SER B N 1
ATOM 4479 C CA . SER B 1 222 ? 11.68 -19.281 10.219 1 93.31 222 SER B CA 1
ATOM 4480 C C . SER B 1 222 ? 12.852 -19.203 9.242 1 93.31 222 SER B C 1
ATOM 4482 O O . SER B 1 222 ? 12.781 -18.469 8.25 1 93.31 222 SER B O 1
ATOM 4484 N N . PRO B 1 223 ? 13.883 -19.969 9.453 1 93.62 223 PRO B N 1
ATOM 4485 C CA . PRO B 1 223 ? 15.086 -19.828 8.633 1 93.62 223 PRO B CA 1
ATOM 4486 C C . PRO B 1 223 ? 14.977 -20.562 7.293 1 93.62 223 PRO B C 1
ATOM 4488 O O . PRO B 1 223 ? 15.781 -20.328 6.391 1 93.62 223 PRO B O 1
ATOM 4491 N N . GLY B 1 224 ? 14.047 -21.328 7.07 1 96 224 GLY B N 1
ATOM 4492 C CA . GLY B 1 224 ? 14.023 -22.281 5.977 1 96 224 GLY B CA 1
ATOM 4493 C C . GLY B 1 224 ? 13.492 -21.688 4.684 1 96 224 GLY B C 1
ATOM 4494 O O . GLY B 1 224 ? 13.539 -20.484 4.484 1 96 224 GLY B O 1
ATOM 4495 N N . ALA B 1 225 ? 12.984 -22.5 3.764 1 97.94 225 ALA B N 1
ATOM 4496 C CA . ALA B 1 225 ? 12.695 -22.188 2.365 1 97.94 225 ALA B CA 1
ATOM 4497 C C . ALA B 1 225 ? 11.391 -21.406 2.234 1 97.94 225 ALA B C 1
ATOM 4499 O O . ALA B 1 225 ? 11.227 -20.609 1.303 1 97.94 225 ALA B O 1
ATOM 4500 N N . VAL B 1 226 ? 10.461 -21.672 3.148 1 97.5 226 VAL B N 1
ATOM 4501 C CA . VAL B 1 226 ? 9.188 -21 2.938 1 97.5 226 VAL B CA 1
ATOM 4502 C C . VAL B 1 226 ? 8.664 -20.453 4.266 1 97.5 226 VAL B C 1
ATOM 4504 O O . VAL B 1 226 ? 9.062 -20.922 5.336 1 97.5 226 VAL B O 1
ATOM 4507 N N . ASP B 1 227 ? 7.906 -19.453 4.168 1 96.81 227 ASP B N 1
ATOM 4508 C CA . ASP B 1 227 ? 7.02 -18.875 5.172 1 96.81 227 ASP B CA 1
ATOM 4509 C C . ASP B 1 227 ? 5.559 -18.953 4.727 1 96.81 227 ASP B C 1
ATOM 4511 O O . ASP B 1 227 ? 5.137 -18.203 3.842 1 96.81 227 ASP B O 1
ATOM 4515 N N . ILE B 1 228 ? 4.781 -19.797 5.477 1 96.31 228 ILE B N 1
ATOM 4516 C CA . ILE B 1 228 ? 3.439 -20.047 4.965 1 96.31 228 ILE B CA 1
ATOM 4517 C C . ILE B 1 228 ? 2.539 -18.844 5.27 1 96.31 228 ILE B C 1
ATOM 4519 O O . ILE B 1 228 ? 1.459 -18.719 4.691 1 96.31 228 ILE B O 1
ATOM 4523 N N . VAL B 1 229 ? 2.951 -17.953 6.125 1 95.81 229 VAL B N 1
ATOM 4524 C CA . VAL B 1 229 ? 2.131 -16.828 6.559 1 95.81 229 VAL B CA 1
ATOM 4525 C C . VAL B 1 229 ? 2.051 -15.789 5.449 1 95.81 229 VAL B C 1
ATOM 4527 O O . VAL B 1 229 ? 1.147 -14.953 5.438 1 95.81 229 VAL B O 1
ATOM 4530 N N . GLU B 1 230 ? 2.941 -15.773 4.48 1 95.81 230 GLU B N 1
ATOM 4531 C CA . GLU B 1 230 ? 2.945 -14.766 3.43 1 95.81 230 GLU B CA 1
ATOM 4532 C C . GLU B 1 230 ? 1.82 -15 2.428 1 95.81 230 GLU B C 1
ATOM 4534 O O . GLU B 1 230 ? 1.495 -14.125 1.629 1 95.81 230 GLU B O 1
ATOM 4539 N N . SER B 1 231 ? 1.263 -16.188 2.41 1 94.81 231 SER B N 1
ATOM 4540 C CA . SER B 1 231 ? 0.14 -16.484 1.525 1 94.81 231 SER B CA 1
ATOM 4541 C C . SER B 1 231 ? -1.173 -15.977 2.115 1 94.81 231 SER B C 1
ATOM 4543 O O . SER B 1 231 ? -1.558 -16.375 3.217 1 94.81 231 SER B O 1
ATOM 4545 N N . ALA B 1 232 ? -1.89 -15.266 1.322 1 88.69 232 ALA B N 1
ATOM 4546 C CA . ALA B 1 232 ? -3.162 -14.711 1.778 1 88.69 232 ALA B CA 1
ATOM 4547 C C . ALA B 1 232 ? -4.238 -15.797 1.849 1 88.69 232 ALA B C 1
ATOM 4549 O O . ALA B 1 232 ? -5.285 -15.594 2.467 1 88.69 232 ALA B O 1
ATOM 4550 N N . ALA B 1 233 ? -4.012 -16.906 1.215 1 90.69 233 ALA B N 1
ATOM 4551 C CA . ALA B 1 233 ? -5.004 -17.984 1.181 1 90.69 233 ALA B CA 1
ATOM 4552 C C . ALA B 1 233 ? -4.891 -18.875 2.414 1 90.69 233 ALA B C 1
ATOM 4554 O O . ALA B 1 233 ? -5.805 -19.641 2.721 1 90.69 233 ALA B O 1
ATOM 4555 N N . ASN B 1 234 ? -3.736 -18.859 3.049 1 93.56 234 ASN B N 1
ATOM 4556 C CA . ASN B 1 234 ? -3.543 -19.703 4.219 1 93.56 234 ASN B CA 1
ATOM 4557 C C . ASN B 1 234 ? -4.531 -19.359 5.328 1 93.56 234 ASN B C 1
ATOM 4559 O O . ASN B 1 234 ? -4.684 -18.203 5.695 1 93.56 234 ASN B O 1
ATOM 4563 N N . GLY B 1 235 ? -5.199 -20.391 5.742 1 93.12 235 GLY B N 1
ATOM 4564 C CA . GLY B 1 235 ? -6.137 -20.234 6.844 1 93.12 235 GLY B CA 1
ATOM 4565 C C . GLY B 1 235 ? -7.508 -19.75 6.398 1 93.12 235 GLY B C 1
ATOM 4566 O O . GLY B 1 235 ? -8.344 -19.391 7.227 1 93.12 235 GLY B O 1
ATOM 4567 N N . LYS B 1 236 ? -7.742 -19.688 5.16 1 92.81 236 LYS B N 1
ATOM 4568 C CA . LYS B 1 236 ? -9.039 -19.25 4.648 1 92.81 236 LYS B CA 1
ATOM 4569 C C . LYS B 1 236 ? -9.867 -20.438 4.156 1 92.81 236 LYS B C 1
ATOM 4571 O O . LYS B 1 236 ? -9.328 -21.359 3.539 1 92.81 236 LYS B O 1
ATOM 4576 N N . GLY B 1 237 ? -11.125 -20.391 4.449 1 93.75 237 GLY B N 1
ATOM 4577 C CA . GLY B 1 237 ? -12.055 -21.391 3.949 1 93.75 237 GLY B CA 1
ATOM 4578 C C . GLY B 1 237 ? -11.711 -22.797 4.395 1 93.75 237 GLY B C 1
ATOM 4579 O O . GLY B 1 237 ? -12.031 -23.766 3.703 1 93.75 237 GLY B O 1
ATOM 4580 N N . GLY B 1 238 ? -10.883 -22.922 5.414 1 95.81 238 GLY B N 1
ATOM 4581 C CA . GLY B 1 238 ? -10.492 -24.219 5.949 1 95.81 238 GLY B CA 1
ATOM 4582 C C . GLY B 1 238 ? -9.172 -24.719 5.391 1 95.81 238 GLY B C 1
ATOM 4583 O O . GLY B 1 238 ? -8.664 -25.75 5.82 1 95.81 238 GLY B O 1
ATOM 4584 N N . PHE B 1 239 ? -8.625 -23.969 4.473 1 96.69 239 PHE B N 1
ATOM 4585 C CA . PHE B 1 239 ? -7.391 -24.391 3.818 1 96.69 239 PHE B CA 1
ATOM 4586 C C . PHE B 1 239 ? -6.18 -24.016 4.66 1 96.69 239 PHE B C 1
ATOM 4588 O O . PHE B 1 239 ? -6.137 -22.938 5.254 1 96.69 239 PHE B O 1
ATOM 4595 N N . SER B 1 240 ? -5.238 -24.953 4.672 1 95.12 240 SER B N 1
ATOM 4596 C CA . SER B 1 240 ? -3.938 -24.719 5.289 1 95.12 240 SER B CA 1
ATOM 4597 C C . SER B 1 240 ? -2.803 -25.094 4.344 1 95.12 240 SER B C 1
ATOM 4599 O O . SER B 1 240 ? -2.791 -26.203 3.791 1 95.12 240 SER B O 1
ATOM 4601 N N . LEU B 1 241 ? -1.833 -24.25 4.281 1 93.5 241 LEU B N 1
ATOM 4602 C CA . LEU B 1 241 ? -0.697 -24.453 3.393 1 93.5 241 LEU B CA 1
ATOM 4603 C C . LEU B 1 241 ? 0.348 -25.344 4.055 1 93.5 241 LEU B C 1
ATOM 4605 O O . LEU B 1 241 ? 1.177 -25.953 3.371 1 93.5 241 LEU B O 1
ATOM 4609 N N . GLY B 1 242 ? 0.372 -25.438 5.348 1 95.56 242 GLY B N 1
ATOM 4610 C CA . GLY B 1 242 ? 1.354 -26.219 6.074 1 95.56 242 GLY B CA 1
ATOM 4611 C C . GLY B 1 242 ? 1.16 -27.719 5.91 1 95.56 242 GLY B C 1
ATOM 4612 O O . GLY B 1 242 ? 0.043 -28.219 6.039 1 95.56 242 GLY B O 1
ATOM 4613 N N . ALA B 1 243 ? 2.234 -28.438 5.652 1 97.56 243 ALA B N 1
ATOM 4614 C CA . ALA B 1 243 ? 2.24 -29.891 5.508 1 97.56 243 ALA B CA 1
ATOM 4615 C C . ALA B 1 243 ? 3.623 -30.469 5.801 1 97.56 243 ALA B C 1
ATOM 4617 O O . ALA B 1 243 ? 4.621 -29.734 5.789 1 97.56 243 ALA B O 1
ATOM 4618 N N . ASP B 1 244 ? 3.688 -31.797 6.086 1 97.94 244 ASP B N 1
ATOM 4619 C CA . ASP B 1 244 ? 4.992 -32.438 6.164 1 97.94 244 ASP B CA 1
ATOM 4620 C C . ASP B 1 244 ? 5.68 -32.469 4.801 1 97.94 244 ASP B C 1
ATOM 4622 O O . ASP B 1 244 ? 6.895 -32.281 4.711 1 97.94 244 ASP B O 1
ATOM 4626 N N . ARG B 1 245 ? 4.855 -32.656 3.84 1 98 245 ARG B N 1
ATOM 4627 C CA . ARG B 1 245 ? 5.34 -32.625 2.463 1 98 245 ARG B CA 1
ATOM 4628 C C . ARG B 1 245 ? 4.258 -32.094 1.516 1 98 245 ARG B C 1
ATOM 4630 O O . ARG B 1 245 ? 3.146 -32.625 1.488 1 98 245 ARG B O 1
ATOM 4637 N N . MET B 1 246 ? 4.602 -31.109 0.832 1 98.12 246 MET B N 1
ATOM 4638 C CA . MET B 1 246 ? 3.764 -30.594 -0.251 1 98.12 246 MET B CA 1
ATOM 4639 C C . MET B 1 246 ? 4.406 -30.875 -1.607 1 98.12 246 MET B C 1
ATOM 4641 O O . MET B 1 246 ? 5.586 -30.578 -1.81 1 98.12 246 MET B O 1
ATOM 4645 N N . ARG B 1 247 ? 3.699 -31.453 -2.494 1 98.62 247 ARG B N 1
ATOM 4646 C CA . ARG B 1 247 ? 4.129 -31.625 -3.879 1 98.62 247 ARG B CA 1
ATOM 4647 C C . ARG B 1 247 ? 3.137 -30.984 -4.844 1 98.62 247 ARG B C 1
ATOM 4649 O O . ARG B 1 247 ? 1.925 -31.047 -4.633 1 98.62 247 ARG B O 1
ATOM 4656 N N . SER B 1 248 ? 3.627 -30.328 -5.797 1 98.75 248 SER B N 1
ATOM 4657 C CA . SER B 1 248 ? 2.855 -29.781 -6.91 1 98.75 248 SER B CA 1
ATOM 4658 C C . SER B 1 248 ? 3.543 -30.047 -8.242 1 98.75 248 SER B C 1
ATOM 4660 O O . SER B 1 248 ? 4.734 -29.781 -8.398 1 98.75 248 SER B O 1
ATOM 4662 N N . TYR B 1 249 ? 2.832 -30.625 -9.133 1 98.75 249 TYR B N 1
ATOM 4663 C CA . TYR B 1 249 ? 3.404 -30.891 -10.445 1 98.75 249 TYR B CA 1
ATOM 4664 C C . TYR B 1 249 ? 2.332 -30.844 -11.531 1 98.75 249 TYR B C 1
ATOM 4666 O O . TYR B 1 249 ? 1.142 -30.969 -11.234 1 98.75 249 TYR B O 1
ATOM 4674 N N . GLY B 1 250 ? 2.752 -30.594 -12.75 1 98.31 250 GLY B N 1
ATOM 4675 C CA . GLY B 1 250 ? 1.82 -30.516 -13.859 1 98.31 250 GLY B CA 1
ATOM 4676 C C . GLY B 1 250 ? 2.467 -30.016 -15.141 1 98.31 250 GLY B C 1
ATOM 4677 O O . GLY B 1 250 ? 3.686 -30.109 -15.305 1 98.31 250 GLY B O 1
ATOM 4678 N N . GLY B 1 251 ? 1.622 -29.703 -16.031 1 98.75 251 GLY B N 1
ATOM 4679 C CA . GLY B 1 251 ? 2.027 -29.219 -17.344 1 98.75 251 GLY B CA 1
ATOM 4680 C C . GLY B 1 251 ? 0.903 -28.547 -18.109 1 98.75 251 GLY B C 1
ATOM 4681 O O . GLY B 1 251 ? -0.239 -28.516 -17.641 1 98.75 251 GLY B O 1
ATOM 4682 N N . GLY B 1 252 ? 1.296 -27.891 -19.172 1 98.69 252 GLY B N 1
ATOM 4683 C CA . GLY B 1 252 ? 0.32 -27.203 -20 1 98.69 252 GLY B CA 1
ATOM 4684 C C . GLY B 1 252 ? 0.789 -27.031 -21.438 1 98.69 252 GLY B C 1
ATOM 4685 O O . GLY B 1 252 ? 1.917 -27.391 -21.781 1 98.69 252 GLY B O 1
ATOM 4686 N N . LEU B 1 253 ? -0.057 -26.625 -22.219 1 98.44 253 LEU B N 1
ATOM 4687 C CA . LEU B 1 253 ? 0.23 -26.266 -23.594 1 98.44 253 LEU B CA 1
ATOM 4688 C C . LEU B 1 253 ? -0.631 -25.094 -24.047 1 98.44 253 LEU B C 1
ATOM 4690 O O . LEU B 1 253 ? -1.719 -24.875 -23.5 1 98.44 253 LEU B O 1
ATOM 4694 N N . ASN B 1 254 ? -0.116 -24.281 -24.844 1 97.44 254 ASN B N 1
ATOM 4695 C CA . ASN B 1 254 ? -0.887 -23.266 -25.547 1 97.44 254 ASN B CA 1
ATOM 4696 C C . ASN B 1 254 ? -0.57 -23.25 -27.047 1 97.44 254 ASN B C 1
ATOM 4698 O O . ASN B 1 254 ? 0.489 -23.719 -27.469 1 97.44 254 ASN B O 1
ATOM 4702 N N . TYR B 1 255 ? -1.538 -22.844 -27.812 1 98.31 255 TYR B N 1
ATOM 4703 C CA . TYR B 1 255 ? -1.424 -22.719 -29.266 1 98.31 255 TYR B CA 1
ATOM 4704 C C . TYR B 1 255 ? -1.998 -21.391 -29.75 1 98.31 255 TYR B C 1
ATOM 4706 O O . TYR B 1 255 ? -3.133 -21.047 -29.422 1 98.31 255 TYR B O 1
ATOM 4714 N N . ALA B 1 256 ? -1.181 -20.703 -30.562 1 97.19 256 ALA B N 1
ATOM 4715 C CA . ALA B 1 256 ? -1.62 -19.422 -31.109 1 97.19 256 ALA B CA 1
ATOM 4716 C C . ALA B 1 256 ? -2.225 -19.594 -32.5 1 97.19 256 ALA B C 1
ATOM 4718 O O . ALA B 1 256 ? -1.666 -20.297 -33.344 1 97.19 256 ALA B O 1
ATOM 4719 N N . PHE B 1 257 ? -3.342 -18.984 -32.656 1 96.06 257 PHE B N 1
ATOM 4720 C CA . PHE B 1 257 ? -4.055 -18.891 -33.938 1 96.06 257 PHE B CA 1
ATOM 4721 C C . PHE B 1 257 ? -4.344 -17.438 -34.281 1 96.06 257 PHE B C 1
ATOM 4723 O O . PHE B 1 257 ? -5.434 -16.938 -34.031 1 96.06 257 PHE B O 1
ATOM 4730 N N . GLY B 1 258 ? -3.434 -16.812 -35.125 1 96.25 258 GLY B N 1
ATOM 4731 C CA . GLY B 1 258 ? -3.635 -15.398 -35.344 1 96.25 258 GLY B CA 1
ATOM 4732 C C . GLY B 1 258 ? -3.721 -14.578 -34.062 1 96.25 258 GLY B C 1
ATOM 4733 O O . GLY B 1 258 ? -2.812 -14.617 -33.25 1 96.25 258 GLY B O 1
ATOM 4734 N N . PRO B 1 259 ? -4.902 -13.93 -33.906 1 96.94 259 PRO B N 1
ATOM 4735 C CA . PRO B 1 259 ? -5.051 -13.078 -32.719 1 96.94 259 PRO B CA 1
ATOM 4736 C C . PRO B 1 259 ? -5.516 -13.852 -31.5 1 96.94 259 PRO B C 1
ATOM 4738 O O . PRO B 1 259 ? -5.691 -13.266 -30.422 1 96.94 259 PRO B O 1
ATOM 4741 N N . ALA B 1 260 ? -5.66 -15.141 -31.688 1 97.94 260 ALA B N 1
ATOM 4742 C CA . ALA B 1 260 ? -6.188 -15.953 -30.594 1 97.94 260 ALA B CA 1
ATOM 4743 C C . ALA B 1 260 ? -5.121 -16.891 -30.047 1 97.94 260 ALA B C 1
ATOM 4745 O O . ALA B 1 260 ? -4.25 -17.359 -30.781 1 97.94 260 ALA B O 1
ATOM 4746 N N . THR B 1 261 ? -5.152 -17.141 -28.75 1 97.94 261 THR B N 1
ATOM 4747 C CA . THR B 1 261 ? -4.359 -18.172 -28.078 1 97.94 261 THR B CA 1
ATOM 4748 C C . THR B 1 261 ? -5.246 -19.031 -27.188 1 97.94 261 THR B C 1
ATOM 4750 O O . THR B 1 261 ? -6.055 -18.516 -26.406 1 97.94 261 THR B O 1
ATOM 4753 N N . LEU B 1 262 ? -5.152 -20.312 -27.359 1 98.44 262 LEU B N 1
ATOM 4754 C CA . LEU B 1 262 ? -5.863 -21.281 -26.531 1 98.44 262 LEU B CA 1
ATOM 4755 C C . LEU B 1 262 ? -4.883 -22.141 -25.734 1 98.44 262 LEU B C 1
ATOM 4757 O O . LEU B 1 262 ? -3.816 -22.5 -26.234 1 98.44 262 LEU B O 1
ATOM 4761 N N . GLY B 1 263 ? -5.312 -22.453 -24.453 1 98.5 263 GLY B N 1
ATOM 4762 C CA . GLY B 1 263 ? -4.395 -23.203 -23.625 1 98.5 263 GLY B CA 1
ATOM 4763 C C . GLY B 1 263 ? -5.094 -24.188 -22.703 1 98.5 263 GLY B C 1
ATOM 4764 O O . GLY B 1 263 ? -6.289 -24.062 -22.438 1 98.5 263 GLY B O 1
ATOM 4765 N N . PHE B 1 264 ? -4.422 -25.203 -22.344 1 98.81 264 PHE B N 1
ATOM 4766 C CA . PHE B 1 264 ? -4.828 -26.188 -21.344 1 98.81 264 PHE B CA 1
ATOM 4767 C C . PHE B 1 264 ? -3.717 -26.422 -20.328 1 98.81 264 PHE B C 1
ATOM 4769 O O . PHE B 1 264 ? -2.551 -26.562 -20.703 1 98.81 264 PHE B O 1
ATOM 4776 N N . VAL B 1 265 ? -4.051 -26.391 -19.047 1 98.94 265 VAL B N 1
ATOM 4777 C CA . VAL B 1 265 ? -3.094 -26.641 -17.984 1 98.94 265 VAL B CA 1
ATOM 4778 C C . VAL B 1 265 ? -3.682 -27.656 -17 1 98.94 265 VAL B C 1
ATOM 4780 O O . VAL B 1 265 ? -4.859 -27.578 -16.641 1 98.94 265 VAL B O 1
ATOM 4783 N N . TYR B 1 266 ? -2.904 -28.656 -16.641 1 98.88 266 TYR B N 1
ATOM 4784 C CA . TYR B 1 266 ? -3.217 -29.594 -15.562 1 98.88 266 TYR B CA 1
ATOM 4785 C C . TYR B 1 266 ? -2.156 -29.547 -14.469 1 98.88 266 TYR B C 1
ATOM 4787 O O . TYR B 1 266 ? -0.957 -29.578 -14.758 1 98.88 266 TYR B O 1
ATOM 4795 N N . THR B 1 267 ? -2.588 -29.438 -13.258 1 98.94 267 THR B N 1
ATOM 4796 C CA . THR B 1 267 ? -1.676 -29.609 -12.133 1 98.94 267 THR B CA 1
ATOM 4797 C C . THR B 1 267 ? -2.295 -30.5 -11.055 1 98.94 267 THR B C 1
ATOM 4799 O O . THR B 1 267 ? -3.52 -30.547 -10.922 1 98.94 267 THR B O 1
ATOM 4802 N N . ARG B 1 268 ? -1.515 -31.156 -10.328 1 98.81 268 ARG B N 1
ATOM 4803 C CA . ARG B 1 268 ? -1.873 -31.875 -9.109 1 98.81 268 ARG B CA 1
ATOM 4804 C C . ARG B 1 268 ? -1.065 -31.375 -7.922 1 98.81 268 ARG B C 1
ATOM 4806 O O . ARG B 1 268 ? 0.15 -31.203 -8.023 1 98.81 268 ARG B O 1
ATOM 4813 N N . ALA B 1 269 ? -1.706 -31.125 -6.883 1 98.75 269 ALA B N 1
ATOM 4814 C CA . ALA B 1 269 ? -1.062 -30.734 -5.633 1 98.75 269 ALA B CA 1
ATOM 4815 C C . ALA B 1 269 ? -1.439 -31.688 -4.5 1 98.75 269 ALA B C 1
ATOM 4817 O O . ALA B 1 269 ? -2.594 -32.125 -4.395 1 98.75 269 ALA B O 1
ATOM 4818 N N . GLU B 1 270 ? -0.477 -32.062 -3.676 1 98.75 270 GLU B N 1
ATOM 4819 C CA . GLU B 1 270 ? -0.675 -32.938 -2.541 1 98.75 270 GLU B CA 1
ATOM 4820 C C . GLU B 1 270 ? -0.062 -32.375 -1.269 1 98.75 270 GLU B C 1
ATOM 4822 O O . GLU B 1 270 ? 1.099 -31.953 -1.267 1 98.75 270 GLU B O 1
ATOM 4827 N N . TYR B 1 271 ? -0.83 -32.344 -0.3 1 98.5 271 TYR B N 1
ATOM 4828 C CA . TYR B 1 271 ? -0.411 -31.922 1.035 1 98.5 271 TYR B CA 1
ATOM 4829 C C . TYR B 1 271 ? -0.484 -33.094 2.016 1 98.5 271 TYR B C 1
ATOM 4831 O O . TYR B 1 271 ? -1.57 -33.469 2.461 1 98.5 271 TYR B O 1
ATOM 4839 N N . GLU B 1 272 ? 0.645 -33.594 2.35 1 98.56 272 GLU B N 1
ATOM 4840 C CA . GLU B 1 272 ? 0.702 -34.75 3.244 1 98.56 272 GLU B CA 1
ATOM 4841 C C . GLU B 1 272 ? 0.768 -34.312 4.703 1 98.56 272 GLU B C 1
ATOM 4843 O O . GLU B 1 272 ? 1.499 -33.375 5.047 1 98.56 272 GLU B O 1
ATOM 4848 N N . ASN B 1 273 ? 0.021 -35.031 5.543 1 98.06 273 ASN B N 1
ATOM 4849 C CA . ASN B 1 273 ? -0.044 -34.75 6.973 1 98.06 273 ASN B CA 1
ATOM 4850 C C . ASN B 1 273 ? -0.353 -33.25 7.234 1 98.06 273 ASN B C 1
ATOM 4852 O O . ASN B 1 273 ? 0.397 -32.594 7.934 1 98.06 273 ASN B O 1
ATOM 4856 N N . THR B 1 274 ? -1.403 -32.781 6.711 1 97.69 274 THR B N 1
ATOM 4857 C CA . THR B 1 274 ? -1.852 -31.406 6.789 1 97.69 274 THR B CA 1
ATOM 4858 C C . THR B 1 274 ? -3.068 -31.281 7.703 1 97.69 274 THR B C 1
ATOM 4860 O O . THR B 1 274 ? -3.689 -32.281 8.055 1 97.69 274 THR B O 1
ATOM 4863 N N . ALA B 1 275 ? -3.322 -30.094 8.117 1 96.81 275 ALA B N 1
ATOM 4864 C CA . ALA B 1 275 ? -4.527 -29.812 8.898 1 96.81 275 ALA B CA 1
ATOM 4865 C C . ALA B 1 275 ? -5.621 -29.203 8.016 1 96.81 275 ALA B C 1
ATOM 4867 O O . ALA B 1 275 ? -6.68 -28.812 8.516 1 96.81 275 ALA B O 1
ATOM 4868 N N . SER B 1 276 ? -5.453 -29.141 6.758 1 97.31 276 SER B N 1
ATOM 4869 C CA . SER B 1 276 ? -6.41 -28.547 5.832 1 97.31 276 SER B CA 1
ATOM 4870 C C . SER B 1 276 ? -7.762 -29.25 5.895 1 97.31 276 SER B C 1
ATOM 4872 O O . SER B 1 276 ? -7.82 -30.484 5.941 1 97.31 276 SER B O 1
ATOM 4874 N N . PHE B 1 277 ? -8.789 -28.391 6.012 1 98.06 277 PHE B N 1
ATOM 4875 C CA . PHE B 1 277 ? -10.172 -28.859 5.988 1 98.06 277 PHE B CA 1
ATOM 4876 C C . PHE B 1 277 ? -10.414 -29.891 7.082 1 98.06 277 PHE B C 1
ATOM 4878 O O . PHE B 1 277 ? -11.086 -30.891 6.855 1 98.06 277 PHE B O 1
ATOM 4885 N N . GLY B 1 278 ? -9.758 -29.672 8.211 1 96.88 278 GLY B N 1
ATOM 4886 C CA . GLY B 1 278 ? -9.992 -30.484 9.398 1 96.88 278 GLY B CA 1
ATOM 4887 C C . GLY B 1 278 ? -9.32 -31.844 9.344 1 96.88 278 GLY B C 1
ATOM 4888 O O . GLY B 1 278 ? -9.617 -32.719 10.156 1 96.88 278 GLY B O 1
ATOM 4889 N N . SER B 1 279 ? -8.484 -32.031 8.328 1 97.88 279 SER B N 1
ATOM 4890 C CA . SER B 1 279 ? -7.762 -33.281 8.25 1 97.88 279 SER B CA 1
ATOM 4891 C C . SER B 1 279 ? -6.879 -33.5 9.469 1 97.88 279 SER B C 1
ATOM 4893 O O . SER B 1 279 ? -6.234 -32.594 9.953 1 97.88 279 SER B O 1
ATOM 4895 N N . THR B 1 280 ? -6.844 -34.75 10 1 96.25 280 THR B N 1
ATOM 4896 C CA . THR B 1 280 ? -6.012 -35.094 11.148 1 96.25 280 THR B CA 1
ATOM 4897 C C . THR B 1 280 ? -4.867 -36.031 10.719 1 96.25 280 THR B C 1
ATOM 4899 O O . THR B 1 280 ? -4.801 -37.188 11.133 1 96.25 280 THR B O 1
ATOM 4902 N N . GLY B 1 281 ? -4.035 -35.5 9.875 1 92.25 281 GLY B N 1
ATOM 4903 C CA . GLY B 1 281 ? -2.818 -36.219 9.508 1 92.25 281 GLY B CA 1
ATOM 4904 C C . GLY B 1 281 ? -2.936 -36.969 8.188 1 92.25 281 GLY B C 1
ATOM 4905 O O . GLY B 1 281 ? -2.111 -37.812 7.883 1 92.25 281 GLY B O 1
ATOM 4906 N N . GLY B 1 282 ? -3.902 -36.75 7.449 1 97.38 282 GLY B N 1
ATOM 4907 C CA . GLY B 1 282 ? -4.055 -37.344 6.129 1 97.38 282 GLY B CA 1
ATOM 4908 C C . GLY B 1 282 ? -3.492 -36.5 5.02 1 97.38 282 GLY B C 1
ATOM 4909 O O . GLY B 1 282 ? -2.805 -35.5 5.285 1 97.38 282 GLY B O 1
ATOM 4910 N N . THR B 1 283 ? -3.715 -37 3.82 1 98.56 283 THR B N 1
ATOM 4911 C CA . THR B 1 283 ? -3.295 -36.25 2.629 1 98.56 283 THR B CA 1
ATOM 4912 C C . THR B 1 283 ? -4.477 -35.531 2.002 1 98.56 283 THR B C 1
ATOM 4914 O O . THR B 1 283 ? -5.574 -36.062 1.905 1 98.56 283 THR B O 1
ATOM 4917 N N . VAL B 1 284 ? -4.254 -34.281 1.722 1 98.62 284 VAL B N 1
ATOM 4918 C CA . VAL B 1 284 ? -5.199 -33.531 0.914 1 98.62 284 VAL B CA 1
ATOM 4919 C C . VAL B 1 284 ? -4.633 -33.312 -0.492 1 98.62 284 VAL B C 1
ATOM 4921 O O . VAL B 1 284 ? -3.488 -32.906 -0.655 1 98.62 284 VAL B O 1
ATOM 4924 N N . ARG B 1 285 ? -5.465 -33.625 -1.451 1 98.75 285 ARG B N 1
ATOM 4925 C CA . ARG B 1 285 ? -5.027 -33.562 -2.842 1 98.75 285 ARG B CA 1
ATOM 4926 C C . ARG B 1 285 ? -5.969 -32.719 -3.68 1 98.75 285 ARG B C 1
ATOM 4928 O O . ARG B 1 285 ? -7.18 -32.719 -3.451 1 98.75 285 ARG B O 1
ATOM 4935 N N . PHE B 1 286 ? -5.391 -32.031 -4.645 1 98.75 286 PHE B N 1
ATOM 4936 C CA . PHE B 1 286 ? -6.133 -31.25 -5.637 1 98.75 286 PHE B CA 1
ATOM 4937 C C . PHE B 1 286 ? -5.688 -31.609 -7.047 1 98.75 286 PHE B C 1
ATOM 4939 O O . PHE B 1 286 ? -4.488 -31.609 -7.344 1 98.75 286 PHE B O 1
ATOM 4946 N N . ASP B 1 287 ? -6.59 -31.938 -7.91 1 98.88 287 ASP B N 1
ATOM 4947 C CA . ASP B 1 287 ? -6.375 -31.969 -9.352 1 98.88 287 ASP B CA 1
ATOM 4948 C C . ASP B 1 287 ? -7.031 -30.766 -10.039 1 98.88 287 ASP B C 1
ATOM 4950 O O . ASP B 1 287 ? -8.25 -30.609 -9.977 1 98.88 287 ASP B O 1
ATOM 4954 N N . ASN B 1 288 ? -6.234 -29.953 -10.648 1 98.94 288 ASN B N 1
ATOM 4955 C CA . ASN B 1 288 ? -6.734 -28.781 -11.344 1 98.94 288 ASN B CA 1
ATOM 4956 C C . ASN B 1 288 ? -6.703 -28.969 -12.859 1 98.94 288 ASN B C 1
ATOM 4958 O O . ASN B 1 288 ? -5.656 -29.266 -13.43 1 98.94 288 ASN B O 1
ATOM 4962 N N . TYR B 1 289 ? -7.82 -28.812 -13.484 1 98.94 289 TYR B N 1
ATOM 4963 C CA . TYR B 1 289 ? -7.969 -28.797 -14.938 1 98.94 289 TYR B CA 1
ATOM 4964 C C . TYR B 1 289 ? -8.383 -27.406 -15.414 1 98.94 289 TYR B C 1
ATOM 4966 O O . TYR B 1 289 ? -9.453 -26.906 -15.055 1 98.94 289 TYR B O 1
ATOM 4974 N N . GLU B 1 290 ? -7.535 -26.781 -16.234 1 98.94 290 GLU B N 1
ATOM 4975 C CA . GLU B 1 290 ? -7.82 -25.422 -16.688 1 98.94 290 GLU B CA 1
ATOM 4976 C C . GLU B 1 290 ? -7.844 -25.344 -18.203 1 98.94 290 GLU B C 1
ATOM 4978 O O . GLU B 1 290 ? -6.91 -25.797 -18.875 1 98.94 290 GLU B O 1
ATOM 4983 N N . LEU B 1 291 ? -8.898 -24.797 -18.734 1 98.88 291 LEU B N 1
ATOM 4984 C CA . LEU B 1 291 ? -8.953 -24.281 -20.109 1 98.88 291 LEU B CA 1
ATOM 4985 C C . LEU B 1 291 ? -8.922 -22.75 -20.125 1 98.88 291 LEU B C 1
ATOM 4987 O O . LEU B 1 291 ? -9.594 -22.109 -19.312 1 98.88 291 LEU B O 1
ATOM 4991 N N . ASN B 1 292 ? -8.016 -22.219 -20.984 1 98.75 292 ASN B N 1
ATOM 4992 C CA . ASN B 1 292 ? -7.945 -20.766 -21.047 1 98.75 292 ASN B CA 1
ATOM 4993 C C . ASN B 1 292 ? -7.805 -20.266 -22.484 1 98.75 292 ASN B C 1
ATOM 4995 O O . ASN B 1 292 ? -7.426 -21.031 -23.375 1 98.75 292 ASN B O 1
ATOM 4999 N N . GLY B 1 293 ? -8.188 -19.016 -22.656 1 98.62 293 GLY B N 1
ATOM 5000 C CA . GLY B 1 293 ? -8.125 -18.391 -23.953 1 98.62 293 GLY B CA 1
ATOM 5001 C C . GLY B 1 293 ? -8.039 -16.875 -23.891 1 98.62 293 GLY B C 1
ATOM 5002 O O . GLY B 1 293 ? -8.609 -16.25 -23 1 98.62 293 GLY B O 1
ATOM 5003 N N . LYS B 1 294 ? -7.344 -16.359 -24.875 1 97.81 294 LYS B N 1
ATOM 5004 C CA . LYS B 1 294 ? -7.227 -14.922 -25.078 1 97.81 294 LYS B CA 1
ATOM 5005 C C . LYS B 1 294 ? -7.453 -14.547 -26.547 1 97.81 294 LYS B C 1
ATOM 5007 O O . LYS B 1 294 ? -7.152 -15.328 -27.438 1 97.81 294 LYS B O 1
ATOM 5012 N N . TYR B 1 295 ? -7.977 -13.312 -26.719 1 98.38 295 TYR B N 1
ATOM 5013 C CA . TYR B 1 295 ? -8.227 -12.797 -28.062 1 98.38 295 TYR B CA 1
ATOM 5014 C C . TYR B 1 295 ? -7.906 -11.312 -28.141 1 98.38 295 TYR B C 1
ATOM 5016 O O . TYR B 1 295 ? -8.453 -10.508 -27.391 1 98.38 295 TYR B O 1
ATOM 5024 N N . GLN B 1 296 ? -7.031 -11.016 -29.125 1 98.06 296 GLN B N 1
ATOM 5025 C CA . GLN B 1 296 ? -6.707 -9.617 -29.375 1 98.06 296 GLN B CA 1
ATOM 5026 C C . GLN B 1 296 ? -7.688 -9 -30.375 1 98.06 296 GLN B C 1
ATOM 5028 O O . GLN B 1 296 ? -7.488 -9.102 -31.594 1 98.06 296 GLN B O 1
ATOM 5033 N N . LEU B 1 297 ? -8.641 -8.266 -29.844 1 97.94 297 LEU B N 1
ATOM 5034 C CA . LEU B 1 297 ? -9.688 -7.695 -30.703 1 97.94 297 LEU B CA 1
ATOM 5035 C C . LEU B 1 297 ? -9.125 -6.574 -31.562 1 97.94 297 LEU B C 1
ATOM 5037 O O . LEU B 1 297 ? -9.445 -6.48 -32.75 1 97.94 297 LEU B O 1
ATOM 5041 N N . THR B 1 298 ? -8.352 -5.668 -31 1 97.75 298 THR B N 1
ATOM 5042 C CA . THR B 1 298 ? -7.59 -4.598 -31.641 1 97.75 298 THR B CA 1
ATOM 5043 C C . THR B 1 298 ? -6.215 -4.461 -30.984 1 97.75 298 THR B C 1
ATOM 5045 O O . THR B 1 298 ? -5.938 -5.09 -29.969 1 97.75 298 THR B O 1
ATOM 5048 N N . PRO B 1 299 ? -5.418 -3.664 -31.516 1 95.56 299 PRO B N 1
ATOM 5049 C CA . PRO B 1 299 ? -4.113 -3.475 -30.875 1 95.56 299 PRO B CA 1
ATOM 5050 C C . PRO B 1 299 ? -4.23 -2.951 -29.438 1 95.56 299 PRO B C 1
ATOM 5052 O O . PRO B 1 299 ? -3.344 -3.186 -28.625 1 95.56 299 PRO B O 1
ATOM 5055 N N . ALA B 1 300 ? -5.352 -2.355 -29.094 1 97.06 300 ALA B N 1
ATOM 5056 C CA . ALA B 1 300 ? -5.488 -1.731 -27.781 1 97.06 300 ALA B CA 1
ATOM 5057 C C . ALA B 1 300 ? -6.453 -2.516 -26.906 1 97.06 300 ALA B C 1
ATOM 5059 O O . ALA B 1 300 ? -6.527 -2.283 -25.688 1 97.06 300 ALA B O 1
ATOM 5060 N N . PHE B 1 301 ? -7.207 -3.385 -27.5 1 98.12 301 PHE B N 1
ATOM 5061 C CA . PHE B 1 301 ? -8.289 -4.008 -26.75 1 98.12 301 PHE B CA 1
ATOM 5062 C C . PHE B 1 301 ? -8.211 -5.527 -26.844 1 98.12 301 PHE B C 1
ATOM 5064 O O . PHE B 1 301 ? -8.242 -6.094 -27.938 1 98.12 301 PHE B O 1
ATOM 5071 N N . SER B 1 302 ? -8.125 -6.18 -25.656 1 98.19 302 SER B N 1
ATOM 5072 C CA . SER B 1 302 ? -8.086 -7.637 -25.609 1 98.19 302 SER B CA 1
ATOM 5073 C C . SER B 1 302 ? -9.094 -8.188 -24.609 1 98.19 302 SER B C 1
ATOM 5075 O O . SER B 1 302 ? -9.484 -7.492 -23.672 1 98.19 302 SER B O 1
ATOM 5077 N N . VAL B 1 303 ? -9.531 -9.398 -24.859 1 98.56 303 VAL B N 1
ATOM 5078 C CA . VAL B 1 303 ? -10.422 -10.117 -23.953 1 98.56 303 VAL B CA 1
ATOM 5079 C C . VAL B 1 303 ? -9.883 -11.523 -23.719 1 98.56 303 VAL B C 1
ATOM 5081 O O . VAL B 1 303 ? -9.094 -12.039 -24.516 1 98.56 303 VAL B O 1
ATOM 5084 N N . GLY B 1 304 ? -10.219 -12.141 -22.609 1 98.5 304 GLY B N 1
ATOM 5085 C CA . GLY B 1 304 ? -9.828 -13.5 -22.297 1 98.5 304 GLY B CA 1
ATOM 5086 C C . GLY B 1 304 ? -10.68 -14.125 -21.203 1 98.5 304 GLY B C 1
ATOM 5087 O O . GLY B 1 304 ? -11.508 -13.453 -20.594 1 98.5 304 GLY B O 1
ATOM 5088 N N . GLY B 1 305 ? -10.516 -15.359 -21.047 1 98.62 305 GLY B N 1
ATOM 5089 C CA . GLY B 1 305 ? -11.219 -16.094 -20.016 1 98.62 305 GLY B CA 1
ATOM 5090 C C . GLY B 1 305 ? -10.602 -17.453 -19.734 1 98.62 305 GLY B C 1
ATOM 5091 O O . GLY B 1 305 ? -9.688 -17.891 -20.422 1 98.62 305 GLY B O 1
ATOM 5092 N N . ALA B 1 306 ? -11.047 -18.047 -18.625 1 98.88 306 ALA B N 1
ATOM 5093 C CA . ALA B 1 306 ? -10.586 -19.375 -18.234 1 98.88 306 ALA B CA 1
ATOM 5094 C C . ALA B 1 306 ? -11.664 -20.109 -17.438 1 98.88 306 ALA B C 1
ATOM 5096 O O . ALA B 1 306 ? -12.516 -19.469 -16.797 1 98.88 306 ALA B O 1
ATOM 5097 N N . TYR B 1 307 ? -11.719 -21.359 -17.625 1 98.88 307 TYR B N 1
ATOM 5098 C CA . TYR B 1 307 ? -12.492 -22.281 -16.797 1 98.88 307 TYR B CA 1
ATOM 5099 C C . TYR B 1 307 ? -11.57 -23.266 -16.078 1 98.88 307 TYR B C 1
ATOM 5101 O O . TYR B 1 307 ? -10.75 -23.922 -16.703 1 98.88 307 TYR B O 1
ATOM 5109 N N . THR B 1 308 ? -11.703 -23.312 -14.773 1 98.88 308 THR B N 1
ATOM 5110 C CA . THR B 1 308 ? -10.93 -24.25 -13.969 1 98.88 308 THR B CA 1
ATOM 5111 C C . THR B 1 308 ? -11.852 -25.188 -13.195 1 98.88 308 THR B C 1
ATOM 5113 O O . THR B 1 308 ? -12.789 -24.734 -12.531 1 98.88 308 THR B O 1
ATOM 5116 N N . TYR B 1 309 ? -11.664 -26.453 -13.383 1 98.88 309 TYR B N 1
ATOM 5117 C CA . TYR B 1 309 ? -12.258 -27.5 -12.555 1 98.88 309 TYR B CA 1
ATOM 5118 C C . TYR B 1 309 ? -11.227 -28.078 -11.594 1 98.88 309 TYR B C 1
ATOM 5120 O O . TYR B 1 309 ? -10.188 -28.578 -12.016 1 98.88 309 TYR B O 1
ATOM 5128 N N . THR B 1 310 ? -11.477 -27.969 -10.305 1 98.88 310 THR B N 1
ATOM 5129 C CA . THR B 1 310 ? -10.602 -28.531 -9.281 1 98.88 310 THR B CA 1
ATOM 5130 C C . THR B 1 310 ? -11.305 -29.656 -8.539 1 98.88 310 THR B C 1
ATOM 5132 O O . THR B 1 310 ? -12.344 -29.453 -7.914 1 98.88 310 THR B O 1
ATOM 5135 N N . ASN B 1 311 ? -10.695 -30.812 -8.625 1 98.88 311 ASN B N 1
ATOM 5136 C CA . ASN B 1 311 ? -11.148 -32 -7.91 1 98.88 311 ASN B CA 1
ATOM 5137 C C . ASN B 1 311 ? -10.328 -32.25 -6.648 1 98.88 311 ASN B C 1
ATOM 5139 O O . ASN B 1 311 ? -9.141 -32.562 -6.734 1 98.88 311 ASN B O 1
ATOM 5143 N N . GLY B 1 312 ? -11.039 -32.188 -5.477 1 98.69 312 GLY B N 1
ATOM 5144 C CA . GLY B 1 312 ? -10.344 -32.344 -4.211 1 98.69 312 GLY B CA 1
ATOM 5145 C C . GLY B 1 312 ? -10.57 -33.719 -3.594 1 98.69 312 GLY B C 1
ATOM 5146 O O . GLY B 1 312 ? -11.586 -34.375 -3.869 1 98.69 312 GLY B O 1
ATOM 5147 N N . HIS B 1 313 ? -9.609 -34.156 -2.824 1 98.69 313 HIS B N 1
ATOM 5148 C CA . HIS B 1 313 ? -9.695 -35.344 -1.979 1 98.69 313 HIS B CA 1
ATOM 5149 C C . HIS B 1 313 ? -9.062 -35.094 -0.613 1 98.69 313 HIS B C 1
ATOM 5151 O O . HIS B 1 313 ? -7.891 -34.719 -0.525 1 98.69 313 HIS B O 1
ATOM 5157 N N . VAL B 1 314 ? -9.852 -35.281 0.372 1 98.62 314 VAL B N 1
ATOM 5158 C CA . VAL B 1 314 ? -9.414 -35 1.731 1 98.62 314 VAL B CA 1
ATOM 5159 C C . VAL B 1 314 ? -9.461 -36.281 2.578 1 98.62 314 VAL B C 1
ATOM 5161 O O . VAL B 1 314 ? -10.539 -36.844 2.771 1 98.62 314 VAL B O 1
ATOM 5164 N N . GLU B 1 315 ? -8.328 -36.656 3.064 1 98.44 315 GLU B N 1
ATOM 5165 C CA . GLU B 1 315 ? -8.25 -37.812 3.934 1 98.44 315 GLU B CA 1
ATOM 5166 C C . GLU B 1 315 ? -8.375 -37.438 5.402 1 98.44 315 GLU B C 1
ATOM 5168 O O . GLU B 1 315 ? -7.945 -36.344 5.797 1 98.44 315 GLU B O 1
ATOM 5173 N N . ASN B 1 316 ? -9.008 -38.344 6.238 1 98 316 ASN B N 1
ATOM 5174 C CA . ASN B 1 316 ? -9.047 -38.281 7.695 1 98 316 ASN B CA 1
ATOM 5175 C C . ASN B 1 316 ? -9.719 -37 8.188 1 98 316 ASN B C 1
ATOM 5177 O O . ASN B 1 316 ? -9.156 -36.281 9.016 1 98 316 ASN B O 1
ATOM 5181 N N . THR B 1 317 ? -10.852 -36.656 7.566 1 97.62 317 THR B N 1
ATOM 5182 C CA . THR B 1 317 ? -11.641 -35.5 8.008 1 97.62 317 THR B CA 1
ATOM 5183 C C . THR B 1 317 ? -13.023 -35.938 8.477 1 97.62 317 THR B C 1
ATOM 5185 O O . THR B 1 317 ? -13.586 -36.906 7.934 1 97.62 317 THR B O 1
ATOM 5188 N N . VAL B 1 318 ? -13.516 -35.312 9.516 1 96.69 318 VAL B N 1
ATOM 5189 C CA . VAL B 1 318 ? -14.859 -35.594 10.023 1 96.69 318 VAL B CA 1
ATOM 5190 C C . VAL B 1 318 ? -15.781 -34.406 9.727 1 96.69 318 VAL B C 1
ATOM 5192 O O . VAL B 1 318 ? -16.891 -34.594 9.234 1 96.69 318 VAL B O 1
ATOM 5195 N N . LYS B 1 319 ? -15.297 -33.281 9.867 1 96.62 319 LYS B N 1
ATOM 5196 C CA . LYS B 1 319 ? -16.078 -32.031 9.742 1 96.62 319 LYS B CA 1
ATOM 5197 C C . LYS B 1 319 ? -16.438 -31.766 8.281 1 96.62 319 LYS B C 1
ATOM 5199 O O . LYS B 1 319 ? -17.547 -31.297 7.984 1 96.62 319 LYS B O 1
ATOM 5204 N N . TYR B 1 320 ? -15.57 -32.094 7.43 1 98.12 320 TYR B N 1
ATOM 5205 C CA . TYR B 1 320 ? -15.75 -31.812 6.012 1 98.12 320 TYR B CA 1
ATOM 5206 C C . TYR B 1 320 ? -16.016 -33.094 5.234 1 98.12 320 TYR B C 1
ATOM 5208 O O . TYR B 1 320 ? -15.695 -34.188 5.707 1 98.12 320 TYR B O 1
ATOM 5216 N N . GLY B 1 321 ? -16.594 -32.906 4.094 1 98.12 321 GLY B N 1
ATOM 5217 C CA . GLY B 1 321 ? -16.672 -34.031 3.174 1 98.12 321 GLY B CA 1
ATOM 5218 C C . GLY B 1 321 ? -15.32 -34.406 2.594 1 98.12 321 GLY B C 1
ATOM 5219 O O . GLY B 1 321 ? -14.406 -33.594 2.547 1 98.12 321 GLY B O 1
ATOM 5220 N N . SER B 1 322 ? -15.234 -35.562 2.033 1 98.19 322 SER B N 1
ATOM 5221 C CA . SER B 1 322 ? -13.938 -36.094 1.604 1 98.19 322 SER B CA 1
ATOM 5222 C C . SER B 1 322 ? -13.648 -35.719 0.15 1 98.19 322 SER B C 1
ATOM 5224 O O . SER B 1 322 ? -12.516 -35.844 -0.313 1 98.19 322 SER B O 1
ATOM 5226 N N . ASP B 1 323 ? -14.617 -35.344 -0.599 1 98.31 323 ASP B N 1
ATOM 5227 C CA . ASP B 1 323 ? -14.414 -35.188 -2.037 1 98.31 323 ASP B CA 1
ATOM 5228 C C . ASP B 1 323 ? -15 -33.875 -2.537 1 98.31 323 ASP B C 1
ATOM 5230 O O . ASP B 1 323 ? -15.898 -33.844 -3.375 1 98.31 323 ASP B O 1
ATOM 5234 N N . PRO B 1 324 ? -14.414 -32.75 -2.119 1 98.44 324 PRO B N 1
ATOM 5235 C CA . PRO B 1 324 ? -14.914 -31.438 -2.602 1 98.44 324 PRO B CA 1
ATOM 5236 C C . PRO B 1 324 ? -14.539 -31.172 -4.059 1 98.44 324 PRO B C 1
ATOM 5238 O O . PRO B 1 324 ? -13.586 -31.766 -4.574 1 98.44 324 PRO B O 1
ATOM 5241 N N . LYS B 1 325 ? -15.312 -30.281 -4.684 1 98.81 325 LYS B N 1
ATOM 5242 C CA . LYS B 1 325 ? -15.047 -29.781 -6.031 1 98.81 325 LYS B CA 1
ATOM 5243 C C . LYS B 1 325 ? -15.203 -28.266 -6.094 1 98.81 325 LYS B C 1
ATOM 5245 O O . LYS B 1 325 ? -16.016 -27.688 -5.363 1 98.81 325 LYS B O 1
ATOM 5250 N N . TRP B 1 326 ? -14.445 -27.641 -6.926 1 98.81 326 TRP B N 1
ATOM 5251 C CA . TRP B 1 326 ? -14.609 -26.234 -7.258 1 98.81 326 TRP B CA 1
ATOM 5252 C C . TRP B 1 326 ? -14.711 -26.031 -8.766 1 98.81 326 TRP B C 1
ATOM 5254 O O . TRP B 1 326 ? -13.938 -26.625 -9.523 1 98.81 326 TRP B O 1
ATOM 5264 N N . HIS B 1 327 ? -15.664 -25.281 -9.188 1 98.94 327 HIS B N 1
ATOM 5265 C CA . HIS B 1 327 ? -15.789 -24.75 -10.547 1 98.94 327 HIS B CA 1
ATOM 5266 C C . HIS B 1 327 ? -15.594 -23.25 -10.57 1 98.94 327 HIS B C 1
ATOM 5268 O O . HIS B 1 327 ? -16.281 -22.516 -9.852 1 98.94 327 HIS B O 1
ATOM 5274 N N . GLN B 1 328 ? -14.664 -22.828 -11.406 1 98.81 328 GLN B N 1
ATOM 5275 C CA . GLN B 1 328 ? -14.414 -21.391 -11.469 1 98.81 328 GLN B CA 1
ATOM 5276 C C . GLN B 1 328 ? -14.391 -20.906 -12.914 1 98.81 328 GLN B C 1
ATOM 5278 O O . GLN B 1 328 ? -13.758 -21.516 -13.773 1 98.81 328 GLN B O 1
ATOM 5283 N N . VAL B 1 329 ? -15.109 -19.828 -13.18 1 98.88 329 VAL B N 1
ATOM 5284 C CA . VAL B 1 329 ? -15.102 -19.125 -14.461 1 98.88 329 VAL B CA 1
ATOM 5285 C C . VAL B 1 329 ? -14.531 -17.734 -14.273 1 98.88 329 VAL B C 1
ATOM 5287 O O . VAL B 1 329 ? -14.938 -17 -13.367 1 98.88 329 VAL B O 1
ATOM 5290 N N . ASP B 1 330 ? -13.609 -17.438 -15.133 1 98.81 330 ASP B N 1
ATOM 5291 C CA . ASP B 1 330 ? -12.938 -16.141 -15.086 1 98.81 330 ASP B CA 1
ATOM 5292 C C . ASP B 1 330 ? -13.047 -15.414 -16.422 1 98.81 330 ASP B C 1
ATOM 5294 O O . ASP B 1 330 ? -12.812 -16.016 -17.484 1 98.81 330 ASP B O 1
ATOM 5298 N N . LEU B 1 331 ? -13.383 -14.117 -16.406 1 98.81 331 LEU B N 1
ATOM 5299 C CA . LEU B 1 331 ? -13.422 -13.273 -17.594 1 98.81 331 LEU B CA 1
ATOM 5300 C C . LEU B 1 331 ? -12.68 -11.961 -17.344 1 98.81 331 LEU B C 1
ATOM 5302 O O . LEU B 1 331 ? -12.711 -11.422 -16.234 1 98.81 331 LEU B O 1
ATOM 5306 N N . MET B 1 332 ? -12.047 -11.508 -18.469 1 98.5 332 MET B N 1
ATOM 5307 C CA . MET B 1 332 ? -11.297 -10.258 -18.344 1 98.5 332 MET B CA 1
ATOM 5308 C C . MET B 1 332 ? -11.312 -9.492 -19.672 1 98.5 332 MET B C 1
ATOM 5310 O O . MET B 1 332 ? -11.227 -10.094 -20.734 1 98.5 332 MET B O 1
ATOM 5314 N N . ALA B 1 333 ? -11.453 -8.195 -19.594 1 98.81 333 ALA B N 1
ATOM 5315 C CA . ALA B 1 333 ? -11.242 -7.254 -20.688 1 98.81 333 ALA B CA 1
ATOM 5316 C C . ALA B 1 333 ? -10.188 -6.211 -20.312 1 98.81 333 ALA B C 1
ATOM 5318 O O . ALA B 1 333 ? -10.211 -5.668 -19.203 1 98.81 333 ALA B O 1
ATOM 5319 N N . VAL B 1 334 ? -9.242 -5.984 -21.25 1 98.56 334 VAL B N 1
ATOM 5320 C CA . VAL B 1 334 ? -8.172 -5.023 -21.016 1 98.56 334 VAL B CA 1
ATOM 5321 C C . VAL B 1 334 ? -8.117 -4.012 -22.156 1 98.56 334 VAL B C 1
ATOM 5323 O O . VAL B 1 334 ? -8.141 -4.391 -23.328 1 98.56 334 VAL B O 1
ATOM 5326 N N . TYR B 1 335 ? -8.109 -2.752 -21.812 1 98.62 335 TYR B N 1
ATOM 5327 C CA . TYR B 1 335 ? -7.93 -1.668 -22.781 1 98.62 335 TYR B CA 1
ATOM 5328 C C . TYR B 1 335 ? -6.645 -0.9 -22.484 1 98.62 335 TYR B C 1
ATOM 5330 O O . TYR B 1 335 ? -6.52 -0.251 -21.453 1 98.62 335 TYR B O 1
ATOM 5338 N N . ARG B 1 336 ? -5.77 -0.944 -23.438 1 97.88 336 ARG B N 1
ATOM 5339 C CA . ARG B 1 336 ? -4.484 -0.268 -23.297 1 97.88 336 ARG B CA 1
ATOM 5340 C C . ARG B 1 336 ? -4.594 1.205 -23.688 1 97.88 336 ARG B C 1
ATOM 5342 O O . ARG B 1 336 ? -4.918 1.536 -24.828 1 97.88 336 ARG B O 1
ATOM 5349 N N . LEU B 1 337 ? -4.219 1.999 -22.703 1 97 337 LEU B N 1
ATOM 5350 C CA . LEU B 1 337 ? -4.16 3.434 -22.953 1 97 337 LEU B CA 1
ATOM 5351 C C . LEU B 1 337 ? -2.805 3.826 -23.531 1 97 337 LEU B C 1
ATOM 5353 O O . LEU B 1 337 ? -2.693 4.832 -24.234 1 97 337 LEU B O 1
ATOM 5357 N N . SER B 1 338 ? -1.788 3.117 -23.25 1 95.94 338 SER B N 1
ATOM 5358 C CA . SER B 1 338 ? -0.425 3.17 -23.766 1 95.94 338 SER B CA 1
ATOM 5359 C C . SER B 1 338 ? 0.28 1.827 -23.609 1 95.94 338 SER B C 1
ATOM 5361 O O . SER B 1 338 ? -0.345 0.833 -23.234 1 95.94 338 SER B O 1
ATOM 5363 N N . VAL B 1 339 ? 1.524 1.817 -23.891 1 93.31 339 VAL B N 1
ATOM 5364 C CA . VAL B 1 339 ? 2.291 0.586 -23.734 1 93.31 339 VAL B CA 1
ATOM 5365 C C . VAL B 1 339 ? 2.506 0.305 -22.25 1 93.31 339 VAL B C 1
ATOM 5367 O O . VAL B 1 339 ? 2.775 -0.833 -21.859 1 93.31 339 VAL B O 1
ATOM 5370 N N . ARG B 1 340 ? 2.297 1.263 -21.375 1 95.88 340 ARG B N 1
ATOM 5371 C CA . ARG B 1 340 ? 2.643 1.104 -19.969 1 95.88 340 ARG B CA 1
ATOM 5372 C C . ARG B 1 340 ? 1.394 1.137 -19.094 1 95.88 340 ARG B C 1
ATOM 5374 O O . ARG B 1 340 ? 1.426 0.703 -17.938 1 95.88 340 ARG B O 1
ATOM 5381 N N . THR B 1 341 ? 0.35 1.721 -19.656 1 97.69 341 THR B N 1
ATOM 5382 C CA . THR B 1 341 ? -0.828 1.954 -18.828 1 97.69 341 THR B CA 1
ATOM 5383 C C . THR B 1 341 ? -2.068 1.341 -19.469 1 97.69 341 THR B C 1
ATOM 5385 O O . THR B 1 341 ? -2.301 1.507 -20.672 1 97.69 341 THR B O 1
ATOM 5388 N N . ASP B 1 342 ? -2.826 0.649 -18.625 1 98.12 342 ASP B N 1
ATOM 5389 C CA . ASP B 1 342 ? -4.078 0.092 -19.125 1 98.12 342 ASP B CA 1
ATOM 5390 C C . ASP B 1 342 ? -5.141 0.062 -18.031 1 98.12 342 ASP B C 1
ATOM 5392 O O . ASP B 1 342 ? -4.836 0.297 -16.859 1 98.12 342 ASP B O 1
ATOM 5396 N N . VAL B 1 343 ? -6.402 -0.054 -18.438 1 98.44 343 VAL B N 1
ATOM 5397 C CA . VAL B 1 343 ? -7.527 -0.31 -17.547 1 98.44 343 VAL B CA 1
ATOM 5398 C C . VAL B 1 343 ? -8.102 -1.696 -17.828 1 98.44 343 VAL B C 1
ATOM 5400 O O . VAL B 1 343 ? -7.988 -2.209 -18.938 1 98.44 343 VAL B O 1
ATOM 5403 N N . TYR B 1 344 ? -8.695 -2.281 -16.766 1 98.56 344 TYR B N 1
ATOM 5404 C CA . TYR B 1 344 ? -9.281 -3.602 -16.984 1 98.56 344 TYR B CA 1
ATOM 5405 C C . TYR B 1 344 ? -10.609 -3.736 -16.25 1 98.56 344 TYR B C 1
ATOM 5407 O O . TYR B 1 344 ? -10.883 -2.992 -15.305 1 98.56 344 TYR B O 1
ATOM 5415 N N . LEU B 1 345 ? -11.406 -4.586 -16.766 1 98.62 345 LEU B N 1
ATOM 5416 C CA . LEU B 1 345 ? -12.609 -5.129 -16.141 1 98.62 345 LEU B CA 1
ATOM 5417 C C . LEU B 1 345 ? -12.523 -6.645 -16.031 1 98.62 345 LEU B C 1
ATOM 5419 O O . LEU B 1 345 ? -12.18 -7.328 -17 1 98.62 345 LEU B O 1
ATOM 5423 N N . GLU B 1 346 ? -12.758 -7.152 -14.773 1 98.12 346 GLU B N 1
ATOM 5424 C CA . GLU B 1 346 ? -12.773 -8.602 -14.625 1 98.12 346 GLU B CA 1
ATOM 5425 C C . GLU B 1 346 ? -14.016 -9.07 -13.867 1 98.12 346 GLU B C 1
ATOM 5427 O O . GLU B 1 346 ? -14.586 -8.312 -13.086 1 98.12 346 GLU B O 1
ATOM 5432 N N . GLY B 1 347 ? -14.422 -10.234 -14.156 1 98.56 347 GLY B N 1
ATOM 5433 C CA . GLY B 1 347 ? -15.484 -10.953 -13.469 1 98.56 347 GLY B CA 1
ATOM 5434 C C . GLY B 1 347 ? -15.156 -12.414 -13.234 1 98.56 347 GLY B C 1
ATOM 5435 O O . GLY B 1 347 ? -14.633 -13.094 -14.125 1 98.56 347 GLY B O 1
ATOM 5436 N N . MET B 1 348 ? -15.375 -12.883 -12.008 1 98.75 348 MET B N 1
ATOM 5437 C CA . MET B 1 348 ? -15.164 -14.289 -11.656 1 98.75 348 MET B CA 1
ATOM 5438 C C . MET B 1 348 ? -16.375 -14.859 -10.938 1 98.75 348 MET B C 1
ATOM 5440 O O . MET B 1 348 ? -17.047 -14.148 -10.195 1 98.75 348 MET B O 1
ATOM 5444 N N . TYR B 1 349 ? -16.656 -16.078 -11.188 1 98.81 349 TYR B N 1
ATOM 5445 C CA . TYR B 1 349 ? -17.641 -16.875 -10.461 1 98.81 349 TYR B CA 1
ATOM 5446 C C . TYR B 1 349 ? -17.047 -18.219 -10.039 1 98.81 349 TYR B C 1
ATOM 5448 O O . TYR B 1 349 ? -16.391 -18.891 -10.836 1 98.81 349 TYR B O 1
ATOM 5456 N N . GLN B 1 350 ? -17.219 -18.594 -8.766 1 98.88 350 GLN B N 1
ATOM 5457 C CA . GLN B 1 350 ? -16.766 -19.891 -8.281 1 98.88 350 GLN B CA 1
ATOM 5458 C C . GLN B 1 350 ? -17.891 -20.609 -7.523 1 98.88 350 GLN B C 1
ATOM 5460 O O . GLN B 1 350 ? -18.625 -20 -6.746 1 98.88 350 GLN B O 1
ATOM 5465 N N . HIS B 1 351 ? -18.062 -21.859 -7.793 1 98.88 351 HIS B N 1
ATOM 5466 C CA . HIS B 1 351 ? -18.969 -22.766 -7.074 1 98.88 351 HIS B CA 1
ATOM 5467 C C . HIS B 1 351 ? -18.203 -23.922 -6.438 1 98.88 351 HIS B C 1
ATOM 5469 O O . HIS B 1 351 ? -17.516 -24.672 -7.137 1 98.88 351 HIS B O 1
ATOM 5475 N N . ALA B 1 352 ? -18.328 -24.031 -5.176 1 98.75 352 ALA B N 1
ATOM 5476 C CA . ALA B 1 352 ? -17.75 -25.141 -4.422 1 98.75 352 ALA B CA 1
ATOM 5477 C C . ALA B 1 352 ? -18.828 -26.125 -4 1 98.75 352 ALA B C 1
ATOM 5479 O O . ALA B 1 352 ? -19.906 -25.734 -3.547 1 98.75 352 ALA B O 1
ATOM 5480 N N . SER B 1 353 ? -18.547 -27.375 -4.16 1 98.5 353 SER B N 1
ATOM 5481 C CA . SER B 1 353 ? -19.469 -28.406 -3.684 1 98.5 353 SER B CA 1
ATOM 5482 C C . SER B 1 353 ? -18.766 -29.359 -2.711 1 98.5 353 SER B C 1
ATOM 5484 O O . SER B 1 353 ? -17.547 -29.516 -2.766 1 98.5 353 SER B O 1
ATOM 5486 N N . GLY B 1 354 ? -19.547 -30 -1.875 1 98.12 354 GLY B N 1
ATOM 5487 C CA . GLY B 1 354 ? -19.078 -30.828 -0.778 1 98.12 354 GLY B CA 1
ATOM 5488 C C . GLY B 1 354 ? -19.547 -30.344 0.582 1 98.12 354 GLY B C 1
ATOM 5489 O O . GLY B 1 354 ? -19.875 -29.156 0.742 1 98.12 354 GLY B O 1
ATOM 5490 N N . ARG B 1 355 ? -19.547 -31.281 1.524 1 98.06 355 ARG B N 1
ATOM 5491 C CA . ARG B 1 355 ? -20 -30.922 2.863 1 98.06 355 ARG B CA 1
ATOM 5492 C C . ARG B 1 355 ? -19.062 -29.922 3.518 1 98.06 355 ARG B C 1
ATOM 5494 O O . ARG B 1 355 ? -17.875 -30.188 3.688 1 98.06 355 ARG B O 1
ATOM 5501 N N . ASN B 1 356 ? -19.562 -28.688 3.869 1 97.69 356 ASN B N 1
ATOM 5502 C CA . ASN B 1 356 ? -18.938 -27.625 4.645 1 97.69 356 ASN B CA 1
ATOM 5503 C C . ASN B 1 356 ? -17.859 -26.906 3.832 1 97.69 356 ASN B C 1
ATOM 5505 O O . ASN B 1 356 ? -17 -26.219 4.395 1 97.69 356 ASN B O 1
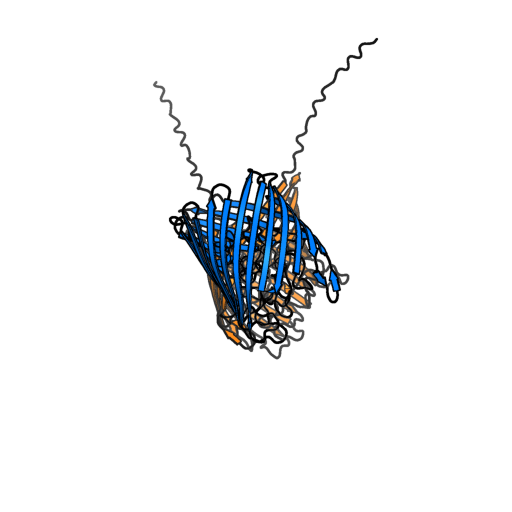ATOM 5509 N N . TYR B 1 357 ? -17.859 -27.109 2.545 1 98.19 357 TYR B N 1
ATOM 5510 C CA . TYR B 1 357 ? -16.938 -26.375 1.688 1 98.19 357 TYR B CA 1
ATOM 5511 C C . TYR B 1 357 ? -17.578 -25.094 1.173 1 98.19 357 TYR B C 1
ATOM 5513 O O . TYR B 1 357 ? -18.781 -25.062 0.918 1 98.19 357 TYR B O 1
ATOM 5521 N N . VAL B 1 358 ? -16.734 -24.047 1.003 1 97.94 358 VAL B N 1
ATOM 5522 C CA . VAL B 1 358 ? -17.219 -22.75 0.538 1 97.94 358 VAL B CA 1
ATOM 5523 C C . VAL B 1 358 ? -16.359 -22.266 -0.629 1 97.94 358 VAL B C 1
ATOM 5525 O O . VAL B 1 358 ? -15.25 -22.766 -0.843 1 97.94 358 VAL B O 1
ATOM 5528 N N . ALA B 1 359 ? -16.844 -21.344 -1.336 1 98.25 359 ALA B N 1
ATOM 5529 C CA . ALA B 1 359 ? -16.078 -20.703 -2.406 1 98.25 359 ALA B CA 1
ATOM 5530 C C . ALA B 1 359 ? -15.023 -19.766 -1.84 1 98.25 359 ALA B C 1
ATOM 5532 O O . ALA B 1 359 ? -15.227 -19.156 -0.786 1 98.25 359 ALA B O 1
ATOM 5533 N N . MET B 1 360 ? -13.984 -19.75 -2.512 1 97.06 360 MET B N 1
ATOM 5534 C CA . MET B 1 360 ? -12.883 -18.844 -2.158 1 97.06 360 MET B CA 1
ATOM 5535 C C . MET B 1 360 ? -12.094 -18.438 -3.398 1 97.06 360 MET B C 1
ATOM 5537 O O . MET B 1 360 ? -11.102 -19.078 -3.742 1 97.06 360 MET B O 1
ATOM 5541 N N . ILE B 1 361 ? -12.477 -17.328 -3.982 1 97.19 361 ILE B N 1
ATOM 5542 C CA . ILE B 1 361 ? -11.727 -16.766 -5.102 1 97.19 361 ILE B CA 1
ATOM 5543 C C . ILE B 1 361 ? -10.539 -15.961 -4.578 1 97.19 361 ILE B C 1
ATOM 5545 O O . ILE B 1 361 ? -10.688 -15.172 -3.641 1 97.19 361 ILE B O 1
ATOM 5549 N N . ASN B 1 362 ? -9.406 -16.188 -5.223 1 94.5 362 ASN B N 1
ATOM 5550 C CA . ASN B 1 362 ? -8.211 -15.445 -4.828 1 94.5 362 ASN B CA 1
ATOM 5551 C C . ASN B 1 362 ? -8.406 -13.938 -4.977 1 94.5 362 ASN B C 1
ATOM 5553 O O . ASN B 1 362 ? -9.055 -13.484 -5.922 1 94.5 362 ASN B O 1
ATOM 5557 N N . THR B 1 363 ? -7.895 -13.109 -4.039 1 91.94 363 THR B N 1
ATOM 5558 C CA . THR B 1 363 ? -7.867 -11.648 -4.016 1 91.94 363 THR B CA 1
ATOM 5559 C C . THR B 1 363 ? -9.258 -11.086 -3.725 1 91.94 363 THR B C 1
ATOM 5561 O O . THR B 1 363 ? -9.453 -9.867 -3.734 1 91.94 363 THR B O 1
ATOM 5564 N N . ALA B 1 364 ? -10.289 -12 -3.463 1 95.12 364 ALA B N 1
ATOM 5565 C CA . ALA B 1 364 ? -11.68 -11.555 -3.377 1 95.12 364 ALA B CA 1
ATOM 5566 C C . ALA B 1 364 ? -11.953 -10.867 -2.041 1 95.12 364 ALA B C 1
ATOM 5568 O O . ALA B 1 364 ? -13.062 -10.375 -1.808 1 95.12 364 ALA B O 1
ATOM 5569 N N . GLY B 1 365 ? -11.047 -10.875 -1.155 1 92.75 365 GLY B N 1
ATOM 5570 C CA . GLY B 1 365 ? -11.219 -10.242 0.141 1 92.75 365 GLY B CA 1
ATOM 5571 C C . GLY B 1 365 ? -11.578 -11.219 1.243 1 92.75 365 GLY B C 1
ATOM 5572 O O . GLY B 1 365 ? -11.602 -10.859 2.42 1 92.75 365 GLY B O 1
ATOM 5573 N N . GLY B 1 366 ? -11.969 -12.461 0.882 1 94.06 366 GLY B N 1
ATOM 5574 C CA . GLY B 1 366 ? -12.273 -13.484 1.871 1 94.06 366 GLY B CA 1
ATOM 5575 C C . GLY B 1 366 ? -13.055 -14.648 1.304 1 94.06 366 GLY B C 1
ATOM 5576 O O . GLY B 1 366 ? -13.523 -14.594 0.162 1 94.06 366 GLY B O 1
ATOM 5577 N N . ALA B 1 367 ? -13.156 -15.648 2.182 1 96.88 367 ALA B N 1
ATOM 5578 C CA . ALA B 1 367 ? -13.969 -16.797 1.786 1 96.88 367 ALA B CA 1
ATOM 5579 C C . ALA B 1 367 ? -15.453 -16.453 1.78 1 96.88 367 ALA B C 1
ATOM 5581 O O . ALA B 1 367 ? -15.891 -15.547 2.508 1 96.88 367 ALA B O 1
ATOM 5582 N N . SER B 1 368 ? -16.156 -17.141 0.965 1 98.06 368 SER B N 1
ATOM 5583 C CA . SER B 1 368 ? -17.609 -17.016 0.938 1 98.06 368 SER B CA 1
ATOM 5584 C C . SER B 1 368 ? -18.234 -17.672 2.162 1 98.06 368 SER B C 1
ATOM 5586 O O . SER B 1 368 ? -17.641 -18.547 2.791 1 98.06 368 SER B O 1
ATOM 5588 N N . SER B 1 369 ? -19.422 -17.219 2.482 1 97.38 369 SER B N 1
ATOM 5589 C CA . SER B 1 369 ? -20.219 -17.891 3.492 1 97.38 369 SER B CA 1
ATOM 5590 C C . SER B 1 369 ? -20.984 -19.062 2.891 1 97.38 369 SER B C 1
ATOM 5592 O O . SER B 1 369 ? -21.625 -19.844 3.615 1 97.38 369 SER B O 1
ATOM 5594 N N . THR B 1 370 ? -20.922 -19.219 1.599 1 97.62 370 THR B N 1
ATOM 5595 C CA . THR B 1 370 ? -21.641 -20.281 0.887 1 97.62 370 THR B CA 1
ATOM 5596 C C . THR B 1 370 ? -20.734 -20.953 -0.136 1 97.62 370 THR B C 1
ATOM 5598 O O . THR B 1 370 ? -19.531 -20.641 -0.214 1 97.62 370 THR B O 1
ATOM 5601 N N . GLY B 1 371 ? -21.359 -21.859 -0.845 1 98.31 371 GLY B N 1
ATOM 5602 C CA . GLY B 1 371 ? -20.625 -22.547 -1.897 1 98.31 371 GLY B CA 1
ATOM 5603 C C . GLY B 1 371 ? -20.469 -21.719 -3.16 1 98.31 371 GLY B C 1
ATOM 5604 O O . GLY B 1 371 ? -19.891 -22.172 -4.148 1 98.31 371 GLY B O 1
ATOM 5605 N N . ASN B 1 372 ? -20.953 -20.484 -3.137 1 98.56 372 ASN B N 1
ATOM 5606 C CA . ASN B 1 372 ? -20.922 -19.609 -4.309 1 98.56 372 ASN B CA 1
ATOM 5607 C C . ASN B 1 372 ? -20.266 -18.266 -3.99 1 98.56 372 ASN B C 1
ATOM 5609 O O . ASN B 1 372 ? -20.469 -17.734 -2.9 1 98.56 372 ASN B O 1
ATOM 5613 N N . GLN B 1 373 ? -19.562 -17.734 -4.977 1 98.5 373 GLN B N 1
ATOM 5614 C CA . GLN B 1 373 ? -18.984 -16.406 -4.863 1 98.5 373 GLN B CA 1
ATOM 5615 C C . GLN B 1 373 ? -18.844 -15.75 -6.234 1 98.5 373 GLN B C 1
ATOM 5617 O O . GLN B 1 373 ? -18.469 -16.406 -7.211 1 98.5 373 GLN B O 1
ATOM 5622 N N . VAL B 1 374 ? -19.234 -14.492 -6.305 1 98.75 374 VAL B N 1
ATOM 5623 C CA . VAL B 1 374 ? -19.078 -13.664 -7.496 1 98.75 374 VAL B CA 1
ATOM 5624 C C . VAL B 1 374 ? -18.188 -12.461 -7.18 1 98.75 374 VAL B C 1
ATOM 5626 O O . VAL B 1 374 ? -18.344 -11.836 -6.125 1 98.75 374 VAL B O 1
ATOM 5629 N N . VAL B 1 375 ? -17.266 -12.188 -8.062 1 98.75 375 VAL B N 1
ATOM 5630 C CA . VAL B 1 375 ? -16.375 -11.039 -7.945 1 98.75 375 VAL B CA 1
ATOM 5631 C C . VAL B 1 375 ? -16.438 -10.203 -9.219 1 98.75 375 VAL B C 1
ATOM 5633 O O . VAL B 1 375 ? -16.453 -10.75 -10.328 1 98.75 375 VAL B O 1
ATOM 5636 N N . ALA B 1 376 ? -16.547 -8.922 -9.117 1 98.69 376 ALA B N 1
ATOM 5637 C CA . ALA B 1 376 ? -16.375 -7.957 -10.203 1 98.69 376 ALA B CA 1
ATOM 5638 C C . ALA B 1 376 ? -15.391 -6.863 -9.812 1 98.69 376 ALA B C 1
ATOM 5640 O O . ALA B 1 376 ? -15.461 -6.32 -8.711 1 98.69 376 ALA B O 1
ATOM 5641 N N . ALA B 1 377 ? -14.445 -6.59 -10.727 1 98.38 377 ALA B N 1
ATOM 5642 C CA . ALA B 1 377 ? -13.438 -5.586 -10.391 1 98.38 377 ALA B CA 1
ATOM 5643 C C . ALA B 1 377 ? -13.078 -4.746 -11.617 1 98.38 377 ALA B C 1
ATOM 5645 O O . ALA B 1 377 ? -13.094 -5.242 -12.742 1 98.38 377 ALA B O 1
ATOM 5646 N N . VAL B 1 378 ? -12.789 -3.502 -11.422 1 98.5 378 VAL B N 1
ATOM 5647 C CA . VAL B 1 378 ? -12.211 -2.586 -12.391 1 98.5 378 VAL B CA 1
ATOM 5648 C C . VAL B 1 378 ? -10.93 -1.978 -11.828 1 98.5 378 VAL B C 1
ATOM 5650 O O . VAL B 1 378 ? -10.828 -1.735 -10.625 1 98.5 378 VAL B O 1
ATOM 5653 N N . GLY B 1 379 ? -9.93 -1.835 -12.727 1 98.31 379 GLY B N 1
ATOM 5654 C CA . GLY B 1 379 ? -8.68 -1.308 -12.211 1 98.31 379 GLY B CA 1
ATOM 5655 C C . GLY B 1 379 ? -7.852 -0.594 -13.258 1 98.31 379 GLY B C 1
ATOM 5656 O O . GLY B 1 379 ? -8.133 -0.692 -14.453 1 98.31 379 GLY B O 1
ATOM 5657 N N . LEU B 1 380 ? -6.922 0.238 -12.766 1 98.62 380 LEU B N 1
ATOM 5658 C CA . LEU B 1 380 ? -5.875 0.921 -13.516 1 98.62 380 LEU B CA 1
ATOM 5659 C C . LEU B 1 380 ? -4.504 0.328 -13.203 1 98.62 380 LEU B C 1
ATOM 5661 O O . LEU B 1 380 ? -4.172 0.103 -12.039 1 98.62 380 LEU B O 1
ATOM 5665 N N . ARG B 1 381 ? -3.764 0.035 -14.359 1 97.94 381 ARG B N 1
ATOM 5666 C CA . ARG B 1 381 ? -2.398 -0.456 -14.195 1 97.94 381 ARG B CA 1
ATOM 5667 C C . ARG B 1 381 ? -1.404 0.424 -14.945 1 97.94 381 ARG B C 1
ATOM 5669 O O . ARG B 1 381 ? -1.645 0.802 -16.094 1 97.94 381 ARG B O 1
ATOM 5676 N N . THR B 1 382 ? -0.335 0.747 -14.234 1 97.94 382 THR B N 1
ATOM 5677 C CA . THR B 1 382 ? 0.753 1.471 -14.883 1 97.94 382 THR B CA 1
ATOM 5678 C C . THR B 1 382 ? 2.098 0.824 -14.562 1 97.94 382 THR B C 1
ATOM 5680 O O . THR B 1 382 ? 2.328 0.381 -13.43 1 97.94 382 THR B O 1
ATOM 5683 N N . ARG B 1 383 ? 2.867 0.745 -15.57 1 97 383 ARG B N 1
ATOM 5684 C CA . ARG B 1 383 ? 4.223 0.217 -15.461 1 97 383 ARG B CA 1
ATOM 5685 C C . ARG B 1 383 ? 5.258 1.309 -15.703 1 97 383 ARG B C 1
ATOM 5687 O O . ARG B 1 383 ? 5.047 2.195 -16.531 1 97 383 ARG B O 1
ATOM 5694 N N . PHE B 1 384 ? 6.395 1.188 -15 1 95.06 384 PHE B N 1
ATOM 5695 C CA . PHE B 1 384 ? 7.465 2.164 -15.18 1 95.06 384 PHE B CA 1
ATOM 5696 C C . PHE B 1 384 ? 8.828 1.496 -15.086 1 95.06 384 PHE B C 1
ATOM 5698 O O . PHE B 1 384 ? 8.961 0.42 -14.5 1 95.06 384 PHE B O 1
#

Organism: Burkholderia thailandensis (strain ATCC 700388 / DSM 13276 / CCUG 48851 / CIP 106301 / E264) (NCBI:txid271848)

pLDDT: mean 93.46, std 15.6, range [21.66, 98.94]

Solvent-accessible surface area (backbone atoms only — not comparable to full-atom values): 34937 Å² total; per-residue (Å²): 136,79,80,72,74,78,77,77,75,75,75,73,75,75,69,73,71,69,81,66,55,65,68,46,78,43,76,36,38,34,46,24,41,35,44,33,40,21,42,38,27,44,51,89,96,43,64,36,73,44,77,41,79,36,51,16,51,39,51,70,17,28,42,33,43,36,34,42,30,50,52,56,97,56,32,26,38,36,36,40,38,21,26,25,40,32,79,77,77,67,45,54,25,57,72,62,13,58,22,37,54,24,12,33,40,35,42,34,34,81,86,68,19,35,44,36,42,16,16,32,75,52,27,29,35,71,34,28,19,71,47,35,48,24,11,83,91,59,35,10,44,45,45,30,57,69,62,38,64,58,35,48,52,50,52,59,49,33,13,26,22,42,35,40,38,46,48,75,59,93,38,35,32,42,36,36,35,46,17,32,13,46,33,59,54,61,71,38,18,19,32,42,22,31,22,31,33,38,46,58,90,52,36,38,38,21,29,22,28,36,38,39,24,39,38,54,86,32,33,85,84,44,66,24,12,48,34,50,66,37,23,86,43,46,69,41,78,46,35,48,75,33,10,52,35,33,40,22,38,38,32,28,32,31,40,53,55,89,58,30,36,42,27,37,34,38,38,38,19,39,29,31,48,17,56,34,47,59,14,72,57,22,44,37,36,38,38,38,43,34,45,29,37,39,36,49,78,47,100,43,34,36,39,36,38,33,40,37,43,34,48,35,38,44,34,62,39,79,80,28,47,44,61,30,36,38,41,35,41,36,40,40,39,40,41,46,78,50,98,43,32,33,38,38,42,39,39,36,39,32,41,25,44,47,49,87,42,40,13,46,57,42,82,53,82,46,28,22,70,36,29,47,33,45,37,41,36,40,36,42,35,40,48,86,136,76,81,75,77,75,76,78,74,78,71,74,76,73,71,69,74,68,80,67,53,66,67,44,77,44,76,37,36,34,44,25,40,33,44,35,41,20,42,36,26,45,50,89,97,44,64,29,56,30,54,26,56,34,50,16,53,39,51,69,17,28,43,32,42,37,34,41,32,48,70,57,96,57,32,29,40,36,38,39,40,21,26,28,40,30,39,24,62,10,33,45,25,56,74,63,28,76,49,42,54,25,39,32,40,36,42,35,35,78,87,69,19,36,42,37,43,29,29,32,76,50,26,28,34,71,35,27,17,72,46,36,48,24,10,82,91,58,35,11,42,44,44,30,57,69,63,38,65,59,35,49,50,50,52,58,47,32,28,56,20,42,36,41,40,45,50,74,57,93,38,34,31,40,36,34,33,46,19,42,14,77,45,92,55,61,69,38,17,19,31,40,21,30,23,30,32,39,46,58,90,52,37,38,38,20,29,22,27,36,38,39,25,39,37,55,86,32,32,88,85,44,66,25,14,48,35,49,66,38,21,85,44,46,69,39,73,47,34,50,75,33,11,52,34,34,38,22,36,39,34,28,32,32,42,53,58,89,58,30,37,41,26,38,33,40,40,39,20,36,28,31,48,16,57,34,47,59,14,72,57,22,45,38,36,39,39,38,42,33,43,31,38,39,37,52,77,45,99,42,33,36,39,36,38,33,42,37,43,34,48,35,38,44,32,62,40,77,81,29,46,45,61,31,37,38,41,35,42,36,39,40,39,38,42,47,60,47,98,45,30,33,39,38,42,37,40,37,41,30,42,24,42,50,50,85,41,41,12,45,57,42,80,52,83,45,27,23,69,36,30,46,34,45,39,42,36,41,35,44,34,43,49,84